Protein AF-A0A3N5URZ8-F1 (afdb_monomer_lite)

Structure (mmCIF, N/CA/C/O backbone):
data_AF-A0A3N5URZ8-F1
#
_entry.id   AF-A0A3N5URZ8-F1
#
loop_
_atom_site.group_PDB
_atom_site.id
_atom_site.type_symbol
_atom_site.label_atom_id
_atom_site.label_alt_id
_atom_site.label_comp_id
_atom_site.label_asym_id
_atom_site.label_entity_id
_atom_site.label_seq_id
_atom_site.pdbx_PDB_ins_code
_atom_site.Cartn_x
_atom_site.Cartn_y
_atom_site.Cartn_z
_atom_site.occupancy
_atom_site.B_iso_or_equiv
_atom_site.auth_seq_id
_atom_site.auth_comp_id
_atom_site.auth_asym_id
_atom_site.auth_atom_id
_atom_site.pdbx_PDB_model_num
ATOM 1 N N . MET A 1 1 ? -34.708 -14.662 31.296 1.00 45.81 1 MET A N 1
ATOM 2 C CA . MET A 1 1 ? -33.760 -15.167 30.276 1.00 45.81 1 MET A CA 1
ATOM 3 C C . MET A 1 1 ? -32.418 -15.369 30.959 1.00 45.81 1 MET A C 1
ATOM 5 O O . MET A 1 1 ? -32.137 -14.609 31.876 1.00 45.81 1 MET A O 1
ATOM 9 N N . LYS A 1 2 ? -31.637 -16.399 30.602 1.00 51.84 2 LYS A N 1
ATOM 10 C CA . LYS A 1 2 ? -30.266 -16.534 31.125 1.00 51.84 2 LYS A CA 1
ATOM 11 C C . LYS A 1 2 ? -29.476 -15.299 30.695 1.00 51.84 2 LYS A C 1
ATOM 13 O O . LYS A 1 2 ? -29.520 -14.951 29.518 1.00 51.84 2 LYS A O 1
ATOM 18 N N . THR A 1 3 ? -28.814 -14.644 31.638 1.00 60.75 3 THR A N 1
ATOM 19 C CA . THR A 1 3 ? -27.911 -13.530 31.360 1.00 60.75 3 THR A CA 1
ATOM 20 C C . THR A 1 3 ? -26.822 -14.040 30.402 1.00 60.75 3 THR A C 1
ATOM 22 O O . THR A 1 3 ? -26.214 -15.073 30.697 1.00 60.75 3 THR A O 1
ATOM 25 N N . PRO A 1 4 ? -26.633 -13.432 29.216 1.00 68.62 4 PRO A N 1
ATOM 26 C CA . PRO A 1 4 ? -25.637 -13.903 28.254 1.00 68.62 4 PRO A CA 1
ATOM 27 C C . PRO A 1 4 ? -24.225 -13.852 28.855 1.00 68.62 4 PRO A C 1
ATOM 29 O O . PRO A 1 4 ? -23.774 -12.798 29.259 1.00 68.62 4 PRO A O 1
ATOM 32 N N . SER A 1 5 ? -23.491 -14.959 28.908 1.00 87.56 5 SER A N 1
ATOM 33 C CA . SER A 1 5 ? -22.083 -14.956 29.342 1.00 87.56 5 SER A CA 1
ATOM 34 C C . SER A 1 5 ? -21.174 -15.011 28.109 1.00 87.56 5 SER A C 1
ATOM 36 O O . SER A 1 5 ? -20.752 -16.106 27.737 1.00 87.56 5 SER A O 1
ATOM 38 N N . PRO A 1 6 ? -20.927 -13.878 27.416 1.00 89.94 6 PRO A N 1
ATOM 39 C CA . PRO A 1 6 ? -20.199 -13.864 26.147 1.00 89.94 6 PRO A CA 1
ATOM 40 C C . PRO A 1 6 ? -18.716 -14.209 26.310 1.00 89.94 6 PRO A C 1
ATOM 42 O O . PRO A 1 6 ? -18.072 -14.592 25.339 1.00 89.94 6 PRO A O 1
ATOM 45 N N . THR A 1 7 ? -18.167 -14.087 27.522 1.00 92.12 7 THR A N 1
ATOM 46 C CA . THR A 1 7 ? -16.760 -14.382 27.809 1.00 92.12 7 THR A CA 1
ATOM 47 C C . THR A 1 7 ? -16.614 -15.437 28.905 1.00 92.12 7 THR A C 1
ATOM 49 O O . THR A 1 7 ? -17.529 -15.674 29.698 1.00 92.12 7 THR A O 1
ATOM 52 N N . SER A 1 8 ? -15.424 -16.029 29.008 1.00 91.00 8 SER A N 1
ATOM 53 C CA . SER A 1 8 ? -15.039 -16.902 30.124 1.00 91.00 8 SER A CA 1
ATOM 54 C C . SER A 1 8 ? -14.687 -16.147 31.413 1.00 91.00 8 SER A C 1
ATOM 56 O O . SER A 1 8 ? -14.316 -16.793 32.390 1.00 91.00 8 SER A O 1
ATOM 58 N N . TYR A 1 9 ? -14.769 -14.810 31.434 1.00 91.94 9 TYR A N 1
ATOM 59 C CA . TYR A 1 9 ? -14.362 -13.958 32.553 1.00 91.94 9 TYR A CA 1
ATOM 60 C C . TYR A 1 9 ? -15.607 -13.414 33.278 1.00 91.94 9 TYR A C 1
ATOM 62 O O . TYR A 1 9 ? -16.240 -12.477 32.788 1.00 91.94 9 TYR A O 1
ATOM 70 N N . PRO A 1 10 ? -15.989 -13.962 34.451 1.00 92.12 10 PRO A N 1
ATOM 71 C CA . PRO A 1 10 ? -17.233 -13.581 35.123 1.00 92.12 10 PRO A CA 1
ATOM 72 C C . PRO A 1 10 ? -17.330 -12.084 35.443 1.00 92.12 10 PRO A C 1
ATOM 74 O O . PRO A 1 10 ? -18.346 -11.470 35.135 1.00 92.12 10 PRO A O 1
ATOM 77 N N . ALA A 1 11 ? -16.253 -11.479 35.955 1.00 91.56 11 ALA A N 1
ATOM 78 C CA . ALA A 1 11 ? -16.222 -10.055 36.300 1.00 91.56 11 ALA A CA 1
ATOM 79 C C . ALA A 1 11 ? -16.361 -9.128 35.074 1.00 91.56 11 ALA A C 1
ATOM 81 O O . ALA A 1 11 ? -16.959 -8.060 35.165 1.00 91.56 11 ALA A O 1
ATOM 82 N N . VAL A 1 12 ? -15.861 -9.551 33.906 1.00 93.81 12 VAL A N 1
ATOM 83 C CA . VAL A 1 12 ? -16.071 -8.828 32.639 1.00 93.81 12 VAL A CA 1
ATOM 84 C C . VAL A 1 12 ? -17.539 -8.928 32.228 1.00 93.81 12 VAL A C 1
ATOM 86 O O . VAL A 1 12 ? -18.153 -7.923 31.877 1.00 93.81 12 VAL A O 1
ATOM 89 N N . ASN A 1 13 ? -18.133 -10.122 32.324 1.00 94.62 13 ASN A N 1
ATOM 90 C CA . ASN A 1 13 ? -19.547 -10.319 32.003 1.00 94.62 13 ASN A CA 1
ATOM 91 C C . ASN A 1 13 ? -20.467 -9.473 32.903 1.00 94.62 13 ASN A C 1
ATOM 93 O O . ASN A 1 13 ? -21.471 -8.968 32.414 1.00 94.62 13 ASN A O 1
ATOM 97 N N . GLU A 1 14 ? -20.129 -9.268 34.180 1.00 93.75 14 GLU A N 1
ATOM 98 C CA . GLU A 1 14 ? -20.882 -8.383 35.085 1.00 93.75 14 GLU A CA 1
ATOM 99 C C . GLU A 1 14 ? -20.924 -6.932 34.583 1.00 93.75 14 GLU A C 1
ATOM 101 O O . GLU A 1 14 ? -22.005 -6.344 34.495 1.00 93.75 14 GLU A O 1
ATOM 106 N N . ILE A 1 15 ? -19.778 -6.375 34.175 1.00 94.94 15 ILE A N 1
ATOM 107 C CA . ILE A 1 15 ? -19.712 -5.023 33.598 1.00 94.94 15 ILE A CA 1
ATOM 108 C C . ILE A 1 15 ? -20.449 -4.953 32.256 1.00 94.94 15 ILE A C 1
ATOM 110 O O . ILE A 1 15 ? -21.213 -4.017 32.023 1.00 94.94 15 ILE A O 1
ATOM 114 N N . LEU A 1 16 ? -20.299 -5.962 31.393 1.00 95.81 16 LEU A N 1
ATOM 115 C CA . LEU A 1 16 ? -21.014 -6.026 30.114 1.00 95.81 16 LEU A CA 1
ATOM 116 C C . LEU A 1 16 ? -22.532 -6.109 30.295 1.00 95.81 16 LEU A C 1
ATOM 118 O O . LEU A 1 16 ? -23.280 -5.528 29.510 1.00 95.81 16 LEU A O 1
ATOM 122 N N . HIS A 1 17 ? -23.003 -6.815 31.322 1.00 95.19 17 HIS A N 1
ATOM 123 C CA . HIS A 1 17 ? -24.421 -6.876 31.659 1.00 95.19 17 HIS A CA 1
ATOM 124 C C . HIS A 1 17 ? -24.973 -5.538 32.104 1.00 95.19 17 HIS A C 1
ATOM 126 O O . HIS A 1 17 ? -26.067 -5.157 31.681 1.00 95.19 17 HIS A O 1
ATOM 132 N N . LEU A 1 18 ? -24.219 -4.834 32.940 1.00 95.38 18 LEU A N 1
ATOM 133 C CA . LEU A 1 18 ? -24.603 -3.511 33.387 1.00 95.38 18 LEU A CA 1
ATOM 134 C C . LEU A 1 18 ? -24.667 -2.530 32.211 1.00 95.38 18 LEU A C 1
ATOM 136 O O . LEU A 1 18 ? -25.687 -1.866 32.026 1.00 95.38 18 LEU A O 1
ATOM 140 N N . LEU A 1 19 ? -23.620 -2.508 31.379 1.00 97.19 19 LEU A N 1
ATOM 141 C CA . LEU A 1 19 ? -23.572 -1.695 30.166 1.00 97.19 19 LEU A CA 1
ATOM 142 C C . LEU A 1 19 ? -24.762 -2.006 29.250 1.00 97.19 19 LEU A C 1
ATOM 144 O O . LEU A 1 19 ? -25.485 -1.095 28.857 1.00 97.19 19 LEU A O 1
ATOM 148 N N . LEU A 1 20 ? -25.012 -3.288 28.959 1.00 97.62 20 LEU A N 1
ATOM 149 C CA . LEU A 1 20 ? -26.124 -3.707 28.104 1.00 97.62 20 LEU A CA 1
ATOM 150 C C . LEU A 1 20 ? -27.474 -3.229 28.640 1.00 97.62 20 LEU A C 1
ATOM 152 O O . LEU A 1 20 ? -28.289 -2.732 27.867 1.00 97.62 20 LEU A O 1
ATOM 156 N N . THR A 1 21 ? -27.704 -3.387 29.945 1.00 97.00 21 THR A N 1
ATOM 157 C CA . THR A 1 21 ? -28.975 -3.025 30.586 1.00 97.00 21 THR A CA 1
ATOM 158 C C . THR A 1 21 ? -29.263 -1.541 30.386 1.00 97.00 21 THR A C 1
ATOM 160 O O . THR A 1 21 ? -30.323 -1.183 29.877 1.00 97.00 21 THR A O 1
ATOM 163 N N . HIS A 1 22 ? -28.293 -0.675 30.678 1.00 97.56 22 HIS A N 1
ATOM 164 C CA . HIS A 1 22 ? -28.486 0.763 30.510 1.00 97.56 22 HIS A CA 1
ATOM 165 C C . HIS A 1 22 ? -28.542 1.197 29.044 1.00 97.56 22 HIS A C 1
ATOM 167 O O . HIS A 1 22 ? -29.340 2.061 28.687 1.00 97.56 22 HIS A O 1
ATOM 173 N N . VAL A 1 23 ? -27.747 0.584 28.163 1.00 98.06 23 VAL A N 1
ATOM 174 C CA . VAL A 1 23 ? -27.822 0.859 26.720 1.00 98.06 23 VAL A CA 1
ATOM 175 C C . VAL A 1 23 ? -29.204 0.489 26.168 1.00 98.06 23 VAL A C 1
ATOM 177 O O . VAL A 1 23 ? -29.760 1.243 25.371 1.00 98.06 23 VAL A O 1
ATOM 180 N N . GLN A 1 24 ? -29.802 -0.617 26.620 1.00 97.88 24 GLN A N 1
ATOM 181 C CA . GLN A 1 24 ? -31.170 -1.001 26.259 1.00 97.88 24 GLN A CA 1
ATOM 182 C C . GLN A 1 24 ? -32.214 -0.007 26.778 1.00 97.88 24 GLN A C 1
ATOM 184 O O . GLN A 1 24 ? -33.136 0.334 26.040 1.00 97.88 24 GLN A O 1
ATOM 189 N N . GLU A 1 25 ? -32.069 0.480 28.011 1.00 97.88 25 GLU A N 1
ATOM 190 C CA . GLU A 1 25 ? -32.956 1.500 28.588 1.00 97.88 25 GLU A CA 1
ATOM 191 C C . GLU A 1 25 ? -32.896 2.826 27.816 1.00 97.88 25 GLU A C 1
ATOM 193 O O . GLU A 1 25 ? -33.929 3.453 27.587 1.00 97.88 25 GLU A O 1
ATOM 198 N N . ILE A 1 26 ? -31.697 3.242 27.396 1.00 98.38 26 ILE A N 1
ATOM 199 C CA . ILE A 1 26 ? -31.470 4.530 26.729 1.00 98.38 26 ILE A CA 1
ATOM 200 C C . ILE A 1 26 ? -31.864 4.480 25.248 1.00 98.38 26 ILE A C 1
ATOM 202 O O . ILE A 1 26 ? -32.480 5.420 24.748 1.00 98.38 26 ILE A O 1
ATOM 206 N N . LEU A 1 27 ? -31.498 3.410 24.535 1.00 97.94 27 LEU A N 1
ATOM 207 C CA . LEU A 1 27 ? -31.675 3.320 23.081 1.00 97.94 27 LEU A CA 1
ATOM 208 C C . LEU A 1 27 ? -32.966 2.603 22.671 1.00 97.94 27 LEU A C 1
ATOM 210 O O . LEU A 1 27 ? -33.471 2.834 21.572 1.00 97.94 27 LEU A O 1
ATOM 214 N N . GLY A 1 28 ? -33.520 1.736 23.521 1.00 96.75 28 GLY A N 1
ATOM 215 C CA . GLY A 1 28 ? -34.730 0.974 23.219 1.00 96.75 28 GLY A CA 1
ATOM 216 C C . GLY A 1 28 ? -34.654 0.280 21.855 1.00 96.75 28 GLY A C 1
ATOM 217 O O . GLY A 1 28 ? -33.737 -0.491 21.580 1.00 96.75 28 GLY A O 1
ATOM 218 N N . ASN A 1 29 ? -35.607 0.596 20.973 1.00 95.38 29 ASN A N 1
ATOM 219 C CA . ASN A 1 29 ? -35.700 0.010 19.631 1.00 95.38 29 ASN A CA 1
ATOM 220 C C . ASN A 1 29 ? -34.605 0.484 18.656 1.00 95.38 29 ASN A C 1
ATOM 222 O O . ASN A 1 29 ? -34.482 -0.094 17.579 1.00 95.38 29 ASN A O 1
ATOM 226 N N . GLN A 1 30 ? -33.830 1.520 19.000 1.00 97.44 30 GLN A N 1
ATOM 227 C CA . GLN A 1 30 ? -32.698 1.972 18.187 1.00 97.44 30 GLN A CA 1
ATOM 228 C C . GLN A 1 30 ? -31.513 0.994 18.272 1.00 97.44 30 GLN A C 1
ATOM 230 O O . GLN A 1 30 ? -30.675 0.971 17.371 1.00 97.44 30 GLN A O 1
ATOM 235 N N . LEU A 1 31 ? -31.424 0.178 19.329 1.00 98.44 31 LEU A N 1
ATOM 236 C CA . LEU A 1 31 ? -30.348 -0.794 19.514 1.00 98.44 31 LEU A CA 1
ATOM 237 C C . LEU A 1 31 ? -30.526 -2.004 18.587 1.00 98.44 31 LEU A C 1
ATOM 239 O O . LEU A 1 31 ? -31.455 -2.793 18.745 1.00 98.44 31 LEU A O 1
ATOM 243 N N . ILE A 1 32 ? -29.589 -2.190 17.658 1.00 98.31 32 ILE A N 1
ATOM 244 C CA . ILE A 1 32 ? -29.539 -3.356 16.764 1.00 98.31 32 ILE A CA 1
ATOM 245 C C . ILE A 1 32 ? -28.720 -4.489 17.380 1.00 98.31 32 ILE A C 1
ATOM 247 O O . ILE A 1 32 ? -29.083 -5.660 17.262 1.00 98.31 32 ILE A O 1
ATOM 251 N N . GLY A 1 33 ? -27.600 -4.161 18.021 1.00 97.88 33 GLY A N 1
ATOM 252 C CA . GLY A 1 33 ? -26.739 -5.159 18.642 1.00 97.88 33 GLY A CA 1
ATOM 253 C C . GLY A 1 33 ? -25.605 -4.552 19.450 1.00 97.88 33 GLY A C 1
ATOM 254 O O . GLY A 1 33 ? -25.301 -3.368 19.328 1.00 97.88 33 GLY A O 1
ATOM 255 N N . MET A 1 34 ? -24.984 -5.387 20.274 1.00 98.38 34 MET A N 1
ATOM 256 C CA . MET A 1 34 ? -23.810 -5.051 21.071 1.00 98.38 34 MET A CA 1
ATOM 257 C C . MET A 1 34 ? -22.819 -6.201 20.952 1.00 98.38 34 MET A C 1
ATOM 259 O O . MET A 1 34 ? -23.173 -7.357 21.204 1.00 98.38 34 MET A O 1
ATOM 263 N N . TYR A 1 35 ? -21.593 -5.884 20.558 1.00 98.12 35 TYR A N 1
ATOM 264 C CA . TYR A 1 35 ? -20.590 -6.864 20.164 1.00 98.12 35 TYR A CA 1
ATOM 265 C C . TYR A 1 35 ? -19.260 -6.568 20.836 1.00 98.12 35 TYR A C 1
ATOM 267 O O . TYR A 1 35 ? -18.883 -5.405 20.965 1.00 98.12 35 TYR A O 1
ATOM 275 N N . LEU A 1 36 ? -18.539 -7.623 21.202 1.00 96.94 36 LEU A N 1
ATOM 276 C CA . LEU A 1 36 ? -17.158 -7.526 21.664 1.00 96.94 36 LEU A CA 1
ATOM 277 C C . LEU A 1 36 ? -16.209 -7.752 20.490 1.00 96.94 36 LEU A C 1
ATOM 279 O O . LEU A 1 36 ? -16.465 -8.621 19.649 1.00 96.94 36 LEU A O 1
ATOM 283 N N . HIS A 1 37 ? -15.102 -7.017 20.453 1.00 93.44 37 HIS A N 1
ATOM 284 C CA . HIS A 1 37 ? -14.005 -7.272 19.519 1.00 93.44 37 HIS A CA 1
ATOM 285 C C . HIS A 1 37 ? -12.646 -7.247 20.233 1.00 93.44 37 HIS A C 1
ATOM 287 O O . HIS A 1 37 ? -12.530 -7.715 21.366 1.00 93.44 37 HIS A O 1
ATOM 293 N N . GLY A 1 38 ? -11.596 -6.846 19.514 1.00 89.62 38 GLY A N 1
ATOM 294 C CA . GLY A 1 38 ? -10.246 -6.711 20.047 1.00 89.62 38 GLY A CA 1
ATOM 295 C C . GLY A 1 38 ? -9.711 -7.993 20.676 1.00 89.62 38 GLY A C 1
ATOM 296 O O . GLY A 1 38 ? -9.794 -9.068 20.075 1.00 89.62 38 GLY A O 1
ATOM 297 N N . SER A 1 39 ? -9.091 -7.889 21.847 1.00 89.25 39 SER A N 1
ATOM 298 C CA . SER A 1 39 ? -8.357 -9.008 22.462 1.00 89.25 39 SER A CA 1
ATOM 299 C C . SER A 1 39 ? -9.262 -10.158 22.942 1.00 89.25 39 SER A C 1
ATOM 301 O O . SER A 1 39 ? -8.841 -11.318 22.892 1.00 89.25 39 SER A O 1
ATOM 303 N N . LEU A 1 40 ? -10.521 -9.874 23.304 1.00 91.25 40 LEU A N 1
ATOM 304 C CA . LEU A 1 40 ? -11.529 -10.890 23.648 1.00 91.25 40 LEU A CA 1
ATOM 305 C C . LEU A 1 40 ? -11.919 -11.748 22.438 1.00 91.25 40 LEU A C 1
ATOM 307 O O . LEU A 1 40 ? -12.043 -12.965 22.558 1.00 91.25 40 LEU A O 1
ATOM 311 N N . ALA A 1 41 ? -12.069 -11.126 21.268 1.00 87.62 41 ALA A N 1
ATOM 312 C CA . ALA A 1 41 ? -12.421 -11.803 20.018 1.00 87.62 41 ALA A CA 1
ATOM 313 C C . ALA A 1 41 ? -11.220 -12.462 19.321 1.00 87.62 41 ALA A C 1
ATOM 315 O O . ALA A 1 41 ? -11.328 -13.525 18.713 1.00 87.62 41 ALA A O 1
ATOM 316 N N . ASN A 1 42 ? -10.057 -11.812 19.373 1.00 81.81 42 ASN A N 1
ATOM 317 C CA . ASN A 1 42 ? -8.875 -12.195 18.603 1.00 81.81 42 ASN A CA 1
ATOM 318 C C . ASN A 1 42 ? -7.923 -13.136 19.366 1.00 81.81 42 ASN A C 1
ATOM 320 O O . ASN A 1 42 ? -6.918 -13.588 18.811 1.00 81.81 42 ASN A O 1
ATOM 324 N N . GLY A 1 43 ? -8.230 -13.409 20.636 1.00 75.81 43 GLY A N 1
ATOM 325 C CA . GLY A 1 43 ? -7.370 -14.129 21.566 1.00 75.81 43 GLY A CA 1
ATOM 326 C C . GLY A 1 43 ? -6.270 -13.243 22.162 1.00 75.81 43 GLY A C 1
ATOM 327 O O . GLY A 1 43 ? -5.777 -12.304 21.532 1.00 75.81 43 GLY A O 1
ATOM 328 N N . GLY A 1 44 ? -5.856 -13.578 23.388 1.00 79.31 44 GLY A N 1
ATOM 329 C CA . GLY A 1 44 ? -4.819 -12.846 24.125 1.00 79.31 44 GLY A CA 1
ATOM 330 C C . GLY A 1 44 ? -5.341 -11.737 25.043 1.00 79.31 44 GLY A C 1
ATOM 331 O O . GLY A 1 44 ? -4.585 -10.814 25.337 1.00 79.31 44 GLY A O 1
ATOM 332 N N . PHE A 1 45 ? -6.606 -11.815 25.468 1.00 87.25 45 PHE A N 1
ATOM 333 C CA . PHE A 1 45 ? -7.129 -11.004 26.568 1.00 87.25 45 PHE A CA 1
ATOM 334 C C . PHE A 1 45 ? -6.438 -11.377 27.888 1.00 87.25 45 PHE A C 1
ATOM 336 O O . PHE A 1 45 ? -6.310 -12.557 28.229 1.00 87.25 45 PHE A O 1
ATOM 343 N N . ASP A 1 46 ? -6.003 -10.361 28.622 1.00 84.75 46 ASP A N 1
ATOM 344 C CA . ASP A 1 46 ? -5.331 -10.452 29.918 1.00 84.75 46 ASP A CA 1
ATOM 345 C C . ASP A 1 46 ? -5.815 -9.328 30.854 1.00 84.75 46 ASP A C 1
ATOM 347 O O . ASP A 1 46 ? -6.641 -8.500 30.478 1.00 84.75 46 ASP A O 1
ATOM 351 N N . GLU A 1 47 ? -5.306 -9.287 32.086 1.00 83.38 47 GLU A N 1
ATOM 352 C CA . GLU A 1 47 ? -5.674 -8.282 33.100 1.00 83.38 47 GLU A CA 1
ATOM 353 C C . GLU A 1 47 ? -5.280 -6.832 32.754 1.00 83.38 47 GLU A C 1
ATOM 355 O O . GLU A 1 47 ? -5.651 -5.901 33.465 1.00 83.38 47 GLU A O 1
ATOM 360 N N . HIS A 1 48 ? -4.535 -6.628 31.666 1.00 82.94 48 HIS A N 1
ATOM 361 C CA . HIS A 1 48 ? -4.119 -5.319 31.160 1.00 82.94 48 HIS A CA 1
ATOM 362 C C . HIS A 1 48 ? -4.747 -4.997 29.802 1.00 82.94 48 HIS A C 1
ATOM 364 O O . HIS A 1 48 ? -4.262 -4.116 29.085 1.00 82.94 48 HIS A O 1
ATOM 370 N N . SER A 1 49 ? -5.764 -5.759 29.410 1.00 87.75 49 SER A N 1
ATOM 371 C CA . SER A 1 49 ? -6.487 -5.569 28.164 1.00 87.75 49 SER A CA 1
ATOM 372 C C . SER A 1 49 ? -7.747 -4.737 28.389 1.00 87.75 49 SER A C 1
ATOM 374 O O . SER A 1 49 ? -8.407 -4.829 29.424 1.00 87.75 49 SER A O 1
ATOM 376 N N . ASP A 1 50 ? -8.057 -3.930 27.386 1.00 92.31 50 ASP A N 1
ATOM 377 C CA . ASP A 1 50 ? -9.342 -3.274 27.194 1.00 92.31 50 ASP A CA 1
ATOM 378 C C . ASP A 1 50 ? -10.457 -4.286 26.914 1.00 92.31 50 ASP A C 1
ATOM 380 O O . ASP A 1 50 ? -10.237 -5.425 26.487 1.00 92.31 50 ASP A O 1
ATOM 384 N N . ILE A 1 51 ? -11.683 -3.833 27.154 1.00 95.44 51 ILE A N 1
ATOM 385 C CA . ILE A 1 51 ? -12.920 -4.474 26.738 1.00 95.44 51 ILE A CA 1
ATOM 386 C C . ILE A 1 51 ? -13.475 -3.637 25.584 1.00 95.44 51 ILE A C 1
ATOM 388 O O . ILE A 1 51 ? -14.215 -2.677 25.809 1.00 95.44 51 ILE A O 1
ATOM 392 N N . ASP A 1 52 ? -13.114 -4.005 24.354 1.00 96.62 52 ASP A N 1
ATOM 393 C CA . ASP A 1 52 ? -13.588 -3.319 23.155 1.00 96.62 52 ASP A CA 1
ATOM 394 C C . ASP A 1 52 ? -15.049 -3.683 22.837 1.00 96.62 52 ASP A C 1
ATOM 396 O O . ASP A 1 52 ? -15.374 -4.846 22.556 1.00 96.62 52 ASP A O 1
ATOM 400 N N . VAL A 1 53 ? -15.936 -2.687 22.841 1.00 97.88 53 VAL A N 1
ATOM 401 C CA . VAL A 1 53 ? -17.374 -2.842 22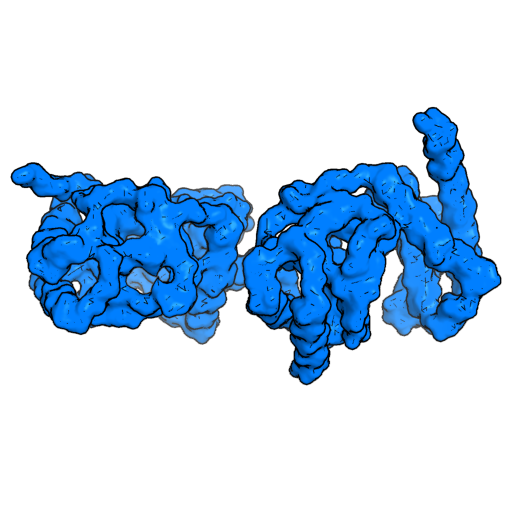.598 1.00 97.88 53 VAL A CA 1
ATOM 402 C C . VAL A 1 53 ? -17.819 -1.974 21.424 1.00 97.88 53 VAL A C 1
ATOM 404 O O . VAL A 1 53 ? -17.698 -0.751 21.432 1.00 97.88 53 VAL A O 1
ATOM 407 N N . THR A 1 54 ? -18.454 -2.598 20.434 1.00 98.31 54 THR A N 1
ATOM 408 C CA . THR A 1 54 ? -19.200 -1.883 19.391 1.00 98.31 54 THR A CA 1
ATOM 409 C C . THR A 1 54 ? -20.700 -2.038 19.630 1.00 98.31 54 THR A C 1
ATOM 411 O O . THR A 1 54 ? -21.238 -3.149 19.609 1.00 98.31 54 THR A O 1
ATOM 414 N N . VAL A 1 55 ? -21.388 -0.915 19.822 1.00 98.56 55 VAL A N 1
ATOM 415 C CA . VAL A 1 55 ? -22.848 -0.816 19.892 1.00 98.56 55 VAL A CA 1
ATOM 416 C C . VAL A 1 55 ? -23.367 -0.362 18.533 1.00 98.56 55 VAL A C 1
ATOM 418 O O . VAL A 1 55 ? -22.971 0.683 18.023 1.00 98.56 55 VAL A O 1
ATOM 421 N N . VAL A 1 56 ? -24.265 -1.143 17.940 1.00 98.50 56 VAL A N 1
ATOM 422 C CA . VAL A 1 56 ? -24.824 -0.867 16.614 1.00 98.50 56 VAL A CA 1
ATOM 423 C C . VAL A 1 56 ? -26.222 -0.303 16.751 1.00 98.50 56 VAL A C 1
ATOM 425 O O . VAL A 1 56 ? -27.074 -0.907 17.407 1.00 98.50 56 VAL A O 1
ATOM 428 N N . THR A 1 57 ? -26.470 0.825 16.094 1.00 98.44 57 THR A N 1
ATOM 429 C CA . THR A 1 57 ? -27.769 1.503 16.111 1.00 98.44 57 THR A CA 1
ATOM 430 C C . THR A 1 57 ? -28.442 1.520 14.747 1.00 98.44 57 THR A C 1
ATOM 432 O O . THR A 1 57 ? -27.783 1.432 13.713 1.00 98.44 57 THR A O 1
ATOM 435 N N . SER A 1 58 ? -29.768 1.641 14.709 1.00 97.44 58 SER A N 1
ATOM 436 C CA . SER A 1 58 ? -30.515 1.778 13.449 1.00 97.44 58 SER A CA 1
ATOM 437 C C . SER A 1 58 ? -30.266 3.109 12.741 1.00 97.44 58 SER A C 1
ATOM 439 O O . SER A 1 58 ? -30.324 3.181 11.516 1.00 97.44 58 SER A O 1
ATOM 441 N N . GLU A 1 59 ? -29.955 4.152 13.504 1.00 95.56 59 GLU A N 1
ATOM 442 C CA . GLU A 1 59 ? -29.740 5.520 13.031 1.00 95.56 59 GLU A CA 1
ATOM 443 C C . GLU A 1 59 ? -28.760 6.276 13.942 1.00 95.56 59 GLU A C 1
ATOM 445 O O . GLU A 1 59 ? -28.288 5.723 14.940 1.00 95.56 59 GLU A O 1
ATOM 450 N N . GLU A 1 60 ? -28.455 7.529 13.597 1.00 95.81 60 GLU A N 1
ATOM 451 C CA . GLU A 1 60 ? -27.571 8.400 14.382 1.00 95.81 60 GLU A CA 1
ATOM 452 C C . GLU A 1 60 ? -28.069 8.601 15.818 1.00 95.81 60 GLU A C 1
ATOM 454 O O . GLU A 1 60 ? -29.268 8.710 16.085 1.00 95.81 60 GLU A O 1
ATOM 459 N N . ILE A 1 61 ? -27.130 8.692 16.758 1.00 96.56 61 ILE A N 1
ATOM 460 C CA . ILE A 1 61 ? -27.441 8.998 18.154 1.00 96.56 61 ILE A CA 1
ATOM 461 C C . ILE A 1 61 ? -27.901 10.459 18.257 1.00 96.56 61 ILE A C 1
ATOM 463 O O . ILE A 1 61 ? -27.183 11.385 17.882 1.00 96.56 61 ILE A O 1
ATOM 467 N N . SER A 1 62 ? -29.102 10.677 18.798 1.00 96.81 62 SER A N 1
ATOM 468 C CA . SER A 1 62 ? -29.604 12.028 19.077 1.00 96.81 62 SER A CA 1
ATOM 469 C C . SER A 1 62 ? -28.805 12.706 20.195 1.00 96.81 62 SER A C 1
ATOM 471 O O . SER A 1 62 ? -28.239 12.036 21.056 1.00 96.81 62 SER A O 1
ATOM 473 N N . THR A 1 63 ? -28.819 14.040 20.265 1.00 97.19 63 THR A N 1
ATOM 474 C CA . THR A 1 63 ? -28.144 14.785 21.346 1.00 97.19 63 THR A CA 1
ATOM 475 C C . THR A 1 63 ? -28.615 14.355 22.741 1.00 97.19 63 THR A C 1
ATOM 477 O O . THR A 1 63 ? -27.801 14.236 23.652 1.00 97.19 63 THR A O 1
ATOM 480 N N . ALA A 1 64 ? -29.911 14.069 22.908 1.00 97.56 64 ALA A N 1
ATOM 481 C CA . ALA A 1 64 ? -30.459 13.604 24.181 1.00 97.56 64 ALA A CA 1
ATOM 482 C C . ALA A 1 64 ? -29.938 12.206 24.555 1.00 97.56 64 ALA A C 1
ATOM 484 O O . ALA A 1 64 ? -29.508 11.994 25.689 1.00 97.56 64 ALA A O 1
ATOM 485 N N . ALA A 1 65 ? -29.920 11.277 23.592 1.00 97.94 65 ALA A N 1
ATOM 486 C CA . ALA A 1 65 ? -29.359 9.944 23.795 1.00 97.94 65 ALA A CA 1
ATOM 487 C C . ALA A 1 65 ? -27.849 10.010 24.070 1.00 97.94 65 ALA A C 1
ATOM 489 O O . ALA A 1 65 ? -27.378 9.354 24.990 1.00 97.94 65 ALA A O 1
ATOM 490 N N . PHE A 1 66 ? -27.102 10.866 23.364 1.00 98.38 66 PHE A N 1
ATOM 491 C CA . PHE A 1 66 ? -25.680 11.098 23.622 1.00 98.38 66 PHE A CA 1
ATOM 492 C C . PHE A 1 66 ? -25.433 11.555 25.065 1.00 98.38 66 PHE A C 1
ATOM 494 O O . PHE A 1 66 ? -24.594 10.984 25.755 1.00 98.38 66 PHE A O 1
ATOM 501 N N . SER A 1 67 ? -26.183 12.550 25.556 1.00 98.25 67 SER A N 1
ATOM 502 C CA . SER A 1 67 ? -26.053 13.018 26.942 1.00 98.25 67 SER A CA 1
ATOM 503 C C . SER A 1 67 ? -26.394 11.931 27.964 1.00 98.25 67 SER A C 1
ATOM 505 O O . SER A 1 67 ? -25.713 11.825 28.983 1.00 98.25 67 SER A O 1
ATOM 507 N N . ALA A 1 68 ? -27.409 11.105 27.693 1.00 98.31 68 ALA A N 1
ATOM 508 C CA . ALA A 1 68 ? -27.773 9.983 28.555 1.00 98.31 68 ALA A CA 1
ATOM 509 C C . ALA A 1 68 ? -26.690 8.890 28.571 1.00 98.31 68 ALA A C 1
ATOM 511 O O . ALA A 1 68 ? -26.301 8.439 29.646 1.00 98.31 68 ALA A O 1
ATOM 512 N N . LEU A 1 69 ? -26.157 8.512 27.403 1.00 98.44 69 LEU A N 1
ATOM 513 C CA . LEU A 1 69 ? -25.053 7.554 27.276 1.00 98.44 69 LEU A CA 1
ATOM 514 C C . LEU A 1 69 ? -23.790 8.066 27.968 1.00 98.44 69 LEU A C 1
ATOM 516 O O . LEU A 1 69 ? -23.141 7.314 28.689 1.00 98.44 69 LEU A O 1
ATOM 520 N N . LYS A 1 70 ? -23.466 9.353 27.804 1.00 97.69 70 LYS A N 1
ATOM 521 C CA . LYS A 1 70 ? -22.343 9.971 28.507 1.00 97.69 70 LYS A CA 1
ATOM 522 C C . LYS A 1 70 ? -22.534 9.876 30.022 1.00 97.69 70 LYS A C 1
ATOM 524 O O . LYS A 1 70 ? -21.629 9.438 30.721 1.00 97.69 70 LYS A O 1
ATOM 529 N N . HIS A 1 71 ? -23.708 10.253 30.529 1.00 97.12 71 HIS A N 1
ATOM 530 C CA . HIS A 1 71 ? -23.990 10.176 31.961 1.00 97.12 71 HIS A CA 1
ATOM 531 C C . HIS A 1 71 ? -23.896 8.742 32.494 1.00 97.12 71 HIS A C 1
ATOM 533 O O . HIS A 1 71 ? -23.357 8.533 33.574 1.00 97.12 71 HIS A O 1
ATOM 539 N N . MET A 1 72 ? -24.403 7.768 31.736 1.00 97.19 72 MET A N 1
ATOM 540 C CA . MET A 1 72 ? -24.322 6.343 32.058 1.00 97.19 72 MET A CA 1
ATOM 541 C C . MET A 1 72 ? -22.868 5.876 32.174 1.00 97.19 72 MET A C 1
ATOM 543 O O . MET A 1 72 ? -22.501 5.296 33.194 1.00 97.19 72 MET A O 1
ATOM 547 N N . HIS A 1 73 ? -22.025 6.208 31.196 1.00 96.38 73 HIS A N 1
ATOM 548 C CA . HIS A 1 73 ? -20.598 5.888 31.238 1.00 96.38 73 HIS A CA 1
ATOM 549 C C . HIS A 1 73 ? -19.889 6.550 32.428 1.00 96.38 73 HIS A C 1
ATOM 551 O O . HIS A 1 73 ? -19.177 5.868 33.161 1.00 96.38 73 HIS A O 1
ATOM 557 N N . ASP A 1 74 ? -20.192 7.823 32.720 1.00 94.38 74 ASP A N 1
ATOM 558 C CA . ASP A 1 74 ? -19.682 8.539 33.903 1.00 94.38 74 ASP A CA 1
ATOM 559 C C . ASP A 1 74 ? -20.117 7.887 35.245 1.00 94.38 74 ASP A C 1
ATOM 561 O O . ASP A 1 74 ? -19.571 8.220 36.303 1.00 94.38 74 ASP A O 1
ATOM 565 N N . GLN A 1 75 ? -21.155 7.037 35.258 1.00 94.00 75 GLN A N 1
ATOM 566 C CA . GLN A 1 75 ? -21.531 6.234 36.431 1.00 94.00 75 GLN A CA 1
ATOM 567 C C . GLN A 1 75 ? -20.814 4.888 36.452 1.00 94.00 75 GLN A C 1
ATOM 569 O O . GLN A 1 75 ? -20.382 4.466 37.524 1.00 94.00 75 GLN A O 1
ATOM 574 N N . ILE A 1 76 ? -20.667 4.227 35.297 1.00 93.50 76 ILE A N 1
ATOM 575 C CA . ILE A 1 76 ? -19.967 2.943 35.214 1.00 93.50 76 ILE A CA 1
ATOM 576 C C . ILE A 1 76 ? -18.525 3.092 35.701 1.00 93.50 76 ILE A C 1
ATOM 578 O O . ILE A 1 76 ? -18.104 2.292 36.530 1.00 93.50 76 ILE A O 1
ATOM 582 N N . THR A 1 77 ? -17.803 4.143 35.303 1.00 91.38 77 THR A N 1
ATOM 583 C CA . THR A 1 77 ? -16.401 4.366 35.716 1.00 91.38 77 THR A CA 1
ATOM 584 C C . THR A 1 77 ? -16.205 4.528 37.229 1.00 91.38 77 THR A C 1
ATOM 586 O O . THR A 1 77 ? -15.093 4.363 37.724 1.00 91.38 77 THR A O 1
ATOM 589 N N . LYS A 1 78 ? -17.274 4.811 37.987 1.00 91.38 78 LYS A N 1
ATOM 590 C CA . LYS A 1 78 ? -17.251 4.950 39.457 1.00 91.38 78 LYS A CA 1
ATOM 591 C C . LYS A 1 78 ? -17.515 3.645 40.203 1.00 91.38 78 LYS A C 1
ATOM 593 O O . LYS A 1 78 ? -17.519 3.638 41.434 1.00 91.38 78 LYS A O 1
ATOM 598 N N . ILE A 1 79 ? -17.794 2.564 39.485 1.00 92.31 79 ILE A N 1
ATOM 599 C CA . ILE A 1 79 ? -18.032 1.254 40.083 1.00 92.31 79 ILE A CA 1
ATOM 600 C C . ILE A 1 79 ? -16.712 0.702 40.598 1.00 92.31 79 ILE A C 1
ATOM 602 O O . ILE A 1 79 ? -15.690 0.778 39.920 1.00 92.31 79 ILE A O 1
ATOM 606 N N . ASP A 1 80 ? -16.756 0.103 41.787 1.00 91.19 80 ASP A N 1
ATOM 607 C CA . ASP A 1 80 ? -15.617 -0.577 42.402 1.00 91.19 80 ASP A CA 1
ATOM 608 C C . ASP A 1 80 ? -15.336 -1.916 41.696 1.00 91.19 80 ASP A C 1
ATOM 610 O O . ASP A 1 80 ? -15.619 -3.004 42.195 1.00 91.19 80 ASP A O 1
ATOM 614 N N . SER A 1 81 ? -14.863 -1.820 40.455 1.00 90.12 81 SER A N 1
ATOM 615 C CA . SER A 1 81 ? -14.429 -2.932 39.621 1.00 90.12 81 SER A CA 1
ATOM 616 C C . SER A 1 81 ? -13.277 -2.467 38.733 1.00 90.12 81 SER A C 1
ATOM 618 O O . SER A 1 81 ? -13.419 -1.465 38.030 1.00 90.12 81 SER A O 1
ATOM 620 N N . PRO A 1 82 ? -12.155 -3.206 38.674 1.00 88.38 82 PRO A N 1
ATOM 621 C CA . PRO A 1 82 ? -11.032 -2.837 37.814 1.00 88.38 82 PRO A CA 1
ATOM 622 C C . PRO A 1 82 ? -11.411 -2.811 36.326 1.00 88.38 82 PRO A C 1
ATOM 624 O O . PRO A 1 82 ? -10.765 -2.117 35.549 1.00 88.38 82 PRO A O 1
ATOM 627 N N . TRP A 1 83 ? -12.468 -3.528 35.933 1.00 92.94 83 TRP A N 1
ATOM 628 C CA . TRP A 1 83 ? -12.949 -3.617 34.553 1.00 92.94 83 TRP A CA 1
ATOM 629 C C . TRP A 1 83 ? -13.827 -2.440 34.128 1.00 92.94 83 TRP A C 1
ATOM 631 O O . TRP A 1 83 ? -13.999 -2.218 32.933 1.00 92.94 83 TRP A O 1
ATOM 641 N N . ALA A 1 84 ? -14.360 -1.668 35.079 1.00 92.12 84 ALA A N 1
ATOM 642 C CA . ALA A 1 84 ? -15.204 -0.515 34.780 1.00 92.12 84 ALA A CA 1
ATOM 643 C C . ALA A 1 84 ? -14.460 0.570 33.984 1.00 92.12 84 ALA A C 1
ATOM 645 O O . ALA A 1 84 ? -15.046 1.212 33.119 1.00 92.12 84 ALA A O 1
ATOM 646 N N . ILE A 1 85 ? -13.158 0.723 34.241 1.00 92.19 85 ILE A N 1
ATOM 647 C CA . ILE A 1 85 ? -12.270 1.674 33.556 1.00 92.19 85 ILE A CA 1
ATOM 648 C C . ILE A 1 85 ? -11.538 1.061 32.351 1.00 92.19 85 ILE A C 1
ATOM 650 O O . ILE A 1 85 ? -10.694 1.721 31.754 1.00 92.19 85 ILE A O 1
ATOM 654 N N . GLN A 1 86 ? -11.811 -0.205 32.010 1.00 94.19 86 GLN A N 1
ATOM 655 C CA . GLN A 1 86 ? -11.224 -0.871 30.837 1.00 94.19 86 GLN A CA 1
ATOM 656 C C . GLN A 1 86 ? -12.173 -0.895 29.635 1.00 94.19 86 GLN A C 1
ATOM 658 O O . GLN A 1 86 ? -11.834 -1.481 28.615 1.00 94.19 86 GLN A O 1
ATOM 663 N N . LEU A 1 87 ? -13.365 -0.303 29.741 1.00 94.94 87 LEU A N 1
ATOM 664 C CA . LEU A 1 87 ? -14.307 -0.227 28.630 1.00 94.94 87 LEU A CA 1
ATOM 665 C C . LEU A 1 87 ? -13.812 0.751 27.563 1.00 94.94 87 LEU A C 1
ATOM 667 O O . LEU A 1 87 ? -13.586 1.917 27.865 1.00 94.94 87 LEU A O 1
ATOM 671 N N . GLU A 1 88 ? -13.750 0.284 26.320 1.00 96.50 88 GLU A N 1
ATOM 672 C CA . GLU A 1 88 ? -13.611 1.120 25.128 1.00 96.50 88 GLU A CA 1
ATOM 673 C C . GLU A 1 88 ? -14.860 0.905 24.268 1.00 96.50 88 GLU A C 1
ATOM 675 O O . GLU A 1 88 ? -15.138 -0.218 23.846 1.00 96.50 88 GLU A O 1
ATOM 680 N N . VAL A 1 89 ? -15.686 1.938 24.074 1.00 97.75 89 VAL A N 1
ATOM 681 C CA . VAL A 1 89 ? -17.049 1.766 23.538 1.00 97.75 89 VAL A CA 1
ATOM 682 C C . VAL A 1 89 ? -17.337 2.724 22.398 1.00 97.75 89 VAL A C 1
ATOM 684 O O . VAL A 1 89 ? -17.279 3.936 22.575 1.00 97.75 89 VAL A O 1
ATOM 687 N N . SER A 1 90 ? -17.760 2.182 21.254 1.00 98.00 90 SER A N 1
ATOM 688 C CA . SER A 1 90 ? -18.196 2.964 20.089 1.00 98.00 90 SER A CA 1
ATOM 689 C C . SER A 1 90 ? -19.652 2.705 19.726 1.00 98.00 90 SER A C 1
ATOM 691 O O . SER A 1 90 ? -20.079 1.553 19.660 1.00 98.00 90 SER A O 1
ATOM 693 N N . TYR A 1 91 ? -20.401 3.766 19.426 1.00 98.31 91 TYR A N 1
ATOM 694 C CA . TYR A 1 91 ? -21.801 3.702 18.999 1.00 98.31 91 TYR A CA 1
ATOM 695 C C . TYR A 1 91 ? -21.905 4.045 17.515 1.00 98.31 91 TYR A C 1
ATOM 697 O O . TYR A 1 91 ? -21.747 5.199 17.127 1.00 98.31 91 TY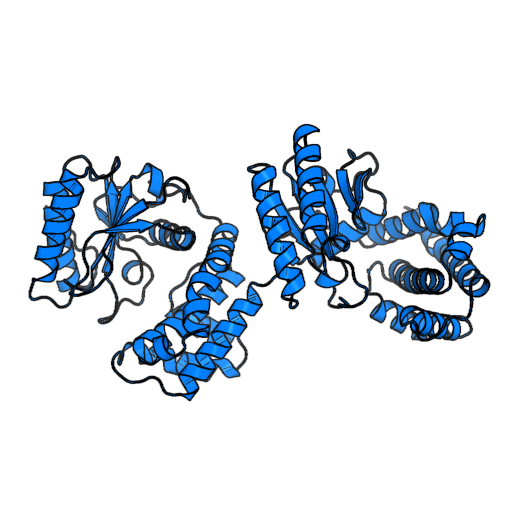R A O 1
ATOM 705 N N . ILE A 1 92 ? -22.164 3.047 16.672 1.00 97.62 92 ILE A N 1
ATOM 706 C CA . ILE A 1 92 ? -22.052 3.183 15.218 1.00 97.62 92 ILE A CA 1
ATOM 707 C C . ILE A 1 92 ? -23.383 2.804 14.556 1.00 97.62 92 ILE A C 1
ATOM 709 O O . ILE A 1 92 ? -23.843 1.667 14.699 1.00 97.62 92 ILE A O 1
ATOM 713 N N . PRO A 1 93 ? -23.998 3.700 13.770 1.00 97.19 93 PRO A N 1
ATOM 714 C CA . PRO A 1 93 ? -25.171 3.360 12.976 1.00 97.19 93 PRO A CA 1
ATOM 715 C C . PRO A 1 93 ? -24.866 2.244 11.979 1.00 97.19 93 PRO A C 1
ATOM 717 O O . PRO A 1 93 ? -23.827 2.261 11.319 1.00 97.19 93 PRO A O 1
ATOM 720 N N . GLN A 1 94 ? -25.796 1.309 11.781 1.00 96.38 94 GLN A N 1
ATOM 721 C CA . GLN A 1 94 ? -25.626 0.159 10.886 1.00 96.38 94 GLN A CA 1
ATOM 722 C C . GLN A 1 94 ? -25.173 0.580 9.481 1.00 96.38 94 GLN A C 1
ATOM 724 O O . GLN A 1 94 ? -24.296 -0.056 8.897 1.00 96.38 94 GLN A O 1
ATOM 729 N N . ARG A 1 95 ? -25.724 1.684 8.954 1.00 94.38 95 ARG A N 1
ATOM 730 C CA . ARG A 1 95 ? -25.327 2.239 7.649 1.00 94.38 95 ARG A CA 1
ATOM 731 C C . ARG A 1 95 ? -23.834 2.592 7.587 1.00 94.38 95 ARG A C 1
ATOM 733 O O . ARG A 1 95 ? -23.205 2.347 6.566 1.00 94.38 95 ARG A O 1
ATOM 740 N N . ALA A 1 96 ? -23.286 3.139 8.673 1.00 94.62 96 ALA A N 1
ATOM 741 C CA . ALA A 1 96 ? -21.893 3.567 8.799 1.00 94.62 96 ALA A CA 1
ATOM 742 C C . ALA A 1 96 ? -20.963 2.396 9.142 1.00 94.62 96 ALA A C 1
ATOM 744 O O . ALA A 1 96 ? -19.779 2.391 8.808 1.00 94.62 96 ALA A O 1
ATOM 745 N N . LEU A 1 97 ? -21.495 1.381 9.824 1.00 96.06 97 LEU A N 1
ATOM 746 C CA . LEU A 1 97 ? -20.745 0.178 10.147 1.00 96.06 97 LEU A CA 1
ATOM 747 C C . LEU A 1 97 ? -20.500 -0.684 8.903 1.00 96.06 97 LEU A C 1
ATOM 749 O O . LEU A 1 97 ? -19.424 -1.264 8.778 1.00 96.06 97 LEU A O 1
ATOM 753 N N . ARG A 1 98 ? -21.465 -0.726 7.972 1.00 95.31 98 ARG A N 1
ATOM 754 C CA . ARG A 1 98 ? -21.450 -1.621 6.807 1.00 95.31 98 ARG A CA 1
ATOM 755 C C . ARG A 1 98 ? -20.186 -1.527 5.956 1.00 95.31 98 ARG A C 1
ATOM 757 O O . ARG A 1 98 ? -19.655 -2.559 5.552 1.00 95.31 98 ARG A O 1
ATOM 764 N N . ARG A 1 99 ? -19.729 -0.305 5.683 1.00 90.69 99 ARG A N 1
ATOM 765 C CA . ARG A 1 99 ? -18.464 0.015 5.009 1.00 90.69 99 ARG A CA 1
ATOM 766 C C . ARG A 1 99 ? -17.891 1.287 5.611 1.00 90.69 99 ARG A C 1
ATOM 768 O O . ARG A 1 99 ? -18.642 2.145 6.062 1.00 90.69 99 ARG A O 1
ATOM 775 N N . PHE A 1 100 ? -16.569 1.403 5.605 1.00 88.25 100 PHE A N 1
ATOM 776 C CA . PHE A 1 100 ? -15.913 2.653 5.961 1.00 88.25 100 PHE A CA 1
ATOM 777 C C . PHE A 1 100 ? -16.265 3.751 4.944 1.00 88.25 100 PHE A C 1
ATOM 779 O O . PHE A 1 100 ? -16.181 3.523 3.739 1.00 88.25 100 PHE A O 1
ATOM 786 N N . ASP A 1 101 ? -16.653 4.925 5.441 1.00 84.75 101 ASP A N 1
ATOM 787 C CA . ASP A 1 101 ? -16.963 6.109 4.642 1.00 84.75 101 ASP A CA 1
ATOM 788 C C . ASP A 1 101 ? -16.401 7.349 5.344 1.00 84.75 101 ASP A C 1
ATOM 790 O O . ASP A 1 101 ? -16.818 7.706 6.448 1.00 84.75 101 ASP A O 1
ATOM 794 N N . ARG A 1 102 ? -15.465 8.033 4.681 1.00 83.06 102 ARG A N 1
ATOM 795 C CA . ARG A 1 102 ? -14.809 9.236 5.206 1.00 83.06 102 ARG A CA 1
ATOM 796 C C . ARG A 1 102 ? -15.788 10.394 5.421 1.00 83.06 102 ARG A C 1
ATOM 798 O O . ARG A 1 102 ? -15.539 11.230 6.290 1.00 83.06 102 ARG A O 1
ATOM 805 N N . ALA A 1 103 ? -16.882 10.458 4.661 1.00 84.81 103 ALA A N 1
ATOM 806 C CA . ALA A 1 103 ? -17.917 11.477 4.835 1.00 84.81 103 ALA A CA 1
ATOM 807 C C . ALA A 1 103 ? -18.785 11.222 6.078 1.00 84.81 103 ALA A C 1
ATOM 809 O O . ALA A 1 103 ? -19.402 12.150 6.601 1.00 84.81 103 ALA A O 1
ATOM 810 N N . ASN A 1 104 ? -18.806 9.985 6.578 1.00 88.12 104 ASN A N 1
ATOM 811 C CA . ASN A 1 104 ? -19.627 9.555 7.701 1.00 88.12 104 ASN A CA 1
ATOM 812 C C . ASN A 1 104 ? -18.774 8.927 8.810 1.00 88.12 104 ASN A C 1
ATOM 814 O O . ASN A 1 104 ? -19.020 7.799 9.227 1.00 88.12 104 ASN A O 1
ATOM 818 N N . LYS A 1 105 ? -17.742 9.659 9.243 1.00 90.75 105 LYS A N 1
ATOM 819 C CA . LYS A 1 105 ? -16.713 9.154 10.160 1.00 90.75 105 LYS A CA 1
ATOM 820 C C . LYS A 1 105 ? -16.868 9.551 11.627 1.00 90.75 105 LYS A C 1
ATOM 822 O O . LYS A 1 105 ? -16.103 9.071 12.451 1.00 90.75 105 LYS A O 1
ATOM 827 N N . LEU A 1 106 ? -17.779 10.465 11.960 1.00 95.62 106 LEU A N 1
ATOM 828 C CA . LEU A 1 106 ? -17.929 10.974 13.326 1.00 95.62 106 LEU A CA 1
ATOM 829 C C . LEU A 1 106 ? -18.949 10.145 14.101 1.00 95.62 106 LEU A C 1
ATOM 831 O O . LEU A 1 106 ? -20.138 10.194 13.786 1.00 95.62 106 LEU A O 1
ATOM 835 N N . HIS A 1 107 ? -18.502 9.449 15.144 1.00 96.44 107 HIS A N 1
ATOM 836 C CA . HIS A 1 107 ? -19.363 8.605 15.972 1.00 96.44 107 HIS A CA 1
ATOM 837 C C . HIS A 1 107 ? -19.069 8.782 17.469 1.00 96.44 107 HIS A C 1
ATOM 839 O O . HIS A 1 107 ? -17.938 9.118 17.829 1.00 96.44 107 HIS A O 1
ATOM 845 N N . PRO A 1 108 ? -20.063 8.581 18.358 1.00 98.00 108 PRO A N 1
ATOM 846 C CA . PRO A 1 108 ? -19.819 8.568 19.792 1.00 98.00 108 PRO A CA 1
ATOM 847 C C . PRO A 1 108 ? -18.850 7.447 20.176 1.00 98.00 108 PRO A C 1
ATOM 849 O O . PRO A 1 108 ? -19.096 6.279 19.867 1.00 98.00 108 PRO A O 1
ATOM 852 N N . HIS A 1 109 ? -17.788 7.813 20.880 1.00 97.62 109 HIS A N 1
ATOM 853 C CA . HIS A 1 109 ? -16.710 6.936 21.309 1.00 97.62 109 HIS A CA 1
ATOM 854 C C . HIS A 1 109 ? -16.282 7.285 22.736 1.00 97.62 109 HIS A C 1
ATOM 856 O O . HIS A 1 109 ? -16.384 8.438 23.159 1.00 97.62 109 HIS A O 1
ATOM 862 N N . MET A 1 110 ? -15.827 6.286 23.477 1.00 96.06 110 MET A N 1
ATOM 863 C CA . MET A 1 110 ? -15.184 6.443 24.773 1.00 96.06 110 MET A CA 1
ATOM 864 C C . MET A 1 110 ? -13.980 5.510 24.816 1.00 96.06 110 MET A C 1
ATOM 866 O O . MET A 1 110 ? -14.162 4.303 24.657 1.00 96.06 110 MET A O 1
ATOM 870 N N . ASP A 1 111 ? -12.802 6.075 25.052 1.00 93.81 111 ASP A N 1
ATOM 871 C CA . ASP A 1 111 ? -11.568 5.332 25.287 1.00 93.81 111 ASP A CA 1
ATOM 872 C C . ASP A 1 111 ? -11.553 4.722 26.699 1.00 93.81 111 ASP A C 1
ATOM 874 O O . ASP A 1 111 ? -12.294 5.137 27.596 1.00 93.81 111 ASP A O 1
ATOM 878 N N . ARG A 1 112 ? -10.674 3.743 26.927 1.00 91.44 112 ARG A N 1
ATOM 879 C CA . ARG A 1 112 ? -10.457 3.179 28.267 1.00 91.44 112 ARG A CA 1
ATOM 880 C C . ARG A 1 112 ? -9.774 4.194 29.200 1.00 91.44 112 ARG A C 1
ATOM 882 O O . ARG A 1 112 ? -8.743 4.770 28.857 1.00 91.44 112 ARG A O 1
ATOM 889 N N . GLY A 1 113 ? -10.253 4.326 30.436 1.00 88.81 113 GLY A N 1
ATOM 890 C CA . GLY A 1 113 ? -9.581 5.113 31.475 1.00 88.81 113 GLY A CA 1
ATOM 891 C C . GLY A 1 113 ? -10.505 5.589 32.594 1.00 88.81 113 GLY A C 1
ATOM 892 O O . GLY A 1 113 ? -11.724 5.481 32.509 1.00 88.81 113 GLY A O 1
ATOM 893 N N . SER A 1 114 ? -9.914 6.104 33.678 1.00 83.50 114 SER A N 1
ATOM 894 C CA . SER A 1 114 ? -10.657 6.649 34.828 1.00 83.50 114 SER A CA 1
ATOM 895 C C . SER A 1 114 ? -11.286 8.013 34.557 1.00 83.50 114 SER A C 1
ATOM 897 O O . SER A 1 114 ? -12.319 8.334 35.139 1.00 83.50 114 SER A O 1
ATOM 899 N N . ASP A 1 115 ? -10.652 8.804 33.692 1.00 85.19 115 ASP A N 1
ATOM 900 C CA . ASP A 1 115 ? -11.021 10.193 33.400 1.00 85.19 115 ASP A CA 1
ATOM 901 C C . ASP A 1 115 ? -11.580 10.363 31.978 1.00 85.19 115 ASP A C 1
ATOM 903 O O . ASP A 1 115 ? -11.828 11.485 31.534 1.00 85.19 115 ASP A O 1
ATOM 907 N N . GLU A 1 116 ? -11.793 9.247 31.275 1.00 89.56 116 GLU A N 1
ATOM 908 C CA . GLU A 1 116 ? -12.354 9.236 29.929 1.00 89.56 116 GLU A CA 1
ATOM 909 C C . GLU A 1 116 ? -13.869 9.440 29.959 1.00 89.56 116 GLU A C 1
ATOM 911 O O . GLU A 1 116 ? -14.580 9.029 30.880 1.00 89.56 116 GLU A O 1
ATOM 916 N N . ALA A 1 117 ? -14.374 10.104 28.927 1.00 92.31 117 ALA A N 1
ATOM 917 C CA . ALA A 1 117 ? -15.785 10.416 28.778 1.00 92.31 117 ALA A CA 1
ATOM 918 C C . ALA A 1 117 ? -16.222 10.186 27.337 1.00 92.31 117 ALA A C 1
ATOM 920 O O . ALA A 1 117 ? -15.422 10.299 26.420 1.00 92.31 117 ALA A O 1
ATOM 921 N N . LEU A 1 118 ? -17.515 9.945 27.118 1.00 97.19 118 LEU A N 1
ATOM 922 C CA . LEU A 1 118 ? -18.049 9.834 25.762 1.00 97.19 118 LEU A CA 1
ATOM 923 C C . LEU A 1 118 ? -17.868 11.156 24.989 1.00 97.19 118 LEU A C 1
ATOM 925 O O . LEU A 1 118 ? -18.353 12.207 25.425 1.00 97.19 118 LEU A O 1
ATOM 929 N N . TYR A 1 119 ? -17.225 11.091 23.826 1.00 96.94 119 TYR A N 1
ATOM 930 C CA . TYR A 1 119 ? -17.012 12.203 22.89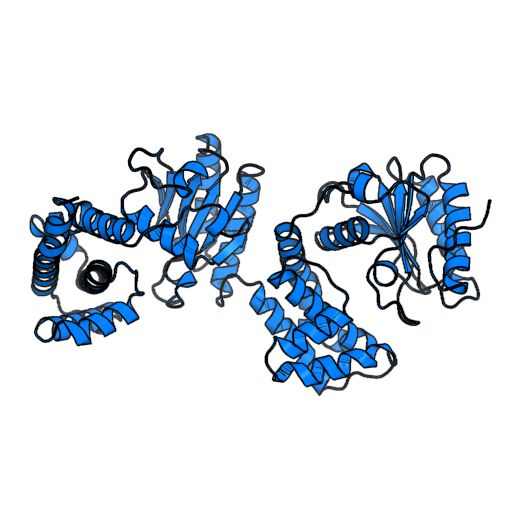5 1.00 96.94 119 TYR A CA 1
ATOM 931 C C . TYR A 1 119 ? -17.300 11.769 21.449 1.00 96.94 119 TYR A C 1
ATOM 933 O O . TYR A 1 119 ? -17.608 10.612 21.186 1.00 96.94 119 TYR A O 1
ATOM 941 N N . MET A 1 120 ? -17.264 12.707 20.499 1.00 96.69 120 MET A N 1
ATOM 942 C CA . MET A 1 120 ? -17.378 12.386 19.071 1.00 96.69 120 MET A CA 1
ATOM 943 C C . MET A 1 120 ? -15.983 12.143 18.493 1.00 96.69 120 MET A C 1
ATOM 945 O O . MET A 1 120 ? -15.209 13.093 18.364 1.00 96.69 120 MET A O 1
ATOM 949 N N . MET A 1 121 ? -15.674 10.902 18.123 1.00 94.75 121 MET A N 1
ATOM 950 C CA . MET A 1 121 ? -14.399 10.531 17.509 1.00 94.75 121 MET A CA 1
ATOM 951 C C . MET A 1 121 ? -14.542 10.445 15.992 1.00 94.75 121 MET A C 1
ATOM 953 O O . MET A 1 121 ? -15.533 9.926 15.475 1.00 94.75 121 MET A O 1
ATOM 957 N N . ALA A 1 122 ? -13.538 10.944 15.271 1.00 92.94 122 ALA A N 1
ATOM 958 C CA . ALA A 1 122 ? -13.387 10.663 13.851 1.00 92.94 122 ALA A CA 1
ATOM 959 C C . ALA A 1 122 ? -12.741 9.284 13.683 1.00 92.94 122 ALA A C 1
ATOM 961 O O . ALA A 1 122 ? -11.575 9.094 14.008 1.00 92.94 122 ALA A O 1
ATOM 962 N N . HIS A 1 123 ? -13.507 8.327 13.177 1.00 91.12 123 HIS A N 1
ATOM 963 C CA . HIS A 1 123 ? -13.012 7.011 12.809 1.00 91.12 123 HIS A CA 1
ATOM 964 C C . HIS A 1 123 ? -12.225 7.154 11.501 1.00 91.12 123 HIS A C 1
ATOM 966 O O . HIS A 1 123 ? -12.820 7.439 10.463 1.00 91.12 123 HIS A O 1
ATOM 972 N N . GLU A 1 124 ? -10.902 7.011 11.535 1.00 87.56 124 GLU A N 1
ATOM 973 C CA . GLU A 1 124 ? -10.056 7.092 10.337 1.00 87.56 124 GLU A CA 1
ATOM 974 C C . GLU A 1 124 ? -9.885 5.699 9.691 1.00 87.56 124 GLU A C 1
ATOM 976 O O . GLU A 1 124 ? -10.610 4.751 10.001 1.00 87.56 124 GLU A O 1
ATOM 981 N N . ASN A 1 125 ? -8.966 5.563 8.730 1.00 83.75 125 ASN A N 1
ATOM 982 C CA . ASN A 1 125 ? -8.812 4.342 7.925 1.00 83.75 125 ASN A CA 1
ATOM 983 C C . ASN A 1 125 ? -8.447 3.096 8.758 1.00 83.75 125 ASN A C 1
ATOM 985 O O . ASN A 1 125 ? -8.706 1.970 8.331 1.00 83.75 125 ASN A O 1
ATOM 989 N N . ASP A 1 126 ? -7.916 3.265 9.970 1.00 83.88 126 ASP A N 1
ATOM 990 C CA . ASP A 1 126 ? -7.672 2.182 10.927 1.00 83.88 126 ASP A CA 1
ATOM 991 C C . ASP A 1 126 ? -8.964 1.445 11.323 1.00 83.88 126 ASP A C 1
ATOM 993 O O . ASP A 1 126 ? -8.954 0.244 11.601 1.00 83.88 126 ASP A O 1
ATOM 997 N N . TRP A 1 127 ? -10.118 2.100 11.219 1.00 91.50 127 TRP A N 1
ATOM 998 C CA . TRP A 1 127 ? -11.409 1.470 11.459 1.00 91.50 127 TRP A CA 1
ATOM 999 C C . TRP A 1 127 ? -11.847 0.472 10.377 1.00 91.50 127 TRP A C 1
ATOM 1001 O O . TRP A 1 127 ? -12.845 -0.237 10.563 1.00 91.50 127 TRP A O 1
ATOM 1011 N N . ILE A 1 128 ? -11.122 0.364 9.259 1.00 92.38 128 ILE A N 1
ATOM 1012 C CA . ILE A 1 128 ? -11.251 -0.763 8.319 1.00 92.38 128 ILE A CA 1
ATOM 1013 C C . ILE A 1 128 ? -10.798 -2.062 9.008 1.00 92.38 128 ILE A C 1
ATOM 1015 O O . ILE A 1 128 ? -11.473 -3.089 8.910 1.00 92.38 128 ILE A O 1
ATOM 1019 N N . ILE A 1 129 ? -9.706 -2.000 9.780 1.00 91.62 129 ILE A N 1
ATOM 1020 C CA . ILE A 1 129 ? -9.149 -3.125 10.549 1.00 91.62 129 ILE A CA 1
ATOM 1021 C C . ILE A 1 129 ? -10.144 -3.545 11.635 1.00 91.62 129 ILE A C 1
ATOM 1023 O O . ILE A 1 129 ? -10.454 -4.731 11.756 1.00 91.62 129 ILE A O 1
ATOM 1027 N N . GLN A 1 130 ? -10.695 -2.584 12.386 1.00 92.38 130 GLN A N 1
ATOM 1028 C CA . GLN A 1 130 ? -11.672 -2.870 13.445 1.00 92.38 130 GLN A CA 1
ATOM 1029 C C . GLN A 1 130 ? -12.948 -3.518 12.890 1.00 92.38 130 GLN A C 1
ATOM 1031 O O . GLN A 1 130 ? -13.408 -4.528 13.424 1.00 92.38 130 GLN A O 1
ATOM 1036 N N . ARG A 1 131 ? -13.477 -3.020 11.760 1.00 95.00 131 ARG A N 1
ATOM 1037 C CA . ARG A 1 131 ? -14.624 -3.637 11.067 1.00 95.00 131 ARG A CA 1
ATOM 1038 C C . ARG A 1 131 ? -14.328 -5.063 10.615 1.00 95.00 131 ARG A C 1
ATOM 1040 O O . ARG A 1 131 ? -15.172 -5.936 10.802 1.00 95.00 131 ARG A O 1
ATOM 1047 N N . HIS A 1 132 ? -13.144 -5.318 10.058 1.00 95.31 132 HIS A N 1
ATOM 1048 C CA . HIS A 1 132 ? -12.748 -6.671 9.668 1.00 95.31 132 HIS A CA 1
ATOM 1049 C C . HIS A 1 132 ? -12.685 -7.618 10.877 1.00 95.31 132 HIS A C 1
ATOM 1051 O O . HIS A 1 132 ? -13.248 -8.710 10.826 1.00 95.31 132 HIS A O 1
ATOM 1057 N N . ILE A 1 133 ? -12.062 -7.200 11.986 1.00 93.81 133 ILE A N 1
ATOM 1058 C CA . ILE A 1 133 ? -11.994 -8.015 13.212 1.00 93.81 133 ILE A CA 1
ATOM 1059 C C . ILE A 1 133 ? -13.400 -8.300 13.744 1.00 93.81 133 ILE A C 1
ATOM 1061 O O . ILE A 1 133 ? -13.722 -9.454 14.028 1.00 93.81 133 ILE A O 1
ATOM 1065 N N . LEU A 1 134 ? -14.245 -7.272 13.844 1.00 95.69 134 LEU A N 1
ATOM 1066 C CA . LEU A 1 134 ? -15.624 -7.407 14.305 1.00 95.69 134 LEU A CA 1
ATOM 1067 C C . LEU A 1 134 ? -16.432 -8.352 13.402 1.00 95.69 134 LEU A C 1
ATOM 1069 O O . LEU A 1 134 ? -17.168 -9.196 13.905 1.00 95.69 134 LEU A O 1
ATOM 1073 N N . ARG A 1 135 ? -16.254 -8.269 12.080 1.00 96.56 135 ARG A N 1
ATOM 1074 C CA . ARG A 1 135 ? -16.910 -9.153 11.109 1.00 96.56 135 ARG A CA 1
ATOM 1075 C C . ARG A 1 135 ? -16.485 -10.612 11.264 1.00 96.56 135 ARG A C 1
ATOM 1077 O O . ARG A 1 135 ? -17.329 -11.504 11.230 1.00 96.56 135 ARG A O 1
ATOM 1084 N N . GLU A 1 136 ? -15.182 -10.868 11.350 1.00 95.19 136 GLU A N 1
ATOM 1085 C CA . GLU A 1 136 ? -14.664 -12.238 11.302 1.00 95.19 136 GLU A CA 1
ATOM 1086 C C . GLU A 1 136 ? -14.669 -12.940 12.655 1.00 95.19 136 GLU A C 1
ATOM 1088 O O . GLU A 1 136 ? -14.781 -14.166 12.701 1.00 95.19 136 GLU A O 1
ATOM 1093 N N . ARG A 1 137 ? -14.504 -12.183 13.743 1.00 94.06 137 ARG A N 1
ATOM 1094 C CA . ARG A 1 137 ? -14.239 -12.726 15.084 1.00 94.06 137 ARG A CA 1
ATOM 1095 C C . ARG A 1 137 ? -15.096 -12.096 16.180 1.00 94.06 137 ARG A C 1
ATOM 1097 O O . ARG A 1 137 ? -14.991 -12.527 17.323 1.00 94.06 137 ARG A O 1
ATOM 1104 N N . GLY A 1 138 ? -15.918 -11.095 15.861 1.00 95.19 138 GLY A N 1
ATOM 1105 C CA . GLY A 1 138 ? -16.751 -10.404 16.841 1.00 95.19 138 GLY A CA 1
ATOM 1106 C C . GLY A 1 138 ? -17.637 -11.359 17.635 1.00 95.19 138 GLY A C 1
ATOM 1107 O O . GLY A 1 138 ? -18.242 -12.269 17.069 1.00 95.19 138 GLY A O 1
ATOM 1108 N N . ILE A 1 139 ? -17.726 -11.139 18.946 1.00 95.81 139 ILE A N 1
ATOM 1109 C CA . ILE A 1 139 ? -18.544 -11.950 19.852 1.00 95.81 139 ILE A CA 1
ATOM 1110 C C . ILE A 1 139 ? -19.862 -11.207 20.089 1.00 95.81 139 ILE A C 1
ATOM 1112 O O . ILE A 1 139 ? -19.849 -10.148 20.724 1.00 95.81 139 ILE A O 1
ATOM 1116 N N . PRO A 1 140 ? -21.011 -11.721 19.613 1.00 95.88 140 PRO A N 1
ATOM 1117 C CA . PRO A 1 140 ? -22.297 -11.096 19.884 1.00 95.88 140 PRO A CA 1
ATOM 1118 C C . PRO A 1 140 ? -22.637 -11.209 21.369 1.00 95.88 140 PRO A C 1
ATOM 1120 O O . PRO A 1 140 ? -22.759 -12.313 21.902 1.00 95.88 140 PRO A O 1
ATOM 1123 N N . VAL A 1 141 ? -22.839 -10.070 22.033 1.00 96.50 141 VAL A N 1
ATOM 1124 C CA . VAL A 1 141 ? -23.536 -10.047 23.325 1.00 96.50 141 VAL A CA 1
ATOM 1125 C C . VAL A 1 141 ? -25.038 -10.137 23.066 1.00 96.50 141 VAL A C 1
ATOM 1127 O O . VAL A 1 141 ? -25.721 -10.972 23.657 1.00 96.50 141 VAL A O 1
ATOM 1130 N N . ILE A 1 142 ? -25.528 -9.319 22.126 1.00 96.88 142 ILE A N 1
ATOM 1131 C CA . ILE A 1 142 ? -26.857 -9.403 21.507 1.00 96.88 142 ILE A CA 1
ATOM 1132 C C . ILE A 1 142 ? -26.796 -8.916 20.048 1.00 96.88 142 ILE A C 1
ATOM 1134 O O . ILE A 1 142 ? -25.893 -8.163 19.685 1.00 96.88 142 ILE A O 1
ATOM 1138 N N . GLY A 1 143 ? -27.805 -9.263 19.246 1.00 96.00 143 GLY A N 1
ATOM 1139 C CA . GLY A 1 143 ? -27.950 -8.805 17.859 1.00 96.00 143 GLY A CA 1
ATOM 1140 C C . GLY A 1 143 ? -27.683 -9.901 16.819 1.00 96.00 143 GLY A C 1
ATOM 1141 O O . GLY A 1 143 ? -27.427 -11.051 17.189 1.00 96.00 143 GLY A O 1
ATOM 1142 N N . PRO A 1 144 ? -27.820 -9.584 15.518 1.00 96.56 144 PRO A N 1
ATOM 1143 C CA . PRO A 1 144 ? -27.533 -10.516 14.428 1.00 96.56 144 PRO A CA 1
ATOM 1144 C C . PRO A 1 144 ? -26.034 -10.839 14.303 1.00 96.56 144 PRO A C 1
ATOM 1146 O O . PRO A 1 144 ? -25.186 -10.193 14.901 1.00 96.56 144 PRO A O 1
ATOM 1149 N N . ASP A 1 145 ? -25.688 -11.834 13.485 1.00 96.38 145 ASP A N 1
ATOM 1150 C CA . ASP A 1 145 ? -24.287 -12.134 13.155 1.00 96.38 145 ASP A CA 1
ATOM 1151 C C . ASP A 1 145 ? -23.609 -10.896 12.509 1.00 96.38 145 ASP A C 1
ATOM 1153 O O . ASP A 1 145 ? -24.150 -10.378 11.520 1.00 96.38 145 ASP A O 1
ATOM 1157 N N . PRO A 1 146 ? -22.438 -10.425 12.999 1.00 96.69 146 PRO A N 1
ATOM 1158 C CA . PRO A 1 146 ? -21.683 -9.314 12.410 1.00 96.69 146 PRO A CA 1
ATOM 1159 C C . PRO A 1 146 ? -21.452 -9.427 10.897 1.00 96.69 146 PRO A C 1
ATOM 1161 O O . PRO A 1 146 ? -21.426 -8.410 10.201 1.00 96.69 146 PRO A O 1
ATOM 1164 N N . LYS A 1 147 ? -21.365 -10.646 10.348 1.00 97.38 147 LYS A N 1
ATOM 1165 C CA . LYS A 1 147 ? -21.220 -10.892 8.900 1.00 97.38 147 LYS A CA 1
ATOM 1166 C C . LYS A 1 147 ? -22.417 -10.436 8.072 1.00 97.38 147 LYS A C 1
ATOM 1168 O O . LYS A 1 147 ? -22.281 -10.263 6.863 1.00 97.38 147 LYS A O 1
ATOM 1173 N N . THR A 1 148 ? -23.572 -10.245 8.706 1.00 97.12 148 THR A N 1
ATOM 1174 C CA . THR A 1 148 ? -24.779 -9.681 8.080 1.00 97.12 148 THR A CA 1
ATOM 1175 C C . THR A 1 148 ? -24.821 -8.154 8.141 1.00 97.12 148 THR A C 1
ATOM 1177 O O . THR A 1 148 ? -25.601 -7.535 7.419 1.00 97.12 148 THR A O 1
ATOM 1180 N N . LEU A 1 149 ? -23.988 -7.544 8.989 1.00 97.44 149 LEU A N 1
ATOM 1181 C CA . LEU A 1 149 ? -23.930 -6.098 9.199 1.00 97.44 149 LEU A CA 1
ATOM 1182 C C . LEU A 1 149 ? -22.769 -5.438 8.453 1.00 97.44 149 LEU A C 1
ATOM 1184 O O . LEU A 1 149 ? -22.886 -4.271 8.092 1.00 97.44 149 LEU A O 1
ATOM 1188 N N . ILE A 1 150 ? -21.672 -6.169 8.238 1.00 97.81 150 ILE A N 1
ATOM 1189 C CA . ILE A 1 150 ? -20.415 -5.657 7.683 1.00 97.81 150 ILE A CA 1
ATOM 1190 C C . ILE A 1 150 ? -20.103 -6.376 6.370 1.00 97.81 150 ILE A C 1
ATOM 1192 O O . ILE A 1 150 ? -19.996 -7.609 6.321 1.00 97.81 150 ILE A O 1
ATOM 1196 N N . ASP A 1 151 ? -19.928 -5.599 5.302 1.00 94.88 151 ASP A N 1
ATOM 1197 C CA . ASP A 1 151 ? -19.516 -6.142 4.010 1.00 94.88 151 ASP A CA 1
ATOM 1198 C C . ASP A 1 151 ? -18.082 -6.722 4.109 1.00 94.88 151 ASP A C 1
ATOM 1200 O O . ASP A 1 151 ? -17.283 -6.265 4.929 1.00 94.88 151 ASP A O 1
ATOM 1204 N N . PRO A 1 152 ? -17.724 -7.747 3.311 1.00 92.12 152 PRO A N 1
ATOM 1205 C CA . PRO A 1 152 ? -16.364 -8.286 3.305 1.00 92.12 152 PRO A CA 1
ATOM 1206 C C . PRO A 1 152 ? -15.311 -7.202 3.036 1.00 92.12 152 PRO A C 1
ATOM 1208 O O . PRO A 1 152 ? -15.485 -6.381 2.138 1.00 92.12 152 PRO A O 1
ATOM 1211 N N . VAL A 1 153 ? -14.207 -7.245 3.784 1.00 90.38 153 VAL A N 1
ATOM 1212 C CA . VAL A 1 153 ? -13.035 -6.375 3.594 1.00 90.38 153 VAL A CA 1
ATOM 1213 C C . VAL A 1 153 ? -11.969 -7.170 2.852 1.00 90.38 153 VAL A C 1
ATOM 1215 O O . VAL A 1 153 ? -11.664 -8.296 3.258 1.00 90.38 153 VAL A O 1
ATOM 1218 N N . SER A 1 154 ? -11.426 -6.624 1.763 1.00 83.75 154 SER A N 1
ATOM 1219 C CA . SER A 1 154 ? -10.427 -7.340 0.969 1.00 83.75 154 SER A CA 1
ATOM 1220 C C . SER A 1 154 ? -9.045 -7.333 1.645 1.00 83.75 154 SER A C 1
ATOM 1222 O O . SER A 1 154 ? -8.740 -6.425 2.423 1.00 83.75 154 SER A O 1
ATOM 1224 N N . PRO A 1 155 ? -8.167 -8.307 1.334 1.00 81.44 155 PRO A N 1
ATOM 1225 C CA . PRO A 1 155 ? -6.773 -8.278 1.779 1.00 81.44 155 PRO A CA 1
ATOM 1226 C C . PRO A 1 155 ? -6.038 -6.980 1.406 1.00 81.44 155 PRO A C 1
ATOM 1228 O O . PRO A 1 155 ? -5.203 -6.508 2.173 1.00 81.44 155 PRO A O 1
ATOM 1231 N N . ASP A 1 156 ? -6.363 -6.381 0.257 1.00 76.25 156 ASP A N 1
ATOM 1232 C CA . ASP A 1 156 ? -5.746 -5.132 -0.200 1.00 76.25 156 ASP A CA 1
ATOM 1233 C C . ASP A 1 156 ? -6.241 -3.921 0.595 1.00 76.25 156 ASP A C 1
ATOM 1235 O O . ASP A 1 156 ? -5.430 -3.075 0.966 1.00 76.25 156 ASP A O 1
ATOM 1239 N N . ASP A 1 157 ? -7.528 -3.879 0.957 1.00 79.62 157 ASP A N 1
ATOM 1240 C CA . ASP A 1 157 ? -8.057 -2.845 1.858 1.00 79.62 157 ASP A CA 1
ATOM 1241 C C . ASP A 1 157 ? -7.376 -2.910 3.232 1.00 79.62 157 ASP A C 1
ATOM 1243 O O . ASP A 1 157 ? -7.067 -1.876 3.823 1.00 79.62 157 ASP A O 1
ATOM 1247 N N . LEU A 1 158 ? -7.092 -4.120 3.735 1.00 86.81 158 LEU A N 1
ATOM 1248 C CA . LEU A 1 158 ? -6.354 -4.298 4.988 1.00 86.81 158 LEU A CA 1
ATOM 1249 C C . LEU A 1 158 ? -4.918 -3.787 4.886 1.00 86.81 158 LEU A C 1
ATOM 1251 O O . LEU A 1 158 ? -4.457 -3.092 5.790 1.00 86.81 158 LEU A O 1
ATOM 1255 N N . ARG A 1 159 ? -4.208 -4.101 3.797 1.00 82.88 159 ARG A N 1
ATOM 1256 C CA . ARG A 1 159 ? -2.856 -3.569 3.568 1.00 82.88 159 ARG A CA 1
ATOM 1257 C C . ARG A 1 159 ? -2.879 -2.048 3.490 1.00 82.88 159 ARG A C 1
ATOM 1259 O O . ARG A 1 159 ? -2.086 -1.405 4.172 1.00 82.88 159 ARG A O 1
ATOM 1266 N N . GLN A 1 160 ? -3.802 -1.485 2.714 1.00 79.94 160 GLN A N 1
ATOM 1267 C CA . GLN A 1 160 ? -3.928 -0.041 2.545 1.00 79.94 160 GLN A CA 1
ATOM 1268 C C . GLN A 1 160 ? -4.243 0.655 3.873 1.00 79.94 160 GLN A C 1
ATOM 1270 O O . GLN A 1 160 ? -3.599 1.646 4.200 1.00 79.94 160 GLN A O 1
ATOM 1275 N N . ALA A 1 161 ? -5.142 0.100 4.690 1.00 86.75 161 ALA A N 1
ATOM 1276 C CA . ALA A 1 161 ? -5.437 0.643 6.014 1.00 86.75 161 ALA A CA 1
ATOM 1277 C C . ALA A 1 161 ? -4.188 0.713 6.914 1.00 86.75 161 ALA A C 1
ATOM 1279 O O . ALA A 1 161 ? -4.011 1.682 7.652 1.00 86.75 161 ALA A O 1
ATOM 1280 N N . ILE A 1 162 ? -3.291 -0.281 6.831 1.00 89.81 162 ILE A N 1
ATOM 1281 C CA . ILE A 1 162 ? -2.012 -0.264 7.558 1.00 89.81 162 ILE A CA 1
ATOM 1282 C C . ILE A 1 162 ? -1.076 0.817 7.006 1.00 89.81 162 ILE A C 1
ATOM 1284 O O . ILE A 1 162 ? -0.463 1.543 7.786 1.00 89.81 162 ILE A O 1
ATOM 1288 N N . VAL A 1 163 ? -0.971 0.945 5.679 1.00 84.50 163 VAL A N 1
ATOM 1289 C CA . VAL A 1 163 ? -0.178 2.006 5.032 1.00 84.50 163 VAL A CA 1
ATOM 1290 C C . VAL A 1 163 ? -0.640 3.387 5.501 1.00 84.50 163 VAL A C 1
ATOM 1292 O O . VAL A 1 163 ? 0.195 4.221 5.841 1.00 84.50 163 VAL A O 1
ATOM 1295 N N . ASP A 1 164 ? -1.952 3.601 5.583 1.00 81.94 164 ASP A N 1
ATOM 1296 C CA . ASP A 1 164 ? -2.536 4.895 5.931 1.00 81.94 164 ASP A CA 1
ATOM 1297 C C . ASP A 1 164 ? -2.366 5.243 7.421 1.00 81.94 164 ASP A C 1
ATOM 1299 O O . ASP A 1 164 ? -2.100 6.398 7.757 1.00 81.94 164 ASP A O 1
ATOM 1303 N N . VAL A 1 165 ? -2.492 4.263 8.328 1.00 86.81 165 VAL A N 1
ATOM 1304 C CA . VAL A 1 165 ? -2.385 4.502 9.782 1.00 86.81 165 VAL A CA 1
ATOM 1305 C C . VAL A 1 165 ? -0.939 4.635 10.263 1.00 86.81 165 VAL A C 1
ATOM 1307 O O . VAL A 1 165 ? -0.680 5.310 11.259 1.00 86.81 165 VAL A O 1
ATOM 1310 N N . LEU A 1 166 ? 0.019 4.000 9.581 1.00 89.56 166 LEU A N 1
ATOM 1311 C CA . LEU A 1 166 ? 1.407 3.935 10.042 1.00 89.56 166 LEU A CA 1
ATOM 1312 C C . LEU A 1 166 ? 2.033 5.321 10.283 1.00 89.56 166 LEU A C 1
ATOM 1314 O O . LEU A 1 166 ? 2.539 5.526 11.385 1.00 89.56 166 LEU A O 1
ATOM 1318 N N . PRO A 1 167 ? 1.993 6.291 9.347 1.00 85.00 167 PRO A N 1
ATOM 1319 C CA . PRO A 1 167 ? 2.549 7.623 9.593 1.00 85.00 167 PRO A CA 1
ATOM 1320 C C . PRO A 1 167 ? 1.854 8.340 10.754 1.00 85.00 167 PRO A C 1
ATOM 1322 O O . PRO A 1 167 ? 2.519 8.869 11.640 1.00 85.00 167 PRO A O 1
ATOM 1325 N N . LEU A 1 168 ? 0.517 8.270 10.808 1.00 84.56 168 LEU A N 1
ATOM 1326 C CA . LEU A 1 168 ? -0.289 8.910 11.854 1.00 84.56 168 LEU A CA 1
ATOM 1327 C C . LEU A 1 168 ? 0.093 8.421 13.254 1.00 84.56 168 LEU A C 1
ATOM 1329 O O . LEU A 1 168 ? 0.090 9.198 14.206 1.00 84.56 168 LEU A O 1
ATOM 1333 N N . TRP A 1 169 ? 0.426 7.137 13.372 1.00 88.62 169 TRP A N 1
ATOM 1334 C CA . TRP A 1 169 ? 0.731 6.513 14.652 1.00 88.62 169 TRP A CA 1
ATOM 1335 C C . TRP A 1 169 ? 2.219 6.565 15.021 1.00 88.62 169 TRP A C 1
ATOM 1337 O O . TRP A 1 169 ? 2.559 6.682 16.198 1.00 88.62 169 TRP A O 1
ATOM 1347 N N . LEU A 1 170 ? 3.118 6.486 14.036 1.00 92.38 170 LEU A N 1
ATOM 1348 C CA . LEU A 1 170 ? 4.559 6.398 14.281 1.00 92.38 170 LEU A CA 1
ATOM 1349 C C . LEU A 1 170 ? 5.256 7.757 14.315 1.00 92.38 170 LEU A C 1
ATOM 1351 O O . LEU A 1 170 ? 6.167 7.931 15.125 1.00 92.38 170 LEU A O 1
ATOM 1355 N N . ASP A 1 171 ? 4.840 8.728 13.500 1.00 88.62 171 ASP A N 1
ATOM 1356 C CA . ASP A 1 171 ? 5.503 10.036 13.440 1.00 88.62 171 ASP A CA 1
ATOM 1357 C C . ASP A 1 171 ? 5.478 10.790 14.783 1.00 88.62 171 ASP A C 1
ATOM 1359 O O . ASP A 1 171 ? 6.523 11.326 15.169 1.00 88.62 171 ASP A O 1
ATOM 1363 N N . PRO A 1 172 ? 4.374 10.803 15.564 1.00 92.12 172 PRO A N 1
ATOM 1364 C CA . PRO A 1 172 ? 4.373 11.434 16.885 1.00 92.12 172 PRO A CA 1
ATOM 1365 C C . PRO A 1 172 ? 5.430 10.845 17.828 1.00 92.12 172 PRO A C 1
ATOM 1367 O O . PRO A 1 172 ? 6.120 11.585 18.527 1.00 92.12 172 PRO A O 1
ATOM 1370 N N . ILE A 1 173 ? 5.615 9.522 17.798 1.00 94.38 173 ILE A N 1
ATOM 1371 C CA . ILE A 1 173 ? 6.575 8.817 18.659 1.00 94.38 173 ILE A CA 1
ATOM 1372 C C . ILE A 1 173 ? 8.008 8.999 18.166 1.00 94.38 173 ILE A C 1
ATOM 1374 O O . ILE A 1 173 ? 8.921 9.183 18.966 1.00 94.38 173 ILE A O 1
ATOM 1378 N N . LEU A 1 174 ? 8.227 8.979 16.850 1.00 90.38 174 LEU A N 1
ATOM 1379 C CA . LEU A 1 174 ? 9.544 9.237 16.268 1.00 90.38 174 LEU A CA 1
ATOM 1380 C C . LEU A 1 174 ? 10.025 10.661 16.575 1.00 90.38 174 LEU A C 1
ATOM 1382 O O . LEU A 1 174 ? 11.221 10.858 16.795 1.00 90.38 174 LEU A O 1
ATOM 1386 N N . ASN A 1 175 ? 9.103 11.627 16.627 1.00 88.56 175 ASN A N 1
ATOM 1387 C CA . ASN A 1 175 ? 9.390 13.017 16.980 1.00 88.56 175 ASN A CA 1
ATOM 1388 C C . ASN A 1 175 ? 9.512 13.240 18.495 1.00 88.56 175 ASN A C 1
ATOM 1390 O O . ASN A 1 175 ? 10.276 14.107 18.920 1.00 88.56 175 ASN A O 1
ATOM 1394 N N . ASN A 1 176 ? 8.804 12.456 19.313 1.00 93.25 176 ASN A N 1
ATOM 1395 C CA . ASN A 1 176 ? 8.917 12.481 20.768 1.00 93.25 176 ASN A CA 1
ATOM 1396 C C . ASN A 1 176 ? 9.043 11.062 21.364 1.00 93.25 176 ASN A C 1
ATOM 1398 O O . ASN A 1 176 ? 8.068 10.517 21.886 1.00 93.25 176 ASN A O 1
ATOM 1402 N N . PRO A 1 177 ? 10.251 10.464 21.377 1.00 92.94 177 PRO A N 1
ATOM 1403 C CA . PRO A 1 177 ? 10.438 9.104 21.890 1.00 92.94 177 PRO A CA 1
ATOM 1404 C C . PRO A 1 177 ? 10.088 8.905 23.368 1.00 92.94 177 PRO A C 1
ATOM 1406 O O . PRO A 1 177 ? 9.943 7.768 23.812 1.00 92.94 177 PRO A O 1
ATOM 1409 N N . SER A 1 178 ? 9.950 9.990 24.140 1.00 93.75 178 SER A N 1
ATOM 1410 C CA . SER A 1 178 ? 9.609 9.908 25.563 1.00 93.75 178 SER A CA 1
ATOM 1411 C C . SER A 1 178 ? 8.216 9.321 25.826 1.00 93.75 178 SER A C 1
ATOM 1413 O O . SER A 1 178 ? 7.986 8.770 26.904 1.00 93.75 178 SER A O 1
ATOM 1415 N N . GLU A 1 179 ? 7.325 9.343 24.829 1.00 91.69 179 GLU A N 1
ATOM 1416 C CA . GLU A 1 179 ? 5.987 8.741 24.903 1.00 91.69 179 GLU A CA 1
ATOM 1417 C C . GLU A 1 179 ? 6.039 7.232 25.188 1.00 91.69 179 GLU A C 1
ATOM 1419 O O . GLU A 1 179 ? 5.176 6.693 25.875 1.00 91.69 179 GLU A O 1
ATOM 1424 N N . ILE A 1 180 ? 7.086 6.534 24.733 1.00 94.31 180 ILE A N 1
ATOM 1425 C CA . ILE A 1 180 ? 7.264 5.089 24.948 1.00 94.31 180 ILE A CA 1
ATOM 1426 C C . ILE A 1 180 ? 8.225 4.765 26.102 1.00 94.31 180 ILE A C 1
ATOM 1428 O O . ILE A 1 180 ? 8.779 3.671 26.165 1.00 94.31 180 ILE A O 1
ATOM 1432 N N . ASN A 1 181 ? 8.415 5.678 27.058 1.00 94.81 181 ASN A N 1
ATOM 1433 C CA . ASN A 1 181 ? 9.261 5.411 28.229 1.00 94.81 181 ASN A CA 1
ATOM 1434 C C . ASN A 1 181 ? 8.682 4.339 29.164 1.00 94.81 181 ASN A C 1
ATOM 1436 O O . ASN A 1 181 ? 9.423 3.728 29.932 1.00 94.81 181 ASN A O 1
ATOM 1440 N N . ARG A 1 182 ? 7.367 4.093 29.122 1.00 94.31 182 ARG A N 1
ATOM 1441 C CA . ARG A 1 182 ? 6.726 3.047 29.929 1.00 94.31 182 ARG A CA 1
ATOM 1442 C C . ARG A 1 182 ? 6.776 1.705 29.219 1.00 94.31 182 ARG A C 1
ATOM 1444 O O . ARG A 1 182 ? 6.392 1.586 28.053 1.00 94.31 182 ARG A O 1
ATOM 1451 N N . ARG A 1 183 ? 7.181 0.671 29.956 1.00 93.75 183 ARG A N 1
ATOM 1452 C CA . ARG A 1 183 ? 7.386 -0.684 29.443 1.00 93.75 183 ARG A CA 1
ATOM 1453 C C . ARG A 1 183 ? 6.141 -1.252 28.775 1.00 93.75 183 ARG A C 1
ATOM 1455 O O . ARG A 1 183 ? 6.259 -1.872 27.718 1.00 93.75 183 ARG A O 1
ATOM 1462 N N . GLY A 1 184 ? 4.964 -1.014 29.354 1.00 90.69 184 GLY A N 1
ATOM 1463 C CA . GLY A 1 184 ? 3.701 -1.495 28.794 1.00 90.69 184 GLY A CA 1
ATOM 1464 C C . GLY A 1 184 ? 3.433 -0.928 27.402 1.00 90.69 184 GLY A C 1
ATOM 1465 O O . GLY A 1 184 ? 3.161 -1.685 26.471 1.00 90.69 184 GLY A O 1
ATOM 1466 N N . TYR A 1 185 ? 3.577 0.390 27.242 1.00 90.50 185 TYR A N 1
ATOM 1467 C CA . TYR A 1 185 ? 3.286 1.065 25.978 1.00 90.50 185 TYR A CA 1
ATOM 1468 C C . TYR A 1 185 ? 4.358 0.797 24.914 1.00 90.50 185 TYR A C 1
ATOM 1470 O O . TYR A 1 185 ? 4.030 0.493 23.770 1.00 90.50 185 TYR A O 1
ATOM 1478 N N . GLN A 1 186 ? 5.637 0.766 25.299 1.00 95.69 186 GLN A N 1
ATOM 1479 C CA . GLN A 1 186 ? 6.720 0.331 24.412 1.00 95.69 186 GLN A CA 1
ATOM 1480 C C . GLN A 1 186 ? 6.501 -1.100 23.895 1.00 95.69 186 GLN A C 1
ATOM 1482 O O . GLN A 1 186 ? 6.603 -1.352 22.694 1.00 95.69 186 GLN A O 1
ATOM 1487 N N . SER A 1 187 ? 6.141 -2.032 24.783 1.00 95.31 187 SER A N 1
ATOM 1488 C CA . SER A 1 187 ? 5.849 -3.421 24.408 1.00 95.31 187 SER A CA 1
ATOM 1489 C C . SER A 1 187 ? 4.638 -3.510 23.480 1.00 95.31 187 SER A C 1
ATOM 1491 O O . SER A 1 187 ? 4.652 -4.253 22.499 1.00 95.31 187 SER A O 1
ATOM 1493 N N . PHE A 1 188 ? 3.598 -2.716 23.751 1.00 91.62 188 PHE A N 1
ATOM 1494 C CA . PHE A 1 188 ? 2.439 -2.587 22.874 1.00 91.62 188 PHE A CA 1
ATOM 1495 C C . PHE A 1 188 ? 2.834 -2.131 21.464 1.00 91.62 188 PHE A C 1
ATOM 1497 O O . PHE A 1 188 ? 2.367 -2.739 20.500 1.00 91.62 188 PHE A O 1
ATOM 1504 N N . PHE A 1 189 ? 3.735 -1.151 21.325 1.00 94.62 189 PHE A N 1
ATOM 1505 C CA . PHE A 1 189 ? 4.259 -0.737 20.019 1.00 94.62 189 PHE A CA 1
ATOM 1506 C C . PHE A 1 189 ? 4.945 -1.878 19.278 1.00 94.62 189 PHE A C 1
ATOM 1508 O O . PHE A 1 189 ? 4.570 -2.165 18.144 1.00 94.62 189 PHE A O 1
ATOM 1515 N N . VAL A 1 190 ? 5.891 -2.574 19.912 1.00 97.12 190 VAL A N 1
ATOM 1516 C CA . VAL A 1 190 ? 6.612 -3.693 19.276 1.00 97.12 190 VAL A CA 1
ATOM 1517 C C . VAL A 1 190 ? 5.645 -4.768 18.774 1.00 97.12 190 VAL A C 1
ATOM 1519 O O . VAL A 1 190 ? 5.728 -5.203 17.624 1.00 97.12 190 VAL A O 1
ATOM 1522 N N . LEU A 1 191 ? 4.685 -5.174 19.606 1.00 95.44 191 LEU A N 1
ATOM 1523 C CA . LEU A 1 191 ? 3.727 -6.222 19.252 1.00 95.44 191 LEU A CA 1
ATOM 1524 C C . LEU A 1 191 ? 2.739 -5.774 18.162 1.00 95.44 191 LEU A C 1
ATOM 1526 O O . LEU A 1 191 ? 2.377 -6.559 17.283 1.00 95.44 191 LEU A O 1
ATOM 1530 N N . SER A 1 192 ? 2.317 -4.510 18.188 1.00 94.69 192 SER A N 1
ATOM 1531 C CA . SER A 1 192 ? 1.480 -3.927 17.138 1.00 94.69 192 SER A CA 1
ATOM 1532 C C . SER A 1 192 ? 2.239 -3.805 15.814 1.00 94.69 192 SER A C 1
ATOM 1534 O O . SER A 1 192 ? 1.676 -4.163 14.783 1.00 94.69 192 SER A O 1
ATOM 1536 N N . LEU A 1 193 ? 3.521 -3.420 15.828 1.00 97.12 193 LEU A N 1
ATOM 1537 C CA . LEU A 1 193 ? 4.389 -3.394 14.642 1.00 97.12 193 LEU A CA 1
ATOM 1538 C C . LEU A 1 193 ? 4.566 -4.794 14.036 1.00 97.12 193 LEU A C 1
ATOM 1540 O O . LEU A 1 193 ? 4.479 -4.943 12.819 1.00 97.12 193 LEU A O 1
ATOM 1544 N N . CYS A 1 194 ? 4.740 -5.834 14.863 1.00 97.50 194 CYS A N 1
ATOM 1545 C CA . CYS A 1 194 ? 4.764 -7.224 14.389 1.00 97.50 194 CYS A CA 1
ATOM 1546 C C . CYS A 1 194 ? 3.466 -7.583 13.651 1.00 97.50 194 CYS A C 1
ATOM 1548 O O . CYS A 1 194 ? 3.499 -8.165 12.566 1.00 97.50 194 CYS A O 1
ATOM 1550 N N . ARG A 1 195 ? 2.312 -7.206 14.220 1.00 95.19 195 ARG A N 1
ATOM 1551 C CA . ARG A 1 195 ? 0.999 -7.454 13.607 1.00 95.19 195 ARG A CA 1
ATOM 1552 C C . ARG A 1 195 ? 0.819 -6.673 12.308 1.00 95.19 195 ARG A C 1
ATOM 1554 O O . ARG A 1 195 ? 0.347 -7.249 11.337 1.00 95.19 195 ARG A O 1
ATOM 1561 N N . MET A 1 196 ? 1.239 -5.410 12.270 1.00 95.31 196 MET A N 1
ATOM 1562 C CA . MET A 1 196 ? 1.206 -4.581 11.061 1.00 95.31 196 MET A CA 1
ATOM 1563 C C . MET A 1 196 ? 2.061 -5.188 9.943 1.00 95.31 196 MET A C 1
ATOM 1565 O O . MET A 1 196 ? 1.582 -5.307 8.821 1.00 95.31 196 MET A O 1
ATOM 1569 N N . LEU A 1 197 ? 3.277 -5.657 10.244 1.00 95.38 197 LEU A N 1
ATOM 1570 C CA . LEU A 1 197 ? 4.131 -6.359 9.276 1.00 95.38 197 LEU A CA 1
ATOM 1571 C C . LEU A 1 197 ? 3.483 -7.642 8.744 1.00 95.38 197 LEU A C 1
ATOM 1573 O O . LEU A 1 197 ? 3.536 -7.905 7.541 1.00 95.38 197 LEU A O 1
ATOM 1577 N N . TYR A 1 198 ? 2.850 -8.427 9.620 1.00 95.62 198 TYR A N 1
ATOM 1578 C CA . TYR A 1 198 ? 2.109 -9.615 9.202 1.00 95.62 198 TYR A CA 1
ATOM 1579 C C . TYR A 1 198 ? 0.958 -9.245 8.259 1.00 95.62 198 TYR A C 1
ATOM 1581 O O . TYR A 1 198 ? 0.830 -9.840 7.189 1.00 95.62 198 TYR A O 1
ATOM 1589 N N . THR A 1 199 ? 0.155 -8.238 8.619 1.00 93.88 199 THR A N 1
ATOM 1590 C CA . THR A 1 199 ? -0.964 -7.768 7.791 1.00 93.88 199 THR A CA 1
ATOM 1591 C C . THR A 1 199 ? -0.492 -7.235 6.446 1.00 93.88 199 THR A C 1
ATOM 1593 O O . THR A 1 199 ? -1.076 -7.593 5.430 1.00 93.88 199 THR A O 1
ATOM 1596 N N . LEU A 1 200 ? 0.598 -6.468 6.399 1.00 89.44 200 LEU A N 1
ATOM 1597 C CA . LEU A 1 200 ? 1.177 -5.996 5.138 1.00 89.44 200 LEU A CA 1
ATOM 1598 C C . LEU A 1 200 ? 1.566 -7.163 4.221 1.00 89.44 200 LEU A C 1
ATOM 1600 O O . LEU A 1 200 ? 1.258 -7.151 3.029 1.00 89.44 200 LEU A O 1
ATOM 1604 N N . LYS A 1 201 ? 2.195 -8.203 4.779 1.00 87.38 201 LYS A N 1
ATOM 1605 C CA . LYS A 1 201 ? 2.659 -9.357 4.003 1.00 87.38 201 LYS A CA 1
ATOM 1606 C C . LYS A 1 201 ? 1.509 -10.245 3.525 1.00 87.38 201 LYS A C 1
ATOM 1608 O O . LYS A 1 201 ? 1.435 -10.579 2.346 1.00 87.38 201 LYS A O 1
ATOM 1613 N N . HIS A 1 202 ? 0.608 -10.625 4.425 1.00 88.56 202 HIS A N 1
ATOM 1614 C CA . HIS A 1 202 ? -0.386 -11.672 4.161 1.00 88.56 202 HIS A CA 1
ATOM 1615 C C . HIS A 1 202 ? -1.775 -11.131 3.823 1.00 88.56 202 HIS A C 1
ATOM 1617 O O . HIS A 1 202 ? -2.584 -11.859 3.263 1.00 88.56 202 HIS A O 1
ATOM 1623 N N . GLY A 1 203 ? -2.046 -9.852 4.098 1.00 87.75 203 GLY A N 1
ATOM 1624 C CA . GLY A 1 203 ? -3.380 -9.270 3.941 1.00 87.75 203 GLY A CA 1
ATOM 1625 C C . GLY A 1 203 ? -4.400 -9.875 4.910 1.00 87.75 203 GLY A C 1
ATOM 1626 O O . GLY A 1 203 ? -5.578 -9.968 4.590 1.00 87.75 203 GLY A O 1
ATOM 1627 N N . GLU A 1 204 ? -3.937 -10.311 6.084 1.00 92.12 204 GLU A N 1
ATOM 1628 C CA . GLU A 1 204 ? -4.746 -10.925 7.139 1.00 92.12 204 GLU A CA 1
ATOM 1629 C C . GLU A 1 204 ? -4.403 -10.328 8.511 1.00 92.12 204 GLU A C 1
ATOM 1631 O O . GLU A 1 204 ? -3.307 -9.804 8.739 1.00 92.12 204 GLU A O 1
ATOM 1636 N N . ILE A 1 205 ? -5.335 -10.427 9.461 1.00 91.94 205 ILE A N 1
ATOM 1637 C CA . ILE A 1 205 ? -5.130 -9.974 10.840 1.00 91.94 205 ILE A CA 1
ATOM 1638 C C . ILE A 1 205 ? -5.080 -11.180 11.779 1.00 91.94 205 ILE A C 1
ATOM 1640 O O . ILE A 1 205 ? -5.991 -12.008 11.825 1.00 91.94 205 ILE A O 1
ATOM 1644 N N . ILE A 1 206 ? -4.021 -11.251 12.582 1.00 92.25 206 ILE A N 1
ATOM 1645 C CA . ILE A 1 206 ? -3.839 -12.257 13.636 1.00 92.25 206 ILE A CA 1
ATOM 1646 C C . ILE A 1 206 ? -3.642 -11.587 15.002 1.00 92.25 206 ILE A C 1
ATOM 1648 O O . ILE A 1 206 ? -3.642 -10.357 15.118 1.00 92.25 206 ILE A O 1
ATOM 1652 N N . SER A 1 207 ? -3.532 -12.377 16.071 1.00 90.19 207 SER A N 1
ATOM 1653 C CA . SER A 1 207 ? -3.265 -11.837 17.408 1.00 90.19 207 SER A CA 1
ATOM 1654 C C . SER A 1 207 ? -1.855 -11.239 17.490 1.00 90.19 207 SER A C 1
ATOM 1656 O O . SER A 1 207 ? -0.949 -11.631 16.753 1.00 90.19 207 SER A O 1
ATOM 1658 N N . LYS A 1 208 ? -1.651 -10.296 18.418 1.00 91.06 208 LYS A N 1
ATOM 1659 C CA . LYS A 1 208 ? -0.333 -9.693 18.691 1.00 91.06 208 LYS A CA 1
ATOM 1660 C C . LYS A 1 208 ? 0.727 -10.757 19.013 1.00 91.06 208 LYS A C 1
ATOM 1662 O O . LYS A 1 208 ? 1.849 -10.667 18.532 1.00 91.06 208 LYS A O 1
ATOM 1667 N N . HIS A 1 209 ? 0.346 -11.788 19.768 1.00 90.75 209 HIS A N 1
ATOM 1668 C CA . HIS A 1 209 ? 1.230 -12.899 20.115 1.00 90.75 209 HIS A CA 1
ATOM 1669 C C . HIS A 1 209 ? 1.595 -13.753 18.894 1.00 90.75 209 HIS A C 1
ATOM 1671 O O . HIS A 1 209 ? 2.765 -14.041 18.672 1.00 90.75 209 HIS A O 1
ATOM 1677 N N . ALA A 1 210 ? 0.613 -14.141 18.074 1.00 93.06 210 ALA A N 1
ATOM 1678 C CA . ALA A 1 210 ? 0.883 -14.926 16.869 1.00 93.06 210 ALA A CA 1
ATOM 1679 C C . ALA A 1 210 ? 1.761 -14.146 15.874 1.00 93.06 210 ALA A C 1
ATOM 1681 O O . ALA A 1 210 ? 2.665 -14.713 15.267 1.00 93.06 210 ALA A O 1
ATOM 1682 N N . ALA A 1 211 ? 1.544 -12.832 15.756 1.00 95.69 211 ALA A N 1
ATOM 1683 C CA . ALA A 1 211 ? 2.380 -11.970 14.931 1.00 95.69 211 ALA A CA 1
ATOM 1684 C C . ALA A 1 211 ? 3.810 -11.829 15.468 1.00 95.69 211 ALA A C 1
ATOM 1686 O O . ALA A 1 211 ? 4.745 -11.779 14.675 1.00 95.69 211 ALA A O 1
ATOM 1687 N N . ALA A 1 212 ? 3.989 -11.776 16.790 1.00 96.00 212 ALA A N 1
ATOM 1688 C CA . ALA A 1 212 ? 5.305 -11.741 17.420 1.00 96.00 212 ALA A CA 1
ATOM 1689 C C . ALA A 1 212 ? 6.100 -13.033 17.167 1.00 96.00 212 ALA A C 1
ATOM 1691 O O . ALA A 1 212 ? 7.266 -12.961 16.785 1.00 96.00 212 ALA A O 1
ATOM 1692 N N . GLU A 1 213 ? 5.467 -14.203 17.301 1.00 96.19 213 GLU A N 1
ATOM 1693 C CA . GLU A 1 213 ? 6.113 -15.483 16.975 1.00 96.19 213 GLU A CA 1
ATOM 1694 C C . GLU A 1 213 ? 6.459 -15.580 15.485 1.00 96.19 213 GLU A C 1
ATOM 1696 O O . GLU A 1 213 ? 7.602 -15.872 15.138 1.00 96.19 213 GLU A O 1
ATOM 1701 N N . TRP A 1 214 ? 5.533 -15.199 14.598 1.00 97.50 214 TRP A N 1
ATOM 1702 C CA . TRP A 1 214 ? 5.826 -15.107 13.166 1.00 97.50 214 TRP A CA 1
ATOM 1703 C C . TRP A 1 214 ? 7.016 -14.177 12.877 1.00 97.50 214 TRP A C 1
ATOM 1705 O O . TRP A 1 214 ? 7.897 -14.521 12.087 1.00 97.50 214 TRP A O 1
ATOM 1715 N N . ALA A 1 215 ? 7.062 -13.006 13.518 1.00 97.62 215 ALA A N 1
ATOM 1716 C CA . ALA A 1 215 ? 8.119 -12.024 13.317 1.00 97.62 215 ALA A CA 1
ATOM 1717 C C . ALA A 1 215 ? 9.486 -12.543 13.791 1.00 97.62 215 ALA A C 1
ATOM 1719 O O . ALA A 1 215 ? 10.482 -12.324 13.104 1.00 97.62 215 ALA A O 1
ATOM 1720 N N . LYS A 1 216 ? 9.547 -13.286 14.904 1.00 97.12 216 LYS A N 1
ATOM 1721 C CA . LYS A 1 216 ? 10.784 -13.931 15.382 1.00 97.12 216 LYS A CA 1
ATOM 1722 C C . LYS A 1 216 ? 11.340 -14.949 14.384 1.00 97.12 216 LYS A C 1
ATOM 1724 O O . LYS A 1 216 ? 12.557 -15.046 14.236 1.00 97.12 216 LYS A O 1
ATOM 1729 N N . GLU A 1 217 ? 10.461 -15.685 13.707 1.00 96.38 217 GLU A N 1
ATOM 1730 C CA . GLU A 1 217 ? 10.833 -16.706 12.721 1.00 96.38 217 GLU A CA 1
ATOM 1731 C C . GLU A 1 217 ? 11.203 -16.126 11.345 1.00 96.38 217 GLU A C 1
ATOM 1733 O O . GLU A 1 217 ? 11.972 -16.740 10.609 1.00 96.38 217 GLU A O 1
ATOM 1738 N N . ASN A 1 218 ? 10.640 -14.969 10.971 1.00 94.44 218 ASN A N 1
ATOM 1739 C CA . ASN A 1 218 ? 10.687 -14.461 9.592 1.00 94.44 218 ASN A CA 1
ATOM 1740 C C . ASN A 1 218 ? 11.472 -13.156 9.407 1.00 94.44 218 ASN A C 1
ATOM 1742 O O . ASN A 1 218 ? 11.776 -12.806 8.265 1.00 94.44 218 ASN A O 1
ATOM 1746 N N . LEU A 1 219 ? 11.749 -12.405 10.476 1.00 94.12 219 LEU A N 1
ATOM 1747 C CA . LEU A 1 219 ? 12.524 -11.167 10.402 1.00 94.12 219 LEU A CA 1
ATOM 1748 C C . LEU A 1 219 ? 13.995 -11.406 10.765 1.00 94.12 219 LEU A C 1
ATOM 1750 O O . LEU A 1 219 ? 14.365 -12.443 11.310 1.00 94.12 219 LEU A O 1
ATOM 1754 N N . ASP A 1 220 ? 14.836 -10.415 10.463 1.00 93.38 220 ASP A N 1
ATOM 1755 C CA . ASP A 1 220 ? 16.255 -10.426 10.827 1.00 93.38 220 ASP A CA 1
ATOM 1756 C C . ASP A 1 220 ? 16.453 -10.675 12.335 1.00 93.38 220 ASP A C 1
ATOM 1758 O O . ASP A 1 220 ? 15.729 -10.120 13.170 1.00 93.38 220 ASP A O 1
ATOM 1762 N N . ALA A 1 221 ? 17.462 -11.483 12.677 1.00 93.44 221 ALA A N 1
ATOM 1763 C CA . ALA A 1 221 ? 17.756 -11.904 14.046 1.00 93.44 221 ALA A CA 1
ATOM 1764 C C . ALA A 1 221 ? 17.931 -10.728 15.023 1.00 93.44 221 ALA A C 1
ATOM 1766 O O . ALA A 1 221 ? 17.658 -10.881 16.215 1.00 93.44 221 ALA A O 1
ATOM 1767 N N . ARG A 1 222 ? 18.305 -9.533 14.536 1.00 94.69 222 ARG A N 1
ATOM 1768 C CA . ARG A 1 222 ? 18.412 -8.316 15.357 1.00 94.69 222 ARG A CA 1
ATOM 1769 C C . ARG A 1 222 ? 17.123 -7.949 16.100 1.00 94.69 222 ARG A C 1
ATOM 1771 O O . ARG A 1 222 ? 17.189 -7.269 17.120 1.00 94.69 222 ARG A O 1
ATOM 1778 N N . TRP A 1 223 ? 15.958 -8.376 15.606 1.00 97.00 223 TRP A N 1
ATOM 1779 C CA . TRP A 1 223 ? 14.665 -8.065 16.221 1.00 97.00 223 TRP A CA 1
ATOM 1780 C C . TRP A 1 223 ? 14.245 -9.055 17.305 1.00 97.00 223 TRP A C 1
ATOM 1782 O O . TRP A 1 223 ? 13.397 -8.718 18.131 1.00 97.00 223 TRP A O 1
ATOM 1792 N N . GLN A 1 224 ? 14.821 -10.261 17.332 1.00 95.75 224 GLN A N 1
ATOM 1793 C CA . GLN A 1 224 ? 14.336 -11.349 18.187 1.00 95.75 224 GLN A CA 1
ATOM 1794 C C . GLN A 1 224 ? 14.345 -10.962 19.664 1.00 95.75 224 GLN A C 1
ATOM 1796 O O . GLN A 1 224 ? 13.315 -11.063 20.325 1.00 95.75 224 GLN A O 1
ATOM 1801 N N . SER A 1 225 ? 15.455 -10.415 20.163 1.00 95.62 225 SER A N 1
ATOM 1802 C CA . SER A 1 225 ? 15.564 -10.052 21.578 1.00 95.62 225 SER A CA 1
ATOM 1803 C C . SER A 1 225 ? 14.608 -8.930 21.989 1.00 95.62 225 SER A C 1
ATOM 1805 O O . SER A 1 225 ? 14.099 -8.945 23.107 1.00 95.62 225 SER A O 1
ATOM 1807 N N . LEU A 1 226 ? 14.323 -7.975 21.095 1.00 97.31 226 LEU A N 1
ATOM 1808 C CA . LEU A 1 226 ? 13.323 -6.934 21.344 1.00 97.31 226 LEU A CA 1
ATOM 1809 C C . LEU A 1 226 ? 11.919 -7.545 21.474 1.00 97.31 226 LEU A C 1
ATOM 1811 O O . LEU A 1 226 ? 11.190 -7.226 22.413 1.00 97.31 226 LEU A O 1
ATOM 1815 N N . ILE A 1 227 ? 11.549 -8.437 20.551 1.00 97.31 227 ILE A N 1
ATOM 1816 C CA . ILE A 1 227 ? 10.225 -9.072 20.522 1.00 97.31 227 ILE A CA 1
ATOM 1817 C C . ILE A 1 227 ? 10.036 -9.994 21.735 1.00 97.31 227 ILE A C 1
ATOM 1819 O O . ILE A 1 227 ? 9.005 -9.929 22.405 1.00 97.31 227 ILE A O 1
ATOM 1823 N N . GLU A 1 228 ? 11.045 -10.803 22.069 1.00 95.31 228 GLU A N 1
ATOM 1824 C CA . GLU A 1 228 ? 11.035 -11.683 23.245 1.00 95.31 228 GLU A CA 1
ATOM 1825 C C . GLU A 1 228 ? 10.841 -10.907 24.545 1.00 95.31 228 GLU A C 1
ATOM 1827 O O . GLU A 1 228 ? 10.118 -11.353 25.431 1.00 95.31 228 GLU A O 1
ATOM 1832 N N . ARG A 1 229 ? 11.448 -9.721 24.649 1.00 94.50 229 ARG A N 1
ATOM 1833 C CA . ARG A 1 229 ? 11.292 -8.828 25.800 1.00 94.50 229 ARG A CA 1
ATOM 1834 C C . ARG A 1 229 ? 9.943 -8.104 25.815 1.00 94.50 229 ARG A C 1
ATOM 1836 O O . ARG A 1 229 ? 9.418 -7.842 26.902 1.00 94.50 229 ARG A O 1
ATOM 1843 N N . ALA A 1 230 ? 9.366 -7.794 24.656 1.00 94.25 230 ALA A N 1
ATOM 1844 C CA . ALA A 1 230 ? 8.067 -7.129 24.557 1.00 94.25 230 ALA A CA 1
ATOM 1845 C C . ALA A 1 230 ? 6.899 -8.030 25.002 1.00 94.25 230 ALA A C 1
ATOM 1847 O O . ALA A 1 230 ? 5.958 -7.543 25.625 1.00 94.25 230 ALA A O 1
ATOM 1848 N N . LEU A 1 231 ? 6.965 -9.343 24.748 1.00 88.94 231 LEU A N 1
ATOM 1849 C CA . LEU A 1 231 ? 5.917 -10.299 25.138 1.00 88.94 231 LEU A CA 1
ATOM 1850 C C . LEU A 1 231 ? 5.570 -10.260 26.647 1.00 88.94 231 LEU A C 1
ATOM 1852 O O . LEU A 1 231 ? 4.413 -9.981 26.969 1.00 88.94 231 LEU A O 1
ATOM 1856 N N . PRO A 1 232 ? 6.519 -10.459 27.588 1.00 87.69 232 PRO A N 1
ATOM 1857 C CA . PRO A 1 232 ? 6.251 -10.336 29.021 1.00 87.69 232 PRO A CA 1
ATOM 1858 C C . PRO A 1 232 ? 6.169 -8.877 29.487 1.00 87.69 232 PRO A C 1
ATOM 1860 O O . PRO A 1 232 ? 5.623 -8.603 30.550 1.00 87.69 232 PRO A O 1
ATOM 1863 N N . GLY A 1 233 ? 6.678 -7.915 28.708 1.00 84.56 233 GLY A N 1
ATOM 1864 C CA . GLY A 1 233 ? 6.686 -6.499 29.084 1.00 84.56 233 GLY A CA 1
ATOM 1865 C C . GLY A 1 233 ? 5.295 -5.921 29.365 1.00 84.56 233 GLY A C 1
ATOM 1866 O O . GLY A 1 233 ? 5.166 -5.010 30.183 1.00 84.56 233 GLY A O 1
ATOM 1867 N N . ARG A 1 234 ? 4.240 -6.498 28.772 1.00 76.75 234 ARG A N 1
ATOM 1868 C CA . ARG A 1 234 ? 2.847 -6.133 29.075 1.00 76.75 234 ARG A CA 1
ATOM 1869 C C . ARG A 1 234 ? 2.424 -6.442 30.512 1.00 76.75 234 ARG A C 1
ATOM 1871 O O . ARG A 1 234 ? 1.582 -5.718 31.017 1.00 76.75 234 ARG A O 1
ATOM 1878 N N . GLN A 1 235 ? 3.006 -7.454 31.159 1.00 82.12 235 GLN A N 1
ATOM 1879 C CA . GLN A 1 235 ? 2.670 -7.876 32.533 1.00 82.12 235 GLN A CA 1
ATOM 1880 C C . GLN A 1 235 ? 3.250 -6.940 33.602 1.00 82.12 235 GLN A C 1
ATOM 1882 O O . GLN A 1 235 ? 2.917 -7.022 34.783 1.00 82.12 235 GLN A O 1
ATOM 1887 N N . HIS A 1 236 ? 4.142 -6.033 33.199 1.00 83.69 236 HIS A N 1
ATOM 1888 C CA . HIS A 1 236 ? 4.754 -5.048 34.083 1.00 83.69 236 HIS A CA 1
ATOM 1889 C C . HIS A 1 236 ? 4.658 -3.646 33.469 1.00 83.69 236 HIS A C 1
ATOM 1891 O O . HIS A 1 236 ? 5.681 -2.995 33.232 1.00 83.69 236 HIS A O 1
ATOM 1897 N N . PRO A 1 237 ? 3.433 -3.157 33.194 1.00 82.94 237 PRO A N 1
ATOM 1898 C CA . PRO A 1 237 ? 3.227 -2.002 32.326 1.00 82.94 237 PRO A CA 1
ATOM 1899 C C . PRO A 1 237 ? 3.771 -0.695 32.916 1.00 82.94 237 PRO A C 1
ATOM 1901 O O . PRO A 1 237 ? 4.149 0.203 32.164 1.00 82.94 237 PRO A O 1
ATOM 1904 N N . ASN A 1 238 ? 3.854 -0.623 34.248 1.00 86.38 238 ASN A N 1
ATOM 1905 C CA . ASN A 1 238 ? 4.276 0.554 35.008 1.00 86.38 238 ASN A CA 1
ATOM 1906 C C . ASN A 1 238 ? 5.798 0.668 35.193 1.00 86.38 238 ASN A C 1
ATOM 1908 O O . ASN A 1 238 ? 6.260 1.674 35.727 1.00 86.38 238 ASN A O 1
ATOM 1912 N N . LEU A 1 239 ? 6.575 -0.347 34.795 1.00 91.81 239 LEU A N 1
ATOM 1913 C CA . LEU A 1 239 ? 8.035 -0.254 34.807 1.00 91.81 239 LEU A CA 1
ATOM 1914 C C . LEU A 1 239 ? 8.529 0.660 33.685 1.00 91.81 239 LEU A C 1
ATOM 1916 O O . LEU A 1 239 ? 7.848 0.859 32.676 1.00 91.81 239 LEU A O 1
ATOM 1920 N N . ASP A 1 240 ? 9.744 1.171 33.838 1.00 95.12 240 ASP A N 1
ATOM 1921 C CA . ASP A 1 240 ? 10.407 1.912 32.772 1.00 95.12 240 ASP A CA 1
ATOM 1922 C C . ASP A 1 240 ? 10.956 0.948 31.711 1.00 95.12 240 ASP A C 1
ATOM 1924 O O . ASP A 1 240 ? 11.498 -0.123 32.012 1.00 95.12 240 ASP A O 1
ATOM 1928 N N . ALA A 1 241 ? 10.789 1.322 30.445 1.00 94.31 241 ALA A N 1
ATOM 1929 C CA . ALA A 1 241 ? 11.428 0.645 29.333 1.00 94.31 241 ALA A CA 1
ATOM 1930 C C . ALA A 1 241 ? 12.943 0.883 29.396 1.00 94.31 241 ALA A C 1
ATOM 1932 O O . ALA A 1 241 ? 13.406 1.983 29.701 1.00 94.31 241 ALA A O 1
ATOM 1933 N N . GLN A 1 242 ? 13.729 -0.152 29.096 1.00 94.50 242 GLN A N 1
ATOM 1934 C CA . GLN A 1 242 ? 15.179 -0.002 29.035 1.00 94.50 242 GLN A CA 1
ATOM 1935 C C . GLN A 1 242 ? 15.549 0.893 27.841 1.00 94.50 242 GLN A C 1
ATOM 1937 O O . GLN A 1 242 ? 14.925 0.762 26.783 1.00 94.50 242 GLN A O 1
ATOM 1942 N N . PRO A 1 243 ? 16.570 1.764 27.947 1.00 95.00 243 PRO A N 1
ATOM 1943 C CA . PRO A 1 243 ? 16.971 2.634 26.842 1.00 95.00 243 PRO A CA 1
ATOM 1944 C C . PRO A 1 243 ? 17.243 1.870 25.541 1.00 95.00 243 PRO A C 1
ATOM 1946 O O . PRO A 1 243 ? 16.840 2.316 24.472 1.00 95.00 243 PRO A O 1
ATOM 1949 N N . GLU A 1 244 ? 17.871 0.698 25.616 1.00 95.06 244 GLU A N 1
ATOM 1950 C CA . GLU A 1 244 ? 18.100 -0.190 24.467 1.00 95.06 244 GLU A CA 1
ATOM 1951 C C . GLU A 1 244 ? 16.806 -0.668 23.789 1.00 95.06 244 GLU A C 1
ATOM 1953 O O . GLU A 1 244 ? 16.745 -0.720 22.562 1.00 95.06 244 GLU A O 1
ATOM 1958 N N . ASP A 1 245 ? 15.754 -0.949 24.564 1.00 95.69 245 ASP A N 1
ATOM 1959 C CA . ASP A 1 245 ? 14.449 -1.353 24.037 1.00 95.69 245 ASP A CA 1
ATOM 1960 C C . ASP A 1 245 ? 13.748 -0.182 23.352 1.00 95.69 245 ASP A C 1
ATOM 1962 O O . ASP A 1 245 ? 13.134 -0.367 22.303 1.00 95.69 245 ASP A O 1
ATOM 1966 N N . ILE A 1 246 ? 13.881 1.033 23.893 1.00 96.00 246 ILE A N 1
ATOM 1967 C CA . ILE A 1 246 ? 13.367 2.253 23.256 1.00 96.00 246 ILE A CA 1
ATOM 1968 C C . ILE A 1 246 ? 14.052 2.450 21.899 1.00 96.00 246 ILE A C 1
ATOM 1970 O O . ILE A 1 246 ? 13.367 2.548 20.883 1.00 96.00 246 ILE A O 1
ATOM 1974 N N . HIS A 1 247 ? 15.389 2.429 21.850 1.00 94.38 247 HIS A N 1
ATOM 1975 C CA . HIS A 1 247 ? 16.136 2.601 20.597 1.00 94.38 247 HIS A CA 1
ATOM 1976 C C . HIS A 1 247 ? 15.782 1.525 19.564 1.00 94.38 247 HIS A C 1
ATOM 1978 O O . HIS A 1 247 ? 15.472 1.853 18.419 1.00 94.38 247 HIS A O 1
ATOM 1984 N N . ALA A 1 248 ? 15.744 0.256 19.975 1.00 96.44 248 ALA A N 1
ATOM 1985 C CA . ALA A 1 248 ? 15.379 -0.840 19.086 1.00 96.44 248 ALA A CA 1
ATOM 1986 C C . ALA A 1 248 ? 13.915 -0.745 18.612 1.00 96.44 248 ALA A C 1
ATOM 1988 O O . ALA A 1 248 ? 13.617 -1.083 17.468 1.00 96.44 248 ALA A O 1
ATOM 1989 N N . THR A 1 249 ? 13.001 -0.230 19.444 1.00 97.12 249 THR A N 1
ATOM 1990 C CA . THR A 1 249 ? 11.611 0.040 19.038 1.00 97.12 249 THR A CA 1
ATOM 1991 C C . THR A 1 249 ? 11.555 1.120 17.964 1.00 97.12 249 THR A C 1
ATOM 1993 O O . THR A 1 249 ? 10.894 0.920 16.948 1.00 97.12 249 THR A O 1
ATOM 1996 N N . LEU A 1 250 ? 12.287 2.228 18.130 1.00 94.81 250 LEU A N 1
ATOM 1997 C CA . LEU A 1 250 ? 12.366 3.289 17.117 1.00 94.81 250 LEU A CA 1
ATOM 1998 C C . LEU A 1 250 ? 12.966 2.773 15.800 1.00 94.81 250 LEU A C 1
ATOM 2000 O O . LEU A 1 250 ? 12.494 3.126 14.720 1.00 94.81 250 LEU A O 1
ATOM 2004 N N . ASP A 1 251 ? 13.976 1.907 15.867 1.00 92.44 251 ASP A N 1
ATOM 2005 C CA . ASP A 1 251 ? 14.540 1.275 14.673 1.00 92.44 251 ASP A CA 1
ATOM 2006 C C . ASP A 1 251 ? 13.535 0.344 13.993 1.00 92.44 251 ASP A C 1
ATOM 2008 O O . ASP A 1 251 ? 13.440 0.337 12.762 1.00 92.44 251 ASP A O 1
ATOM 2012 N N . MET A 1 252 ? 12.746 -0.403 14.769 1.00 96.25 252 MET A N 1
ATOM 2013 C CA . MET A 1 252 ? 11.672 -1.231 14.228 1.00 96.25 252 MET A CA 1
ATOM 2014 C C . MET A 1 252 ? 10.598 -0.365 13.562 1.00 96.25 252 MET A C 1
ATOM 2016 O O . MET A 1 252 ? 10.186 -0.681 12.451 1.00 96.25 252 MET A O 1
ATOM 2020 N N . MET A 1 253 ? 10.203 0.762 14.167 1.00 94.44 253 MET A N 1
ATOM 2021 C CA . MET A 1 253 ? 9.272 1.727 13.562 1.00 94.44 253 MET A CA 1
ATOM 2022 C C . MET A 1 253 ? 9.780 2.217 12.203 1.00 94.44 253 MET A C 1
ATOM 2024 O O . MET A 1 253 ? 9.054 2.153 11.212 1.00 94.44 253 MET A O 1
ATOM 2028 N N . ARG A 1 254 ? 11.051 2.638 12.122 1.00 88.31 254 ARG A N 1
ATOM 2029 C CA . ARG A 1 254 ? 11.678 3.058 10.856 1.00 88.31 254 ARG A CA 1
ATOM 2030 C C . ARG A 1 254 ? 11.721 1.925 9.833 1.00 88.31 254 ARG A C 1
ATOM 2032 O O . ARG A 1 254 ? 11.493 2.166 8.650 1.00 88.31 254 ARG A O 1
ATOM 2039 N N . TYR A 1 255 ? 11.993 0.700 10.277 1.00 88.88 255 TYR A N 1
ATOM 2040 C CA . TYR A 1 255 ? 11.982 -0.481 9.419 1.00 88.88 255 TYR A CA 1
ATOM 2041 C C . TYR A 1 255 ? 10.590 -0.754 8.836 1.00 88.88 255 TYR A C 1
ATOM 2043 O O . TYR A 1 255 ? 10.490 -0.928 7.622 1.00 88.88 255 TYR A O 1
ATOM 2051 N N . VAL A 1 256 ? 9.532 -0.730 9.660 1.00 90.94 256 VAL A N 1
ATOM 2052 C CA . VAL A 1 256 ? 8.141 -0.918 9.207 1.00 90.94 256 VAL A CA 1
ATOM 2053 C C . VAL A 1 256 ? 7.710 0.206 8.266 1.00 90.94 256 VAL A C 1
ATOM 2055 O O . VAL A 1 256 ? 7.169 -0.082 7.203 1.00 90.94 256 VAL A O 1
ATOM 2058 N N . LEU A 1 257 ? 8.028 1.468 8.579 1.00 86.06 257 LEU A N 1
ATOM 2059 C CA . LEU A 1 257 ? 7.794 2.593 7.662 1.00 86.06 257 LEU A CA 1
ATOM 2060 C C . LEU A 1 257 ? 8.517 2.405 6.324 1.00 86.06 257 LEU A C 1
ATOM 2062 O O . LEU A 1 257 ? 7.993 2.770 5.277 1.00 86.06 257 LEU A O 1
ATOM 2066 N N . GLY A 1 258 ? 9.714 1.819 6.341 1.00 77.88 258 GLY A N 1
ATOM 2067 C CA . GLY A 1 258 ? 10.441 1.456 5.129 1.00 77.88 258 GLY A CA 1
ATOM 2068 C C . GLY A 1 258 ? 9.766 0.355 4.305 1.00 77.88 258 GLY A C 1
ATOM 2069 O O . GLY A 1 258 ? 9.990 0.313 3.102 1.00 77.88 258 GLY A O 1
ATOM 2070 N N . GLN A 1 259 ? 8.936 -0.504 4.911 1.00 80.75 259 GLN A N 1
ATOM 2071 C CA . GLN A 1 259 ? 8.212 -1.563 4.191 1.00 80.75 259 GLN A CA 1
ATOM 2072 C C . GLN A 1 259 ? 6.999 -1.044 3.412 1.00 80.75 259 GLN A C 1
ATOM 2074 O O . GLN A 1 259 ? 6.557 -1.706 2.479 1.00 80.75 259 GLN A O 1
ATOM 2079 N N . VAL A 1 260 ? 6.447 0.111 3.795 1.00 78.06 260 VAL A N 1
ATOM 2080 C CA . VAL A 1 260 ? 5.261 0.700 3.143 1.00 78.06 260 VAL A CA 1
ATOM 2081 C C . VAL A 1 260 ? 5.590 1.811 2.157 1.00 78.06 260 VAL A C 1
ATOM 2083 O O . VAL A 1 260 ? 4.716 2.281 1.436 1.00 78.06 260 VAL A O 1
ATOM 2086 N N . LYS A 1 261 ? 6.851 2.242 2.106 1.00 75.56 261 LYS A N 1
ATOM 2087 C CA . LYS A 1 261 ? 7.306 3.200 1.105 1.00 75.56 261 LYS A CA 1
ATOM 2088 C C . LYS A 1 261 ? 7.522 2.469 -0.223 1.00 75.56 261 LYS A C 1
ATOM 2090 O O . LYS A 1 261 ? 8.317 1.530 -0.245 1.00 75.56 261 LYS A O 1
ATOM 2095 N N . PRO A 1 262 ? 6.896 2.913 -1.330 1.00 76.88 262 PRO A N 1
ATOM 2096 C CA . PRO A 1 262 ? 7.080 2.277 -2.634 1.00 76.88 262 PRO A CA 1
ATOM 2097 C C . PRO A 1 262 ? 8.545 2.242 -3.076 1.00 76.88 262 PRO A C 1
ATOM 2099 O O . PRO A 1 262 ? 8.980 1.340 -3.784 1.00 76.88 262 PRO A O 1
ATOM 2102 N N . THR A 1 263 ? 9.327 3.234 -2.651 1.00 80.94 263 THR A N 1
ATOM 2103 C CA . THR A 1 263 ? 10.745 3.338 -2.981 1.00 80.94 263 THR A CA 1
ATOM 2104 C C . THR A 1 263 ? 11.574 3.717 -1.754 1.00 80.94 263 THR A C 1
ATOM 2106 O O . THR A 1 263 ? 11.074 4.266 -0.769 1.00 80.94 263 THR A O 1
ATOM 2109 N N . ARG A 1 264 ? 12.893 3.509 -1.826 1.00 77.44 264 ARG A N 1
ATOM 2110 C CA . ARG A 1 264 ? 13.839 3.998 -0.806 1.00 77.44 264 ARG A CA 1
ATOM 2111 C C . ARG A 1 264 ? 14.077 5.516 -0.846 1.00 77.44 264 ARG A C 1
ATOM 2113 O O . ARG A 1 264 ? 14.805 6.018 0.006 1.00 77.44 264 ARG A O 1
ATOM 2120 N N . TYR A 1 265 ? 13.513 6.230 -1.821 1.00 82.94 265 TYR A N 1
ATOM 2121 C CA . TYR A 1 265 ? 13.790 7.642 -2.095 1.00 82.94 265 TYR A CA 1
ATOM 2122 C C . TYR A 1 265 ? 12.623 8.516 -1.600 1.00 82.94 265 TYR A C 1
ATOM 2124 O O . TYR A 1 265 ? 11.532 8.456 -2.169 1.00 82.94 265 TYR A O 1
ATOM 2132 N N . PRO A 1 266 ? 12.795 9.298 -0.516 1.00 80.56 266 PRO A N 1
ATOM 2133 C CA . PRO A 1 266 ? 11.696 10.063 0.077 1.00 80.56 266 PRO A CA 1
ATOM 2134 C C . PRO A 1 266 ? 11.053 11.075 -0.878 1.00 80.56 266 PRO A C 1
ATOM 2136 O O . PRO A 1 266 ? 9.832 11.159 -0.926 1.00 80.56 266 PRO A O 1
ATOM 2139 N N . ASP A 1 267 ? 11.868 11.779 -1.659 1.00 85.88 267 ASP A N 1
ATOM 2140 C CA . ASP A 1 267 ? 11.451 12.774 -2.651 1.00 85.88 267 ASP A CA 1
ATOM 2141 C C . ASP A 1 267 ? 10.687 12.147 -3.833 1.00 85.88 267 ASP A C 1
ATOM 2143 O O . ASP A 1 267 ? 9.742 12.742 -4.349 1.00 85.88 267 ASP A O 1
ATOM 2147 N N . VAL A 1 268 ? 11.040 10.920 -4.230 1.00 90.44 268 VAL A N 1
ATOM 2148 C CA . VAL A 1 268 ? 10.262 10.126 -5.200 1.00 90.44 268 VAL A CA 1
ATOM 2149 C C . VAL A 1 268 ? 8.918 9.710 -4.599 1.00 90.44 268 VAL A C 1
ATOM 2151 O O . VAL A 1 268 ? 7.878 9.873 -5.229 1.00 90.44 268 VAL A O 1
ATOM 2154 N N . ASN A 1 269 ? 8.901 9.204 -3.363 1.00 87.62 269 ASN A N 1
ATOM 2155 C CA . ASN A 1 269 ? 7.651 8.796 -2.714 1.00 87.62 269 ASN A CA 1
ATOM 2156 C C . ASN A 1 269 ? 6.680 9.969 -2.525 1.00 87.62 269 ASN A C 1
ATOM 2158 O O . ASN A 1 269 ? 5.473 9.781 -2.642 1.00 87.62 269 ASN A O 1
ATOM 2162 N N . GLU A 1 270 ? 7.190 11.171 -2.252 1.00 85.94 270 GLU A N 1
ATOM 2163 C CA . GLU A 1 270 ? 6.373 12.378 -2.103 1.00 85.94 270 GLU A CA 1
ATOM 2164 C C . GLU A 1 270 ? 5.583 12.679 -3.381 1.00 85.94 270 GLU A C 1
ATOM 2166 O O . GLU A 1 270 ? 4.363 12.853 -3.334 1.00 85.94 270 GLU A O 1
ATOM 2171 N N . ILE A 1 271 ? 6.250 12.659 -4.539 1.00 93.06 271 ILE A N 1
ATOM 2172 C CA . ILE A 1 271 ? 5.574 12.935 -5.805 1.00 93.06 271 ILE A CA 1
ATOM 2173 C C . ILE A 1 271 ? 4.649 11.800 -6.244 1.00 93.06 271 ILE A C 1
ATOM 2175 O O . ILE A 1 271 ? 3.582 12.051 -6.802 1.00 93.06 271 ILE A O 1
ATOM 2179 N N . LEU A 1 272 ? 5.015 10.554 -5.939 1.00 93.19 272 LEU A N 1
ATOM 2180 C CA . LEU A 1 272 ? 4.165 9.396 -6.190 1.00 93.19 272 LEU A CA 1
ATOM 2181 C C . LEU A 1 272 ? 2.884 9.440 -5.359 1.00 93.19 272 LEU A C 1
ATOM 2183 O O . LEU A 1 272 ? 1.819 9.122 -5.879 1.00 93.19 272 LEU A O 1
ATOM 2187 N N . ASN A 1 273 ? 2.963 9.880 -4.102 1.00 87.62 273 ASN A N 1
ATOM 2188 C CA . ASN A 1 273 ? 1.792 10.055 -3.245 1.00 87.62 273 ASN A CA 1
ATOM 2189 C C . ASN A 1 273 ? 0.879 11.176 -3.751 1.00 87.62 273 ASN A C 1
ATOM 2191 O O . ASN A 1 273 ? -0.345 11.012 -3.740 1.00 87.62 273 ASN A O 1
ATOM 2195 N N . LEU A 1 274 ? 1.457 12.287 -4.221 1.00 88.75 274 LEU A N 1
ATOM 2196 C CA . LEU A 1 274 ? 0.701 13.374 -4.845 1.00 88.75 274 LEU A CA 1
ATOM 2197 C C . LEU A 1 274 ? -0.028 12.882 -6.104 1.00 88.75 274 LEU A C 1
ATOM 2199 O O . LEU A 1 274 ? -1.240 13.059 -6.225 1.00 88.75 274 LEU A O 1
ATOM 2203 N N . LEU A 1 275 ? 0.691 12.204 -7.004 1.00 96.00 275 LEU A N 1
ATOM 2204 C CA . LEU A 1 275 ? 0.126 11.626 -8.224 1.00 96.00 275 LEU A CA 1
ATOM 2205 C C . LEU A 1 275 ? -0.975 10.605 -7.909 1.00 96.00 275 LEU A C 1
ATOM 2207 O O . LEU A 1 275 ? -2.057 10.679 -8.486 1.00 96.00 275 LEU A O 1
ATOM 2211 N N . LEU A 1 276 ? -0.726 9.682 -6.977 1.00 93.06 276 LEU A N 1
ATOM 2212 C CA . LEU A 1 276 ? -1.678 8.648 -6.576 1.00 93.06 276 LEU A CA 1
ATOM 2213 C C . LEU A 1 276 ? -2.966 9.246 -6.005 1.00 93.06 276 LEU A C 1
ATOM 2215 O O . LEU A 1 276 ? -4.056 8.817 -6.381 1.00 93.06 276 LEU A O 1
ATOM 2219 N N . SER A 1 277 ? -2.844 10.221 -5.102 1.00 82.62 277 SER A N 1
ATOM 2220 C CA . SER A 1 277 ? -3.995 10.851 -4.446 1.00 82.62 277 SER A CA 1
ATOM 2221 C C . SER A 1 277 ? -4.875 11.569 -5.465 1.00 82.62 277 SER A C 1
ATOM 2223 O O . SER A 1 277 ? -6.074 11.302 -5.534 1.00 82.62 277 SER A O 1
ATOM 2225 N N . ASN A 1 278 ? -4.266 12.388 -6.327 1.00 90.94 278 ASN A N 1
ATOM 2226 C CA . ASN A 1 278 ? -4.999 13.125 -7.352 1.00 90.94 278 ASN A CA 1
ATOM 2227 C C . ASN A 1 278 ? -5.601 12.184 -8.410 1.00 90.94 278 ASN A C 1
ATOM 2229 O O . ASN A 1 278 ? -6.728 12.385 -8.855 1.00 90.94 278 ASN A O 1
ATOM 2233 N N . ALA A 1 279 ? -4.878 11.127 -8.802 1.00 96.19 279 ALA A N 1
ATOM 2234 C CA . ALA A 1 279 ? -5.390 10.134 -9.742 1.00 96.19 279 ALA A CA 1
ATOM 2235 C C . ALA A 1 279 ? -6.600 9.382 -9.169 1.00 96.19 279 ALA A C 1
ATOM 2237 O O . ALA A 1 279 ? -7.582 9.202 -9.885 1.00 96.19 279 ALA A O 1
ATOM 2238 N N . LYS A 1 280 ? -6.566 8.981 -7.890 1.00 88.50 280 LYS A N 1
ATOM 2239 C CA . LYS A 1 280 ? -7.716 8.359 -7.211 1.00 88.50 280 LYS A CA 1
ATOM 2240 C C . LYS A 1 280 ? -8.917 9.303 -7.148 1.00 88.50 280 LYS A C 1
ATOM 2242 O O . LYS A 1 280 ? -10.032 8.857 -7.394 1.00 88.50 280 LYS A O 1
ATOM 2247 N N . GLU A 1 281 ? -8.699 10.583 -6.854 1.00 84.94 281 GLU A N 1
ATOM 2248 C CA . GLU A 1 281 ? -9.770 11.585 -6.803 1.00 84.94 281 GLU A CA 1
ATOM 2249 C C . GLU A 1 281 ? -10.450 11.776 -8.166 1.00 84.94 281 GLU A C 1
ATOM 2251 O O . GLU A 1 281 ? -11.675 11.745 -8.250 1.00 84.94 281 GLU A O 1
ATOM 2256 N N . ILE A 1 282 ? -9.665 11.908 -9.241 1.00 94.25 282 ILE A N 1
ATOM 2257 C CA . ILE A 1 282 ? -10.187 12.121 -10.601 1.00 94.25 282 ILE A CA 1
ATOM 2258 C C . ILE A 1 282 ? -10.870 10.862 -11.147 1.00 94.25 282 ILE A C 1
ATOM 2260 O O . ILE A 1 282 ? -11.908 10.945 -11.801 1.00 94.25 282 ILE A O 1
ATOM 2264 N N . LEU A 1 283 ? -10.280 9.688 -10.913 1.00 95.88 283 LEU A N 1
ATOM 2265 C CA . LEU A 1 283 ? -10.755 8.436 -11.504 1.00 95.88 283 LEU A CA 1
ATOM 2266 C C . LEU A 1 283 ? -11.889 7.788 -10.701 1.00 95.88 283 LEU A C 1
ATOM 2268 O O . LEU A 1 283 ? -12.689 7.060 -11.289 1.00 95.88 283 LEU A O 1
ATOM 2272 N N . GLY A 1 284 ? -11.969 8.022 -9.387 1.00 90.94 284 GLY A N 1
ATOM 2273 C CA . GLY A 1 284 ? -12.976 7.421 -8.509 1.00 90.94 284 GLY A CA 1
ATOM 2274 C C . GLY A 1 284 ? -13.075 5.904 -8.699 1.00 90.94 284 GLY A C 1
ATOM 2275 O O . GLY A 1 284 ? -12.068 5.196 -8.693 1.00 90.94 284 GLY A O 1
ATOM 2276 N N . ASP A 1 285 ? -14.288 5.414 -8.963 1.00 91.31 285 ASP A N 1
ATOM 2277 C CA . ASP A 1 285 ? -14.572 3.989 -9.200 1.00 91.31 285 ASP A CA 1
ATOM 2278 C C . ASP A 1 285 ? -13.904 3.415 -10.468 1.00 91.31 285 ASP A C 1
ATOM 2280 O O . ASP A 1 285 ? -13.901 2.200 -10.678 1.00 91.31 285 ASP A O 1
ATOM 2284 N N . GLN A 1 286 ? -13.344 4.260 -11.344 1.00 96.44 286 GLN A N 1
ATOM 2285 C CA . GLN A 1 286 ? -12.578 3.802 -12.504 1.00 96.44 286 GLN A CA 1
ATOM 2286 C C . GLN A 1 286 ? -11.125 3.450 -12.167 1.00 96.44 286 GLN A C 1
ATOM 2288 O O . GLN A 1 286 ? -10.466 2.834 -13.005 1.00 96.44 286 GLN A O 1
ATOM 2293 N N . PHE A 1 287 ? -10.615 3.808 -10.984 1.00 97.25 287 PHE A N 1
ATOM 2294 C CA . PHE A 1 287 ? -9.261 3.466 -10.547 1.00 97.25 287 PHE A CA 1
ATOM 2295 C C . PHE A 1 287 ? -9.177 1.994 -10.121 1.00 97.25 287 PHE A C 1
ATOM 2297 O O . PHE A 1 287 ? -9.846 1.580 -9.179 1.00 97.25 287 PHE A O 1
ATOM 2304 N N . ILE A 1 288 ? -8.322 1.202 -10.778 1.00 95.31 288 ILE A N 1
ATOM 2305 C CA . ILE A 1 288 ? -8.029 -0.178 -10.350 1.00 95.31 288 ILE A CA 1
ATOM 2306 C C . ILE A 1 288 ? -6.730 -0.242 -9.555 1.00 95.31 288 ILE A C 1
ATOM 2308 O O . ILE A 1 288 ? -6.680 -0.898 -8.516 1.00 95.31 288 ILE A O 1
ATOM 2312 N N . GLY A 1 289 ? -5.673 0.402 -10.045 1.00 93.88 289 GLY A N 1
ATOM 2313 C CA . GLY A 1 289 ? -4.369 0.346 -9.398 1.00 93.88 289 GLY A CA 1
ATOM 2314 C C . GLY A 1 289 ? -3.340 1.272 -10.025 1.00 93.88 289 GLY A C 1
ATOM 2315 O O . GLY A 1 289 ? -3.496 1.712 -11.163 1.00 93.88 289 GLY A O 1
ATOM 2316 N N . MET A 1 290 ? -2.283 1.547 -9.268 1.00 97.12 290 MET A N 1
ATOM 2317 C CA . MET A 1 290 ? -1.110 2.294 -9.702 1.00 97.12 290 MET A CA 1
ATOM 2318 C C . MET A 1 290 ? 0.144 1.500 -9.349 1.00 97.12 290 MET A C 1
ATOM 2320 O O . MET A 1 290 ? 0.267 0.975 -8.239 1.00 97.12 290 MET A O 1
ATOM 2324 N N . TYR A 1 291 ? 1.074 1.427 -10.292 1.00 96.19 291 TYR A N 1
ATOM 2325 C CA . TYR A 1 291 ? 2.258 0.580 -10.215 1.00 96.19 291 TYR A CA 1
ATOM 2326 C C . TYR A 1 291 ? 3.484 1.345 -10.701 1.00 96.19 291 TYR A C 1
ATOM 2328 O O . TYR A 1 291 ? 3.358 2.171 -11.602 1.00 96.19 291 TYR A O 1
ATOM 2336 N N . LEU A 1 292 ? 4.662 1.044 -10.156 1.00 94.94 292 LEU A N 1
ATOM 2337 C CA . LEU A 1 292 ? 5.937 1.460 -10.748 1.00 94.94 292 LEU A CA 1
ATOM 2338 C C . LEU A 1 292 ? 6.552 0.308 -11.513 1.00 94.94 292 LEU A C 1
ATOM 2340 O O . LEU A 1 292 ? 6.444 -0.851 -11.105 1.00 94.94 292 LEU A O 1
ATOM 2344 N N . TYR A 1 293 ? 7.268 0.648 -12.573 1.00 93.00 293 TYR A N 1
ATOM 2345 C CA . TYR A 1 293 ? 8.100 -0.293 -13.305 1.00 93.00 293 TYR A CA 1
ATOM 2346 C C . TYR A 1 293 ? 9.479 0.319 -13.578 1.00 93.00 293 TYR A C 1
ATOM 2348 O O . TYR A 1 293 ? 9.969 1.135 -12.795 1.00 93.00 293 TYR A O 1
ATOM 2356 N N . GLY A 1 294 ? 10.172 -0.187 -14.596 1.00 88.44 294 GLY A N 1
ATOM 2357 C CA . GLY A 1 294 ? 11.466 0.328 -15.026 1.00 88.44 294 GLY A CA 1
ATOM 2358 C C . GLY A 1 294 ? 12.527 0.314 -13.929 1.00 88.44 294 GLY A C 1
ATOM 2359 O O . GLY A 1 294 ? 12.665 -0.667 -13.189 1.00 88.44 294 GLY A O 1
ATOM 2360 N N . SER A 1 295 ? 13.322 1.377 -13.841 1.00 86.56 295 SER A N 1
ATOM 2361 C CA . SER A 1 295 ? 14.529 1.403 -13.000 1.00 86.56 295 SER A CA 1
ATOM 2362 C C . SER A 1 295 ? 14.237 1.284 -11.493 1.00 86.56 295 SER A C 1
ATOM 2364 O O . SER A 1 295 ? 15.014 0.651 -10.769 1.00 86.56 295 SER A O 1
ATOM 2366 N N . LEU A 1 296 ? 13.085 1.791 -11.031 1.00 85.19 296 LEU A N 1
ATOM 2367 C CA . LEU A 1 296 ? 12.619 1.662 -9.643 1.00 85.19 296 LEU A CA 1
ATOM 2368 C C . LEU A 1 296 ? 12.242 0.220 -9.287 1.00 85.19 296 LEU A C 1
ATOM 2370 O O . LEU A 1 296 ? 12.551 -0.233 -8.187 1.00 85.19 296 LEU A O 1
ATOM 2374 N N . SER A 1 297 ? 11.647 -0.518 -10.228 1.00 80.31 297 SER A N 1
ATOM 2375 C CA . SER A 1 297 ? 11.320 -1.941 -10.047 1.00 80.31 297 SER A CA 1
ATOM 2376 C C . SER A 1 297 ? 12.535 -2.870 -10.161 1.00 80.31 297 SER A C 1
ATOM 2378 O O . SER A 1 297 ? 12.629 -3.881 -9.470 1.00 80.31 297 SER A O 1
ATOM 2380 N N . GLY A 1 298 ? 13.494 -2.516 -11.023 1.00 68.31 298 GLY A N 1
ATOM 2381 C CA . GLY A 1 298 ? 14.677 -3.330 -11.311 1.00 68.31 298 GLY A CA 1
ATOM 2382 C C . GLY A 1 298 ? 15.839 -3.157 -10.329 1.00 68.31 298 GLY A C 1
ATOM 2383 O O . GLY A 1 298 ? 16.808 -3.909 -10.416 1.00 68.31 298 GLY A O 1
ATOM 2384 N N . GLY A 1 299 ? 15.761 -2.182 -9.415 1.00 70.75 299 GLY A N 1
ATOM 2385 C CA . GLY A 1 299 ? 16.803 -1.884 -8.422 1.00 70.75 299 GLY A CA 1
ATOM 2386 C C . GLY A 1 299 ? 17.960 -1.007 -8.922 1.00 70.75 299 GLY A C 1
ATOM 2387 O O . GLY A 1 299 ? 18.894 -0.758 -8.161 1.00 70.75 299 GLY A O 1
ATOM 2388 N N . ASP A 1 300 ? 17.875 -0.497 -10.153 1.00 77.62 300 ASP A N 1
ATOM 2389 C CA . ASP A 1 300 ? 18.942 0.247 -10.842 1.00 77.62 300 ASP A CA 1
ATOM 2390 C C . ASP A 1 300 ? 18.609 1.743 -11.030 1.00 77.62 300 ASP A C 1
ATOM 2392 O O . ASP A 1 300 ? 19.149 2.403 -11.917 1.00 77.62 300 ASP A O 1
ATOM 2396 N N . PHE A 1 301 ? 17.704 2.292 -10.211 1.00 82.38 301 PHE A N 1
ATOM 2397 C CA . PHE A 1 301 ? 17.358 3.718 -10.231 1.00 82.38 301 PHE A CA 1
ATOM 2398 C C . PHE A 1 301 ? 18.550 4.602 -9.839 1.00 82.38 301 PHE A C 1
ATOM 2400 O O . PHE A 1 301 ? 19.135 4.452 -8.758 1.00 82.38 301 PHE A O 1
ATOM 2407 N N . SER A 1 302 ? 18.857 5.572 -10.701 1.00 80.75 302 SER A N 1
ATOM 2408 C CA . SER A 1 302 ? 19.861 6.613 -10.490 1.00 80.75 302 SER A CA 1
ATOM 2409 C C . SER A 1 302 ? 19.188 7.957 -10.187 1.00 80.75 302 SER A C 1
ATOM 2411 O O . SER A 1 302 ? 18.517 8.502 -11.066 1.00 80.75 302 SER A O 1
ATOM 2413 N N . PRO A 1 303 ? 19.419 8.555 -9.001 1.00 81.38 303 PRO A N 1
ATOM 2414 C CA . PRO A 1 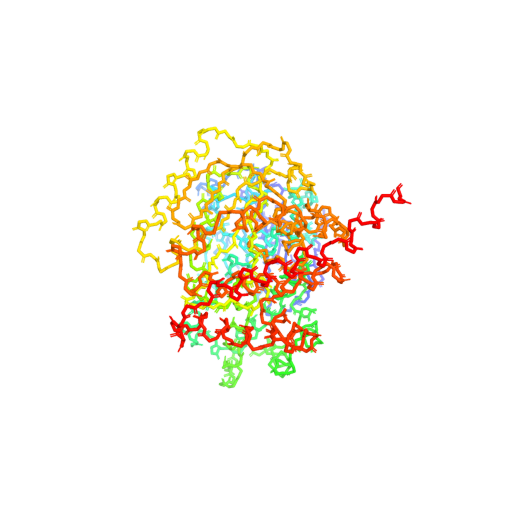303 ? 18.877 9.868 -8.645 1.00 81.38 303 PRO A CA 1
ATOM 2415 C C . PRO A 1 303 ? 19.304 11.039 -9.546 1.00 81.38 303 PRO A C 1
ATOM 2417 O O . PRO A 1 303 ? 18.769 12.138 -9.388 1.00 81.38 303 PRO A O 1
ATOM 2420 N N . GLU A 1 304 ? 20.296 10.831 -10.413 1.00 76.81 304 GLU A N 1
ATOM 2421 C CA . GLU A 1 304 ? 20.852 11.853 -11.305 1.00 76.81 304 GLU A CA 1
ATOM 2422 C C . GLU A 1 304 ? 20.227 11.814 -12.703 1.00 76.81 304 GLU A C 1
ATOM 2424 O O . GLU A 1 304 ? 20.096 12.855 -13.340 1.00 76.81 304 GLU A O 1
ATOM 2429 N N . SER A 1 305 ? 19.824 10.632 -13.178 1.00 77.62 305 SER A N 1
ATOM 2430 C CA . SER A 1 305 ? 19.472 10.433 -14.590 1.00 77.62 305 SER A CA 1
ATOM 2431 C C . SER A 1 305 ? 18.198 9.637 -14.842 1.00 77.62 305 SER A C 1
ATOM 2433 O O . SER A 1 305 ? 17.703 9.666 -15.965 1.00 77.62 305 SER A O 1
ATOM 2435 N N . SER A 1 306 ? 17.659 8.926 -13.847 1.00 85.25 306 SER A N 1
ATOM 2436 C CA . SER A 1 306 ? 16.462 8.102 -14.042 1.00 85.25 306 SER A CA 1
ATOM 2437 C C . SER A 1 306 ? 15.171 8.921 -14.043 1.00 85.25 306 SER A C 1
ATOM 2439 O O . SER A 1 306 ? 15.029 9.924 -13.344 1.00 85.25 306 SER A O 1
ATOM 2441 N N . ASP A 1 307 ? 14.242 8.446 -14.853 1.00 91.69 307 ASP A N 1
ATOM 2442 C CA . ASP A 1 307 ? 12.813 8.727 -14.875 1.00 91.69 307 ASP A CA 1
ATOM 2443 C C . ASP A 1 307 ? 12.076 7.953 -13.766 1.00 91.69 307 ASP A C 1
ATOM 2445 O O . ASP A 1 307 ? 12.621 7.064 -13.101 1.00 91.69 307 ASP A O 1
ATOM 2449 N N . ILE A 1 308 ? 10.819 8.328 -13.536 1.00 94.31 308 ILE A N 1
ATOM 2450 C CA . ILE A 1 308 ? 9.879 7.626 -12.663 1.00 94.31 308 ILE A CA 1
ATOM 2451 C C . ILE A 1 308 ? 8.791 7.025 -13.548 1.00 94.31 308 ILE A C 1
ATOM 2453 O O . ILE A 1 308 ? 7.793 7.677 -13.860 1.00 94.31 308 ILE A O 1
ATOM 2457 N N . ASP A 1 309 ? 9.001 5.763 -13.903 1.00 95.69 309 ASP A N 1
ATOM 2458 C CA . ASP A 1 309 ? 8.059 4.937 -14.646 1.00 95.69 309 ASP A CA 1
ATOM 2459 C C . ASP A 1 309 ? 6.835 4.561 -13.795 1.00 95.69 309 ASP A C 1
ATOM 2461 O O . ASP A 1 309 ? 6.966 3.860 -12.782 1.00 95.69 309 ASP A O 1
ATOM 2465 N N . PHE A 1 310 ? 5.635 4.956 -14.224 1.00 96.81 310 PHE A N 1
ATOM 2466 C CA . PHE A 1 310 ? 4.379 4.592 -13.570 1.00 96.81 310 PHE A CA 1
ATOM 2467 C C . PHE A 1 310 ? 3.311 4.082 -14.547 1.00 96.81 310 PHE A C 1
ATOM 2469 O O . PHE A 1 310 ? 3.207 4.489 -15.700 1.00 96.81 310 PHE A O 1
ATOM 2476 N N . LEU A 1 311 ? 2.445 3.198 -14.061 1.00 97.88 311 LEU A N 1
ATOM 2477 C CA . LEU A 1 311 ? 1.275 2.704 -14.778 1.00 97.88 311 LEU A CA 1
ATOM 2478 C C . LEU A 1 311 ? 0.042 2.882 -13.901 1.00 97.88 311 LEU A C 1
ATOM 2480 O O . LEU A 1 311 ? 0.029 2.402 -12.769 1.00 97.88 311 LEU A O 1
ATOM 2484 N N . VAL A 1 312 ? -1.010 3.495 -14.439 1.00 98.44 312 VAL A N 1
ATOM 2485 C CA . VAL A 1 312 ? -2.342 3.496 -13.826 1.00 98.44 312 VAL A CA 1
ATOM 2486 C C . VAL A 1 312 ? -3.254 2.587 -14.637 1.00 98.44 312 VAL A C 1
ATOM 2488 O O . VAL A 1 312 ? -3.417 2.781 -15.839 1.00 98.44 312 VAL A O 1
ATOM 2491 N N . ILE A 1 313 ? -3.859 1.597 -13.982 1.00 98.25 313 ILE A N 1
ATOM 2492 C CA . ILE A 1 313 ? -4.841 0.709 -14.604 1.00 98.25 313 ILE A CA 1
ATOM 2493 C C . ILE A 1 313 ? -6.241 1.230 -14.293 1.00 98.25 313 ILE A C 1
ATOM 2495 O O . ILE A 1 313 ? -6.580 1.474 -13.132 1.00 98.25 313 ILE A O 1
ATOM 2499 N N . THR A 1 314 ? -7.057 1.376 -15.334 1.00 98.25 314 THR A N 1
ATOM 2500 C CA . THR A 1 314 ? -8.445 1.836 -15.226 1.00 98.25 314 THR A CA 1
ATOM 2501 C C . THR A 1 314 ? -9.422 0.715 -15.548 1.00 98.25 314 THR A C 1
ATOM 2503 O O . THR A 1 314 ? -9.074 -0.253 -16.225 1.00 98.25 314 THR A O 1
ATOM 2506 N N . THR A 1 315 ? -10.666 0.820 -15.081 1.00 96.50 315 THR A N 1
ATOM 2507 C CA . THR A 1 315 ? -11.716 -0.150 -15.431 1.00 96.50 315 THR A CA 1
ATOM 2508 C C . THR A 1 315 ? -11.911 -0.236 -16.941 1.00 96.50 315 THR A C 1
ATOM 2510 O O . THR A 1 315 ? -11.778 -1.316 -17.515 1.00 96.50 315 THR A O 1
ATOM 2513 N N . ASN A 1 316 ? -12.132 0.914 -17.579 1.00 94.50 316 ASN A N 1
ATOM 2514 C CA . ASN A 1 316 ? -12.439 1.051 -19.000 1.00 94.50 316 ASN A CA 1
ATOM 2515 C C . ASN A 1 316 ? -11.630 2.208 -19.618 1.00 94.50 316 ASN A C 1
ATOM 2517 O O . ASN A 1 316 ? -10.944 2.952 -18.910 1.00 94.50 316 ASN A O 1
ATOM 2521 N N . THR A 1 317 ? -11.757 2.394 -20.935 1.00 94.94 317 THR A N 1
ATOM 2522 C CA . THR A 1 317 ? -11.289 3.600 -21.637 1.00 94.94 317 THR A CA 1
ATOM 2523 C C . THR A 1 317 ? -11.871 4.863 -21.003 1.00 94.94 317 THR A C 1
ATOM 2525 O O . THR A 1 317 ? -13.048 4.902 -20.634 1.00 94.94 317 THR A O 1
ATOM 2528 N N . LEU A 1 318 ? -11.032 5.888 -20.860 1.00 96.75 318 LEU A N 1
ATOM 2529 C CA . LEU A 1 318 ? -11.398 7.154 -20.233 1.00 96.75 318 LEU A CA 1
ATOM 2530 C C . LEU A 1 318 ? -12.143 8.071 -21.205 1.00 96.75 318 LEU A C 1
ATOM 2532 O O . LEU A 1 318 ? -11.906 8.043 -22.410 1.00 96.75 318 LEU A O 1
ATOM 2536 N N . SER A 1 319 ? -13.041 8.894 -20.663 1.00 96.94 319 SER A N 1
ATOM 2537 C CA . SER A 1 319 ? -13.733 9.931 -21.434 1.00 96.94 319 SER A CA 1
ATOM 2538 C C . SER A 1 319 ? -12.816 11.128 -21.694 1.00 96.94 319 SER A C 1
ATOM 2540 O O . SER A 1 319 ? -11.949 11.414 -20.869 1.00 96.94 319 SER A O 1
ATOM 2542 N N . ASP A 1 320 ? -13.064 11.896 -22.758 1.00 97.44 320 ASP A N 1
ATOM 2543 C CA . ASP A 1 320 ? -12.300 13.123 -23.054 1.00 97.44 320 ASP A CA 1
ATOM 2544 C C . ASP A 1 320 ? -12.287 14.111 -21.877 1.00 97.44 320 ASP A C 1
ATOM 2546 O O . ASP A 1 320 ? -11.282 14.776 -21.616 1.00 97.44 320 ASP A O 1
ATOM 2550 N N . LYS A 1 321 ? -13.391 14.176 -21.120 1.00 97.81 321 LYS A N 1
ATOM 2551 C CA . LYS A 1 321 ? -13.483 14.994 -19.906 1.00 97.81 321 LYS A CA 1
ATOM 2552 C C . LYS A 1 321 ? -12.469 14.533 -18.855 1.00 97.81 321 LYS A C 1
ATOM 2554 O O . LYS A 1 321 ? -11.688 15.347 -18.375 1.00 97.81 321 LYS A O 1
ATOM 2559 N N . THR A 1 322 ? -12.456 13.240 -18.539 1.00 98.06 322 THR A N 1
ATOM 2560 C CA . THR A 1 322 ? -11.524 12.652 -17.563 1.00 98.06 322 THR A CA 1
ATOM 2561 C C . THR A 1 322 ? -10.074 12.801 -18.025 1.00 98.06 322 THR A C 1
ATOM 2563 O O . THR A 1 322 ? -9.200 13.121 -17.227 1.00 98.06 322 THR A O 1
ATOM 2566 N N . ILE A 1 323 ? -9.808 12.622 -19.323 1.00 98.38 323 ILE A N 1
ATOM 2567 C CA . ILE A 1 323 ? -8.479 12.844 -19.911 1.00 98.38 323 ILE A CA 1
ATOM 2568 C C . ILE A 1 323 ? -8.040 14.303 -19.713 1.00 98.38 323 ILE A C 1
ATOM 2570 O O . ILE A 1 323 ? -6.909 14.540 -19.297 1.00 98.38 323 ILE A O 1
ATOM 2574 N N . SER A 1 324 ? -8.938 15.270 -19.930 1.00 98.25 324 SER A N 1
ATOM 2575 C CA . SER A 1 324 ? -8.652 16.697 -19.711 1.00 98.25 324 SER A CA 1
ATOM 2576 C C . SER A 1 324 ? -8.369 17.018 -18.238 1.00 98.25 324 SER A C 1
ATOM 2578 O O . SER A 1 324 ? -7.498 17.832 -17.933 1.00 98.25 324 SER A O 1
ATOM 2580 N N . GLU A 1 325 ? -9.086 16.380 -17.309 1.00 98.38 325 GLU A N 1
ATOM 2581 C CA . GLU A 1 325 ? -8.857 16.522 -15.863 1.00 98.38 325 GLU A CA 1
ATOM 2582 C C . GLU A 1 325 ? -7.487 15.953 -15.455 1.00 98.38 325 GLU A C 1
ATOM 2584 O O . GLU A 1 325 ? -6.747 16.602 -14.713 1.00 98.38 325 GLU A O 1
ATOM 2589 N N . LEU A 1 326 ? -7.101 14.791 -15.996 1.00 98.44 326 LEU A N 1
ATOM 2590 C CA . LEU A 1 326 ? -5.769 14.214 -15.789 1.00 98.44 326 LEU A CA 1
ATOM 2591 C C . LEU A 1 326 ? -4.660 15.099 -16.370 1.00 98.44 326 LEU A C 1
ATOM 2593 O O . LEU A 1 326 ? -3.638 15.301 -15.718 1.00 98.44 326 LEU A O 1
ATOM 2597 N N . GLU A 1 327 ? -4.858 15.658 -17.565 1.00 98.38 327 GLU A N 1
ATOM 2598 C CA . GLU A 1 327 ? -3.905 16.591 -18.170 1.00 98.38 327 GLU A CA 1
ATOM 2599 C C . GLU A 1 327 ? -3.712 17.836 -17.291 1.00 98.38 327 GLU A C 1
ATOM 2601 O O . GLU A 1 327 ? -2.582 18.262 -17.039 1.00 98.38 327 GLU A O 1
ATOM 2606 N N . ALA A 1 328 ? -4.808 18.419 -16.794 1.00 98.12 328 ALA A N 1
ATOM 2607 C CA . ALA A 1 328 ? -4.758 19.571 -15.898 1.00 98.12 328 ALA A CA 1
ATOM 2608 C C . ALA A 1 328 ? -4.013 19.250 -14.592 1.00 98.12 328 ALA A C 1
ATOM 2610 O O . ALA A 1 328 ? -3.203 20.055 -14.131 1.00 98.12 328 ALA A O 1
ATOM 2611 N N . MET A 1 329 ? -4.240 18.062 -14.033 1.00 98.00 329 MET A N 1
ATOM 2612 C CA . MET A 1 329 ? -3.547 17.572 -12.843 1.00 98.00 329 MET A CA 1
ATOM 2613 C C . MET A 1 329 ? -2.037 17.418 -13.075 1.00 98.00 329 MET A C 1
ATOM 2615 O O . MET A 1 329 ? -1.246 17.918 -12.275 1.00 98.00 329 MET A O 1
ATOM 2619 N N . HIS A 1 330 ? -1.610 16.824 -14.196 1.00 97.75 330 HIS A N 1
ATOM 2620 C CA . HIS A 1 330 ? -0.180 16.714 -14.528 1.00 97.75 330 HIS A CA 1
ATOM 2621 C C . HIS A 1 330 ? 0.478 18.084 -14.708 1.00 97.75 330 HIS A C 1
ATOM 2623 O O . HIS A 1 330 ? 1.561 18.319 -14.174 1.00 97.75 330 HIS A O 1
ATOM 2629 N N . LYS A 1 331 ? -0.212 19.041 -15.345 1.00 96.62 331 LYS A N 1
ATOM 2630 C CA . LYS A 1 331 ? 0.261 20.435 -15.439 1.00 96.62 331 LYS A CA 1
ATOM 2631 C C . LYS A 1 331 ? 0.469 21.080 -14.066 1.00 96.62 331 LYS A C 1
ATOM 2633 O O . LYS A 1 331 ? 1.433 21.821 -13.884 1.00 96.62 331 LYS A O 1
ATOM 2638 N N . GLN A 1 332 ? -0.398 20.791 -13.094 1.00 95.69 332 GLN A N 1
ATOM 2639 C CA . GLN A 1 332 ? -0.229 21.260 -11.715 1.00 95.69 332 GLN A CA 1
ATOM 2640 C C . GLN A 1 332 ? 0.961 20.590 -11.020 1.00 95.69 332 GLN A C 1
ATOM 2642 O O . GLN A 1 332 ? 1.726 21.278 -10.345 1.00 95.69 332 GLN A O 1
ATOM 2647 N N . ILE A 1 333 ? 1.161 19.282 -11.220 1.00 94.31 333 ILE A N 1
ATOM 2648 C CA . ILE A 1 333 ? 2.336 18.574 -10.697 1.00 94.31 333 ILE A CA 1
ATOM 2649 C C . ILE A 1 333 ? 3.620 19.198 -11.252 1.00 94.31 333 ILE A C 1
ATOM 2651 O O . ILE A 1 333 ? 4.521 19.502 -10.474 1.00 94.31 333 ILE A O 1
ATOM 2655 N N . TRP A 1 334 ? 3.707 19.483 -12.552 1.00 95.19 334 TRP A N 1
ATOM 2656 C CA . TRP A 1 334 ? 4.884 20.145 -13.135 1.00 95.19 334 TRP A CA 1
ATOM 2657 C C . TRP A 1 334 ? 5.121 21.553 -12.589 1.00 95.19 334 TRP A C 1
ATOM 2659 O O . TRP A 1 334 ? 6.267 21.949 -12.385 1.00 95.19 334 TRP A O 1
ATOM 2669 N N . ALA A 1 335 ? 4.052 22.290 -12.287 1.00 93.56 335 ALA A N 1
ATOM 2670 C CA . ALA A 1 335 ? 4.133 23.621 -11.693 1.00 93.56 335 ALA A CA 1
ATOM 2671 C C . ALA A 1 335 ? 4.493 23.625 -10.191 1.00 93.56 335 ALA A C 1
ATOM 2673 O O . ALA A 1 335 ? 4.767 24.691 -9.643 1.00 93.56 335 ALA A O 1
ATOM 2674 N N . SER A 1 336 ? 4.517 22.467 -9.520 1.00 91.62 336 SER A N 1
ATOM 2675 C CA . SER A 1 336 ? 4.769 22.363 -8.071 1.00 91.62 336 SER A CA 1
ATOM 2676 C C . SER A 1 336 ? 6.194 22.737 -7.642 1.00 91.62 336 SER A C 1
ATOM 2678 O O . SER A 1 336 ? 6.432 23.010 -6.468 1.00 91.62 336 SER A O 1
ATOM 2680 N N . GLY A 1 337 ? 7.156 22.718 -8.571 1.00 88.31 337 GLY A N 1
ATOM 2681 C CA . GLY A 1 337 ? 8.577 22.893 -8.262 1.00 88.31 337 GLY A CA 1
ATOM 2682 C C . GLY A 1 337 ? 9.240 21.665 -7.624 1.00 88.31 337 GLY A C 1
ATOM 2683 O O . GLY A 1 337 ? 10.412 21.734 -7.255 1.00 88.31 337 GLY A O 1
ATOM 2684 N N . MET A 1 338 ? 8.533 20.535 -7.505 1.00 88.94 338 MET A N 1
ATOM 2685 C CA . MET A 1 338 ? 9.120 19.284 -7.022 1.00 88.94 338 MET A CA 1
ATOM 2686 C C . MET A 1 338 ? 10.180 18.772 -8.001 1.00 88.94 338 MET A C 1
ATOM 2688 O O . MET A 1 338 ? 9.947 18.710 -9.209 1.00 88.94 338 MET A O 1
ATOM 2692 N N . LYS A 1 339 ? 11.325 18.328 -7.463 1.00 89.88 339 LYS A N 1
ATOM 2693 C CA . LYS A 1 339 ? 12.487 17.831 -8.228 1.00 89.88 339 LYS A CA 1
ATOM 2694 C C . LYS A 1 339 ? 12.108 16.842 -9.337 1.00 89.88 339 LYS A C 1
ATOM 2696 O O . LYS A 1 339 ? 12.684 16.872 -10.418 1.00 89.88 339 LYS A O 1
ATOM 2701 N N . TRP A 1 340 ? 11.165 15.955 -9.042 1.00 92.44 340 TRP A N 1
ATOM 2702 C CA . TRP A 1 340 ? 10.823 14.812 -9.881 1.00 92.44 340 TRP A CA 1
ATOM 2703 C C . TRP A 1 340 ? 9.629 15.038 -10.812 1.00 92.44 340 TRP A C 1
ATOM 2705 O O . TRP A 1 340 ? 9.264 14.135 -11.558 1.00 92.44 340 TRP A O 1
ATOM 2715 N N . ALA A 1 341 ? 9.011 16.221 -10.794 1.00 91.94 341 ALA A N 1
ATOM 2716 C CA . ALA A 1 341 ? 7.746 16.455 -11.489 1.00 91.94 341 ALA A CA 1
ATOM 2717 C C . ALA A 1 341 ? 7.818 16.221 -12.995 1.00 91.94 341 ALA A C 1
ATOM 2719 O O . ALA A 1 341 ? 6.978 15.517 -13.552 1.00 91.94 341 ALA A O 1
ATOM 2720 N N . SER A 1 342 ? 8.844 16.751 -13.651 1.00 90.19 342 SER A N 1
ATOM 2721 C CA . SER A 1 342 ? 9.061 16.565 -15.088 1.00 90.19 342 SER A CA 1
ATOM 2722 C C . SER A 1 342 ? 9.660 15.203 -15.453 1.00 90.19 342 SER A C 1
ATOM 2724 O O . SER A 1 342 ? 9.841 14.925 -16.633 1.00 90.19 342 SER A O 1
ATOM 2726 N N . LYS A 1 343 ? 9.981 14.362 -14.461 1.00 93.44 343 LYS A N 1
ATOM 2727 C CA . LYS A 1 343 ? 10.583 13.033 -14.643 1.00 93.44 343 LYS A CA 1
ATOM 2728 C C . LYS A 1 343 ? 9.567 11.895 -14.564 1.00 93.44 343 LYS A C 1
ATOM 2730 O O . LYS A 1 343 ? 9.962 10.741 -14.657 1.00 93.44 343 LYS A O 1
ATOM 2735 N N . LEU A 1 344 ? 8.286 12.204 -14.374 1.00 94.81 344 LEU A N 1
ATOM 2736 C CA . LEU A 1 344 ? 7.216 11.217 -14.466 1.00 94.81 344 LEU A CA 1
ATOM 2737 C C . LEU A 1 344 ? 7.063 10.756 -15.919 1.00 94.81 344 LEU A C 1
ATOM 2739 O O . LEU A 1 344 ? 6.873 11.584 -16.810 1.00 94.81 344 LEU A O 1
ATOM 2743 N N . GLU A 1 345 ? 7.086 9.445 -16.129 1.00 95.75 345 GLU A N 1
ATOM 2744 C CA . GLU A 1 345 ? 6.815 8.812 -17.418 1.00 95.75 345 GLU A CA 1
ATOM 2745 C C . GLU A 1 345 ? 5.840 7.655 -17.196 1.00 95.75 345 GLU A C 1
ATOM 2747 O O . GLU A 1 345 ? 6.016 6.840 -16.294 1.00 95.75 345 GLU A O 1
ATOM 2752 N N . GLY A 1 346 ? 4.744 7.603 -17.947 1.00 95.44 346 GLY A N 1
ATOM 2753 C CA . GLY A 1 346 ? 3.714 6.615 -17.653 1.00 95.44 346 GLY A CA 1
ATOM 2754 C C . GLY A 1 346 ? 2.453 6.713 -18.484 1.00 95.44 346 GLY A C 1
ATOM 2755 O O . GLY A 1 346 ? 2.333 7.538 -19.388 1.00 95.44 346 GLY A O 1
ATOM 2756 N N . SER A 1 347 ? 1.484 5.847 -18.193 1.00 96.44 347 SER A N 1
ATOM 2757 C CA . SER A 1 347 ? 0.233 5.790 -18.956 1.00 96.44 347 SER A CA 1
ATOM 2758 C C . SER A 1 347 ? -0.966 5.336 -18.124 1.00 96.44 347 SER A C 1
ATOM 2760 O O . SER A 1 347 ? -0.820 4.646 -17.113 1.00 96.44 347 SER A O 1
ATOM 2762 N N . TYR A 1 348 ? -2.159 5.726 -18.577 1.00 98.06 348 TYR A N 1
ATOM 2763 C CA . TYR A 1 348 ? -3.455 5.334 -18.026 1.00 98.06 348 TYR A CA 1
ATOM 2764 C C . TYR A 1 348 ? -4.102 4.306 -18.957 1.00 98.06 348 TYR A C 1
ATOM 2766 O O . TYR A 1 348 ? -4.632 4.663 -20.011 1.00 98.06 348 TYR A O 1
ATOM 2774 N N . VAL A 1 349 ? -4.031 3.026 -18.589 1.00 96.81 349 VAL A N 1
ATOM 2775 C CA . VAL A 1 349 ? -4.348 1.904 -19.482 1.00 96.81 349 VAL A CA 1
ATOM 2776 C C . VAL A 1 349 ? -5.579 1.134 -18.984 1.00 96.81 349 VAL A C 1
ATOM 2778 O O . VAL A 1 349 ? -5.600 0.694 -17.832 1.00 96.81 349 VAL A O 1
ATOM 2781 N N . PRO A 1 350 ? -6.594 0.898 -19.834 1.00 96.31 350 PRO A N 1
ATOM 2782 C CA . PRO A 1 350 ? -7.746 0.076 -19.475 1.00 96.31 350 PRO A CA 1
ATOM 2783 C C . PRO A 1 350 ? -7.366 -1.366 -19.137 1.00 96.31 350 PRO A C 1
ATOM 2785 O O . PRO A 1 350 ? -6.484 -1.955 -19.768 1.00 96.31 350 PRO A O 1
ATOM 2788 N N . LYS A 1 351 ? -8.100 -1.973 -18.199 1.00 95.06 351 LYS A N 1
ATOM 2789 C CA . LYS A 1 351 ? -7.892 -3.350 -17.727 1.00 95.06 351 LYS A CA 1
ATOM 2790 C C . LYS A 1 351 ? -7.806 -4.372 -18.862 1.00 95.06 351 LYS A C 1
ATOM 2792 O O . LYS A 1 351 ? -6.979 -5.277 -18.806 1.00 95.06 351 LYS A O 1
ATOM 2797 N N . GLU A 1 352 ? -8.647 -4.236 -19.882 1.00 91.88 352 GLU A N 1
ATOM 2798 C CA . GLU A 1 352 ? -8.655 -5.162 -21.019 1.00 91.88 352 GLU A CA 1
ATOM 2799 C C . GLU A 1 352 ? -7.385 -5.037 -21.873 1.00 91.88 352 GLU A C 1
ATOM 2801 O O . GLU A 1 352 ? -6.807 -6.051 -22.262 1.00 91.88 352 GLU A O 1
ATOM 2806 N N . LEU A 1 353 ? -6.888 -3.812 -22.079 1.00 92.62 353 LEU A N 1
ATOM 2807 C CA . LEU A 1 353 ? -5.701 -3.550 -22.899 1.00 92.62 353 LEU A CA 1
ATOM 2808 C C . LEU A 1 353 ? -4.392 -3.893 -22.173 1.00 92.62 353 LEU A C 1
ATOM 2810 O O . LEU A 1 353 ? -3.417 -4.309 -22.793 1.00 92.62 353 LEU A O 1
ATOM 2814 N N . ILE A 1 354 ? -4.346 -3.752 -20.845 1.00 94.44 354 ILE A N 1
ATOM 2815 C CA . ILE A 1 354 ? -3.173 -4.188 -20.075 1.00 94.44 354 ILE A CA 1
ATOM 2816 C C . ILE A 1 354 ? -3.144 -5.714 -19.892 1.00 94.44 354 ILE A C 1
ATOM 2818 O O . ILE A 1 354 ? -2.063 -6.305 -19.810 1.00 94.44 354 ILE A O 1
ATOM 2822 N N . ARG A 1 355 ? -4.310 -6.382 -19.887 1.00 94.81 355 ARG A N 1
ATOM 2823 C CA . ARG A 1 355 ? -4.408 -7.844 -19.761 1.00 94.81 355 ARG A CA 1
ATOM 2824 C C . ARG A 1 355 ? -3.684 -8.551 -20.895 1.00 94.81 355 ARG A C 1
ATOM 2826 O O . ARG A 1 355 ? -2.861 -9.426 -20.620 1.00 94.81 355 ARG A O 1
ATOM 2833 N N . ARG A 1 356 ? -3.933 -8.141 -22.142 1.00 91.69 356 ARG A N 1
ATOM 2834 C CA . ARG A 1 356 ? -3.251 -8.619 -23.356 1.00 91.69 356 ARG A CA 1
ATOM 2835 C C . ARG A 1 356 ? -2.919 -7.442 -24.253 1.00 91.69 356 ARG A C 1
ATOM 2837 O O . ARG A 1 356 ? -3.766 -6.586 -24.463 1.00 91.69 356 ARG A O 1
ATOM 2844 N N . HIS A 1 357 ? -1.700 -7.434 -24.788 1.00 87.38 357 HIS A N 1
ATOM 2845 C CA . HIS A 1 357 ? -1.315 -6.424 -25.766 1.00 87.38 357 HIS A CA 1
ATOM 2846 C C . HIS A 1 357 ? -2.174 -6.568 -27.025 1.00 87.38 357 HIS A C 1
ATOM 2848 O O . HIS A 1 357 ? -2.345 -7.676 -27.534 1.00 87.38 357 HIS A O 1
ATOM 2854 N N . ASP A 1 358 ? -2.708 -5.441 -27.481 1.00 87.00 358 ASP A N 1
ATOM 2855 C CA . ASP A 1 358 ? -3.449 -5.310 -28.727 1.00 87.00 358 ASP A CA 1
ATOM 2856 C C . ASP A 1 358 ? -2.852 -4.123 -29.505 1.00 87.00 358 ASP A C 1
ATOM 2858 O O . ASP A 1 358 ? -2.986 -2.980 -29.051 1.00 87.00 358 ASP A O 1
ATOM 2862 N N . PRO A 1 359 ? -2.169 -4.359 -30.642 1.00 80.69 359 PRO A N 1
ATOM 2863 C CA . PRO A 1 359 ? -1.586 -3.288 -31.451 1.00 80.69 359 PRO A CA 1
ATOM 2864 C C . PRO A 1 359 ? -2.645 -2.354 -32.060 1.00 80.69 359 PRO A C 1
ATOM 2866 O O . PRO A 1 359 ? -2.341 -1.198 -32.366 1.00 80.69 359 PRO A O 1
ATOM 2869 N N . ASP A 1 360 ? -3.890 -2.820 -32.189 1.00 85.50 360 ASP A N 1
ATOM 2870 C CA . ASP A 1 360 ? -5.034 -2.030 -32.650 1.00 85.50 360 ASP A CA 1
ATOM 2871 C C . ASP A 1 360 ? -5.845 -1.437 -31.484 1.00 85.50 360 ASP A C 1
ATOM 2873 O O . ASP A 1 360 ? -6.902 -0.830 -31.687 1.00 85.50 360 ASP A O 1
ATOM 2877 N N . GLY A 1 361 ? -5.314 -1.553 -30.263 1.00 85.75 361 GLY A N 1
ATOM 2878 C CA . GLY A 1 361 ? -5.904 -1.029 -29.043 1.00 85.75 361 GLY A CA 1
ATOM 2879 C C . GLY A 1 361 ? -6.174 0.476 -29.094 1.00 85.75 361 GLY A C 1
ATOM 2880 O O . GLY A 1 361 ? -5.530 1.254 -29.809 1.00 85.75 361 GLY A O 1
ATOM 2881 N N . THR A 1 362 ? -7.152 0.906 -28.293 1.00 89.25 362 THR A N 1
ATOM 2882 C CA . THR A 1 362 ? -7.504 2.329 -28.189 1.00 89.25 362 THR A CA 1
ATOM 2883 C C . THR A 1 362 ? -6.319 3.125 -27.628 1.00 89.25 362 THR A C 1
ATOM 2885 O O . THR A 1 362 ? -5.713 2.674 -26.655 1.00 89.25 362 THR A O 1
ATOM 2888 N N . PRO A 1 363 ? -5.995 4.304 -28.194 1.00 93.88 363 PRO A N 1
ATOM 2889 C CA . PRO A 1 363 ? -4.975 5.185 -27.642 1.00 93.88 363 PRO A CA 1
ATOM 2890 C C . PRO A 1 363 ? -5.199 5.503 -26.159 1.00 93.88 363 PRO A C 1
ATOM 2892 O O . PRO A 1 363 ? -6.331 5.713 -25.719 1.00 93.88 363 PRO A O 1
ATOM 2895 N N . CYS A 1 364 ? -4.111 5.569 -25.398 1.00 95.56 364 CYS A N 1
ATOM 2896 C CA . CYS A 1 364 ? -4.131 5.802 -23.960 1.00 95.56 364 CYS A CA 1
ATOM 2897 C C . CYS A 1 364 ? -3.472 7.140 -23.608 1.00 95.56 364 CYS A C 1
ATOM 2899 O O . CYS A 1 364 ? -2.457 7.503 -24.216 1.00 95.56 364 CYS A O 1
ATOM 2901 N N . PRO A 1 365 ? -3.984 7.851 -22.587 1.00 97.75 365 PRO A N 1
ATOM 2902 C CA . PRO A 1 365 ? -3.276 8.979 -22.003 1.00 97.75 365 PRO A CA 1
ATOM 2903 C C . PRO A 1 365 ? -1.884 8.558 -21.543 1.00 97.75 365 PRO A C 1
ATOM 2905 O O . PRO A 1 365 ? -1.713 7.535 -20.873 1.00 97.75 365 PRO A O 1
ATOM 2908 N N . THR A 1 366 ? -0.895 9.338 -21.940 1.00 96.62 366 THR A N 1
ATOM 2909 C CA . THR A 1 366 ? 0.527 9.073 -21.771 1.00 96.62 366 THR A CA 1
ATOM 2910 C C . THR A 1 366 ? 1.204 10.338 -21.286 1.00 96.62 366 THR A C 1
ATOM 2912 O O . THR A 1 366 ? 0.877 11.443 -21.721 1.00 96.62 366 THR A O 1
ATOM 2915 N N . VAL A 1 367 ? 2.143 10.150 -20.374 1.00 96.19 367 VAL A N 1
ATOM 2916 C CA . VAL A 1 367 ? 2.990 11.191 -19.822 1.00 96.19 367 VAL A CA 1
ATOM 2917 C C . VAL A 1 367 ? 4.421 10.843 -20.162 1.00 96.19 367 VAL A C 1
ATOM 2919 O O . VAL A 1 367 ? 4.834 9.711 -19.924 1.00 96.19 367 VAL A O 1
ATOM 2922 N N . ASN A 1 368 ? 5.155 11.795 -20.721 1.00 91.56 368 ASN A N 1
ATOM 2923 C CA . ASN A 1 368 ? 6.580 11.644 -20.967 1.00 91.56 368 ASN A CA 1
ATOM 2924 C C . ASN A 1 368 ? 7.274 13.007 -20.897 1.00 91.56 368 ASN A C 1
ATOM 2926 O O . ASN A 1 368 ? 6.799 13.952 -21.520 1.00 91.56 368 ASN A O 1
ATOM 2930 N N . GLU A 1 369 ? 8.354 13.110 -20.120 1.00 81.75 369 GLU A N 1
ATOM 2931 C CA . GLU A 1 369 ? 9.219 14.297 -20.007 1.00 81.75 369 GLU A CA 1
ATOM 2932 C C . GLU A 1 369 ? 8.475 15.645 -19.880 1.00 81.75 369 GLU A C 1
ATOM 2934 O O . GLU A 1 369 ? 8.804 16.642 -20.523 1.00 81.75 369 GLU A O 1
ATOM 2939 N N . GLY A 1 370 ? 7.443 15.707 -19.034 1.00 87.38 370 GLY A N 1
ATOM 2940 C CA . GLY A 1 370 ? 6.668 16.939 -18.838 1.00 87.38 370 GLY A CA 1
ATOM 2941 C C . GLY A 1 370 ? 5.654 17.248 -19.948 1.00 87.38 370 GLY A C 1
ATOM 2942 O O . GLY A 1 370 ? 5.122 18.357 -20.003 1.00 87.38 370 GLY A O 1
ATOM 2943 N N . ALA A 1 371 ? 5.372 16.284 -20.824 1.00 93.75 371 ALA A N 1
ATOM 2944 C CA . ALA A 1 371 ? 4.303 16.334 -21.810 1.00 93.75 371 ALA A CA 1
ATOM 2945 C C . ALA A 1 371 ? 3.201 15.321 -21.477 1.00 93.75 371 ALA A C 1
ATOM 2947 O O . ALA A 1 371 ? 3.462 14.237 -20.959 1.00 93.75 371 ALA A O 1
ATOM 2948 N N . PHE A 1 372 ? 1.959 15.681 -21.805 1.00 97.38 372 PHE A N 1
ATOM 2949 C CA . PHE A 1 372 ? 0.786 14.817 -21.700 1.00 97.38 372 PHE A CA 1
ATOM 2950 C C . PHE A 1 372 ? 0.141 14.736 -23.078 1.00 97.38 372 PHE A C 1
ATOM 2952 O O . PHE A 1 372 ? -0.138 15.760 -23.701 1.00 97.38 372 PHE A O 1
ATOM 2959 N N . PHE A 1 373 ? -0.080 13.524 -23.564 1.00 96.69 373 PHE A N 1
ATOM 2960 C CA . PHE A 1 373 ? -0.652 13.272 -24.881 1.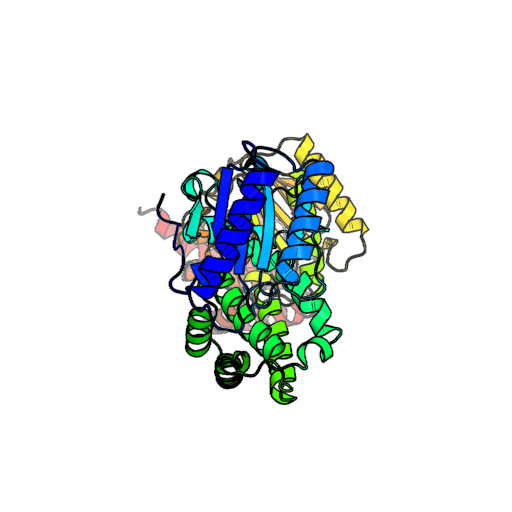00 96.69 373 PHE A CA 1
ATOM 2961 C C . PHE A 1 373 ? -1.386 11.931 -24.891 1.00 96.69 373 PHE A C 1
ATOM 2963 O O . PHE A 1 373 ? -1.345 11.173 -23.927 1.00 96.69 373 PHE A O 1
ATOM 2970 N N . VAL A 1 374 ? -2.097 11.636 -25.974 1.00 96.06 374 VAL A N 1
ATOM 2971 C CA . VAL A 1 374 ? -2.830 10.378 -26.143 1.00 96.06 374 VAL A CA 1
ATOM 2972 C C . VAL A 1 374 ? -2.196 9.612 -27.294 1.00 96.06 374 VAL A C 1
ATOM 2974 O O . VAL A 1 374 ? -2.075 10.154 -28.390 1.00 96.06 374 VAL A O 1
ATOM 2977 N N . ASP A 1 375 ? -1.783 8.370 -27.047 1.00 92.12 375 ASP A N 1
ATOM 2978 C CA . ASP A 1 375 ? -1.003 7.600 -28.018 1.00 92.12 375 ASP A CA 1
ATOM 2979 C C . ASP A 1 375 ? -1.295 6.092 -27.965 1.00 92.12 375 ASP A C 1
ATOM 2981 O O . ASP A 1 375 ? -1.746 5.552 -26.951 1.00 92.12 375 ASP A O 1
ATOM 2985 N N . LYS A 1 376 ? -1.073 5.404 -29.090 1.00 89.94 376 LYS A N 1
ATOM 2986 C CA . LYS A 1 376 ? -1.233 3.950 -29.218 1.00 89.94 376 LYS A CA 1
ATOM 2987 C C . LYS A 1 376 ? -0.117 3.213 -28.487 1.00 89.94 376 LYS A C 1
ATOM 2989 O O . LYS A 1 376 ? 0.920 3.780 -28.158 1.00 89.94 376 LYS A O 1
ATOM 2994 N N . ARG A 1 377 ? -0.350 1.945 -28.150 1.00 87.12 377 ARG A N 1
ATOM 2995 C CA . ARG A 1 377 ? 0.590 1.126 -27.371 1.00 87.12 377 ARG A CA 1
ATOM 2996 C C . ARG A 1 377 ? 1.337 0.182 -28.309 1.00 87.12 377 ARG A C 1
ATOM 2998 O O . ARG A 1 377 ? 0.788 -0.823 -28.755 1.00 87.12 377 ARG A O 1
ATOM 3005 N N . GLY A 1 378 ? 2.570 0.559 -28.640 1.00 82.56 378 GLY A N 1
ATOM 3006 C CA . GLY A 1 378 ? 3.435 -0.176 -29.557 1.00 82.56 378 GLY A CA 1
ATOM 3007 C C . GLY A 1 378 ? 3.973 -1.483 -28.977 1.00 82.56 378 GLY A C 1
ATOM 3008 O O . GLY A 1 378 ? 3.562 -1.945 -27.908 1.00 82.56 378 GLY A O 1
ATOM 3009 N N . SER A 1 379 ? 4.909 -2.091 -29.704 1.00 84.50 379 SER A N 1
ATOM 3010 C CA . SER A 1 379 ? 5.551 -3.358 -29.329 1.00 84.50 379 SER A CA 1
ATOM 3011 C C . SER A 1 379 ? 6.288 -3.283 -27.978 1.00 84.50 379 SER A C 1
ATOM 3013 O O . SER A 1 379 ? 6.419 -4.287 -27.277 1.00 84.50 379 SER A O 1
ATOM 3015 N N . ASP A 1 380 ? 6.724 -2.091 -27.565 1.00 84.50 380 ASP A N 1
ATOM 3016 C CA . ASP A 1 380 ? 7.360 -1.815 -26.272 1.00 84.50 380 ASP A CA 1
ATOM 3017 C C . ASP A 1 380 ? 6.469 -2.171 -25.073 1.00 84.50 380 ASP A C 1
ATOM 3019 O O . ASP A 1 380 ? 6.959 -2.673 -24.057 1.00 84.50 380 ASP A O 1
ATOM 3023 N N . TRP A 1 381 ? 5.150 -2.032 -25.209 1.00 88.75 381 TRP A N 1
ATOM 3024 C CA . TRP A 1 381 ? 4.215 -2.335 -24.129 1.00 88.75 381 TRP A CA 1
ATOM 3025 C C . TRP A 1 381 ? 4.136 -3.819 -23.779 1.00 88.75 381 TRP A C 1
ATOM 3027 O O . TRP A 1 381 ? 3.756 -4.158 -22.660 1.00 88.75 381 TRP A O 1
ATOM 3037 N N . ILE A 1 382 ? 4.552 -4.724 -24.669 1.00 91.38 382 ILE A N 1
ATOM 3038 C CA . ILE A 1 382 ? 4.698 -6.149 -24.337 1.00 91.38 382 ILE A CA 1
ATOM 3039 C C . ILE A 1 382 ? 5.785 -6.330 -23.265 1.00 91.38 382 ILE A C 1
ATOM 3041 O O . ILE A 1 382 ? 5.588 -7.064 -22.293 1.00 91.38 382 ILE A O 1
ATOM 3045 N N . ILE A 1 383 ? 6.906 -5.616 -23.410 1.00 91.19 383 ILE A N 1
ATOM 3046 C CA . ILE A 1 383 ? 8.031 -5.622 -22.466 1.00 91.19 383 ILE A CA 1
ATOM 3047 C C . ILE A 1 383 ? 7.607 -4.955 -21.157 1.00 91.19 383 ILE A C 1
ATOM 3049 O O . ILE A 1 383 ? 7.804 -5.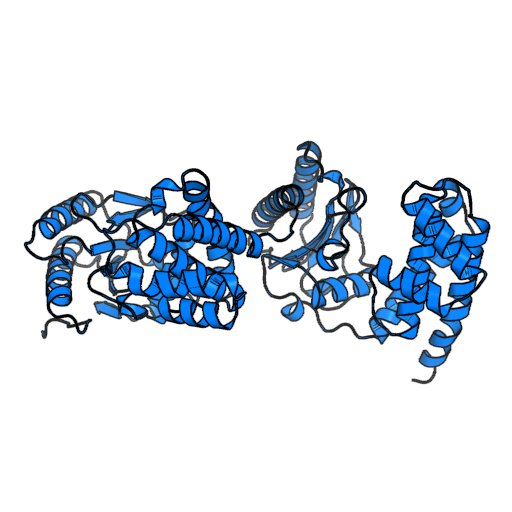538 -20.091 1.00 91.19 383 ILE A O 1
ATOM 3053 N N . GLN A 1 384 ? 6.977 -3.777 -21.225 1.00 92.12 384 GLN A N 1
ATOM 3054 C CA . GLN A 1 384 ? 6.529 -3.067 -20.022 1.00 92.12 384 GLN A CA 1
ATOM 3055 C C . GLN A 1 384 ? 5.501 -3.887 -19.231 1.00 92.12 384 GLN A C 1
ATOM 3057 O O . GLN A 1 384 ? 5.627 -4.014 -18.014 1.00 92.12 384 GLN A O 1
ATOM 3062 N N . ARG A 1 385 ? 4.551 -4.553 -19.908 1.00 94.50 385 ARG A N 1
ATOM 3063 C CA . ARG A 1 385 ? 3.604 -5.493 -19.279 1.00 94.50 385 ARG A CA 1
ATOM 3064 C C . ARG A 1 385 ? 4.314 -6.615 -18.531 1.00 94.50 385 ARG A C 1
ATOM 3066 O O . ARG A 1 385 ? 3.930 -6.924 -17.406 1.00 94.50 385 ARG A O 1
ATOM 3073 N N . HIS A 1 386 ? 5.343 -7.216 -19.129 1.00 94.25 386 HIS A N 1
ATOM 3074 C CA . HIS A 1 386 ? 6.125 -8.254 -18.460 1.00 94.25 386 HIS A CA 1
ATOM 3075 C C . HIS A 1 386 ? 6.832 -7.714 -17.208 1.00 94.25 386 HIS A C 1
ATOM 3077 O O . HIS A 1 386 ? 6.756 -8.337 -16.151 1.00 94.25 386 HIS A O 1
ATOM 3083 N N . ILE A 1 387 ? 7.471 -6.542 -17.299 1.00 92.69 387 ILE A N 1
ATOM 3084 C CA . ILE A 1 387 ? 8.177 -5.927 -16.164 1.00 92.69 387 ILE A CA 1
ATOM 3085 C C . ILE A 1 387 ? 7.200 -5.603 -15.032 1.00 92.69 387 ILE A C 1
ATOM 3087 O O . ILE A 1 387 ? 7.448 -5.999 -13.897 1.00 92.69 387 ILE A O 1
ATOM 3091 N N . VAL A 1 388 ? 6.073 -4.949 -15.328 1.00 95.00 388 VAL A N 1
ATOM 3092 C CA . VAL A 1 388 ? 5.029 -4.658 -14.331 1.00 95.00 388 VAL A CA 1
ATOM 3093 C C . VAL A 1 388 ? 4.537 -5.950 -13.677 1.00 95.00 388 VAL A C 1
ATOM 3095 O O . VAL A 1 388 ? 4.393 -6.009 -12.459 1.00 95.00 388 VAL A O 1
ATOM 3098 N N . ARG A 1 389 ? 4.313 -7.005 -14.467 1.00 94.88 389 ARG A N 1
ATOM 3099 C CA . ARG A 1 389 ? 3.818 -8.291 -13.968 1.00 94.88 389 ARG A CA 1
ATOM 3100 C C . ARG A 1 389 ? 4.796 -8.993 -13.024 1.00 94.88 389 ARG A C 1
ATOM 3102 O O . ARG A 1 389 ? 4.369 -9.549 -12.015 1.00 94.88 389 ARG A O 1
ATOM 3109 N N . GLU A 1 390 ? 6.077 -9.049 -13.380 1.00 91.69 390 GLU A N 1
ATOM 3110 C CA . GLU A 1 390 ? 7.062 -9.843 -12.630 1.00 91.69 390 GLU A CA 1
ATOM 3111 C C . GLU A 1 390 ? 7.791 -9.058 -11.545 1.00 91.69 390 GLU A C 1
ATOM 3113 O O . GLU A 1 390 ? 8.223 -9.643 -10.549 1.00 91.69 390 GLU A O 1
ATOM 3118 N N . HIS A 1 391 ? 7.945 -7.752 -11.742 1.00 89.38 391 HIS A N 1
ATOM 3119 C CA . HIS A 1 391 ? 8.814 -6.906 -10.931 1.00 89.38 391 HIS A CA 1
ATOM 3120 C C . HIS A 1 391 ? 8.142 -5.610 -10.472 1.00 89.38 391 HIS A C 1
ATOM 3122 O O . HIS A 1 391 ? 8.736 -4.889 -9.676 1.00 89.38 391 HIS A O 1
ATOM 3128 N N . GLY A 1 392 ? 6.928 -5.306 -10.942 1.00 90.06 392 GLY A N 1
ATOM 3129 C CA . GLY A 1 392 ? 6.252 -4.049 -10.644 1.00 90.06 392 GLY A CA 1
ATOM 3130 C C . GLY A 1 392 ? 6.082 -3.804 -9.146 1.00 90.06 392 GLY A C 1
ATOM 3131 O O . GLY A 1 392 ? 5.725 -4.704 -8.383 1.00 90.06 392 GLY A O 1
ATOM 3132 N N . VAL A 1 393 ? 6.316 -2.562 -8.728 1.00 89.25 393 VAL A N 1
ATOM 3133 C CA . VAL A 1 393 ? 6.052 -2.125 -7.354 1.00 89.25 393 VAL A CA 1
ATOM 3134 C C . VAL A 1 393 ? 4.606 -1.661 -7.276 1.00 89.25 393 VAL A C 1
ATOM 3136 O O . VAL A 1 393 ? 4.205 -0.755 -8.003 1.00 89.25 393 VAL A O 1
ATOM 3139 N N . VAL A 1 394 ? 3.820 -2.266 -6.391 1.00 88.94 394 VAL A N 1
ATOM 3140 C CA . VAL A 1 394 ? 2.420 -1.884 -6.175 1.00 88.94 394 VAL A CA 1
ATOM 3141 C C . VAL A 1 394 ? 2.360 -0.634 -5.299 1.00 88.94 394 VAL A C 1
ATOM 3143 O O . VAL A 1 394 ? 2.815 -0.664 -4.158 1.00 88.94 394 VAL A O 1
ATOM 3146 N N . LEU A 1 395 ? 1.785 0.456 -5.817 1.00 87.56 395 LEU A N 1
ATOM 3147 C CA . LEU A 1 395 ? 1.446 1.645 -5.016 1.00 87.56 395 LEU A CA 1
ATOM 3148 C C . LEU A 1 395 ? 0.030 1.539 -4.468 1.00 87.56 395 LEU A C 1
ATOM 3150 O O . LEU A 1 395 ? -0.230 1.931 -3.336 1.00 87.56 395 LEU A O 1
ATOM 3154 N N . ALA A 1 396 ? -0.887 1.034 -5.290 1.00 84.81 396 ALA A N 1
ATOM 3155 C CA . ALA A 1 396 ? -2.258 0.726 -4.914 1.00 84.81 396 ALA A CA 1
ATOM 3156 C C . ALA A 1 396 ? -2.865 -0.260 -5.918 1.00 84.81 396 ALA A C 1
ATOM 3158 O O . ALA A 1 396 ? -2.469 -0.280 -7.083 1.00 84.81 396 ALA A O 1
ATOM 3159 N N . GLY A 1 397 ? -3.882 -1.002 -5.487 1.00 86.31 397 GLY A N 1
ATOM 3160 C CA . GLY A 1 397 ? -4.581 -1.982 -6.319 1.00 86.31 397 GLY A CA 1
ATOM 3161 C C . GLY A 1 397 ? -4.059 -3.411 -6.140 1.00 86.31 397 GLY A C 1
ATOM 3162 O O . GLY A 1 397 ? -3.157 -3.644 -5.333 1.00 86.31 397 GLY A O 1
ATOM 3163 N N . PRO A 1 398 ? -4.635 -4.378 -6.873 1.00 84.56 398 PRO A N 1
ATOM 3164 C CA . PRO A 1 398 ? -4.315 -5.791 -6.706 1.00 84.56 398 PRO A CA 1
ATOM 3165 C C . PRO A 1 398 ? -2.944 -6.143 -7.295 1.00 84.56 398 PRO A C 1
ATOM 3167 O O . PRO A 1 398 ? -2.382 -5.389 -8.093 1.00 84.56 398 PRO A O 1
ATOM 3170 N N . ASP A 1 399 ? -2.434 -7.331 -6.956 1.00 85.56 399 ASP A N 1
ATOM 3171 C CA . ASP A 1 399 ? -1.215 -7.900 -7.550 1.00 85.56 399 ASP A CA 1
ATOM 3172 C C . ASP A 1 399 ? -1.293 -7.864 -9.098 1.00 85.56 399 ASP A C 1
ATOM 3174 O O . ASP A 1 399 ? -2.248 -8.417 -9.668 1.00 85.56 399 ASP A O 1
ATOM 3178 N N . PRO A 1 400 ? -0.305 -7.264 -9.802 1.00 93.25 400 PRO A N 1
ATOM 3179 C CA . PRO A 1 400 ? -0.239 -7.216 -11.264 1.00 93.25 400 PRO A CA 1
ATOM 3180 C C . PRO A 1 400 ? -0.456 -8.559 -11.964 1.00 93.25 400 PRO A C 1
ATOM 3182 O O . PRO A 1 400 ? -1.022 -8.603 -13.058 1.00 93.25 400 PRO A O 1
ATOM 3185 N N . LYS A 1 401 ? -0.066 -9.675 -11.338 1.00 94.44 401 LYS A N 1
ATOM 3186 C CA . LYS A 1 401 ? -0.241 -11.032 -11.882 1.00 94.44 401 LYS A CA 1
ATOM 3187 C C . LYS A 1 401 ? -1.703 -11.441 -12.029 1.00 94.44 401 LYS A C 1
ATOM 3189 O O . LYS A 1 401 ? -1.994 -12.352 -12.802 1.00 94.44 401 LYS A O 1
ATOM 3194 N N . THR A 1 402 ? -2.611 -10.775 -11.317 1.00 93.88 402 THR A N 1
ATOM 3195 C CA . THR A 1 402 ? -4.067 -10.960 -11.439 1.00 93.88 402 THR A CA 1
ATOM 3196 C C . THR A 1 402 ? -4.680 -10.136 -12.577 1.00 93.88 402 THR A C 1
ATOM 3198 O O . THR A 1 402 ? -5.801 -10.414 -13.017 1.00 93.88 402 THR A O 1
ATOM 3201 N N . LEU A 1 403 ? -3.953 -9.125 -13.065 1.00 95.56 403 LEU A N 1
ATOM 3202 C CA . LEU A 1 403 ? -4.405 -8.194 -14.099 1.00 95.56 403 LEU A CA 1
ATOM 3203 C C . LEU A 1 403 ? -3.776 -8.476 -15.466 1.00 95.56 403 LEU A C 1
ATOM 3205 O O . LEU A 1 403 ? -4.439 -8.255 -16.476 1.00 95.56 403 LEU A O 1
ATOM 3209 N N . ILE A 1 404 ? -2.535 -8.970 -15.494 1.00 97.00 404 ILE A N 1
ATOM 3210 C CA . ILE A 1 404 ? -1.729 -9.161 -16.704 1.00 97.00 404 ILE A CA 1
ATOM 3211 C C . ILE A 1 404 ? -1.512 -10.657 -16.962 1.00 97.00 404 ILE A C 1
ATOM 3213 O O . ILE A 1 404 ? -0.915 -11.367 -16.141 1.00 97.00 404 ILE A O 1
ATOM 3217 N N . ASP A 1 405 ? -1.956 -11.132 -18.129 1.00 96.12 405 ASP A N 1
ATOM 3218 C CA . ASP A 1 405 ? -1.703 -12.509 -18.563 1.00 96.12 405 ASP A CA 1
ATOM 3219 C C . ASP A 1 405 ? -0.184 -12.745 -18.726 1.00 96.12 405 ASP A C 1
ATOM 3221 O O . ASP A 1 405 ? 0.541 -11.817 -19.103 1.00 96.12 405 ASP A O 1
ATOM 3225 N N . PRO A 1 406 ? 0.327 -13.963 -18.452 1.00 95.50 406 PRO A N 1
ATOM 3226 C CA . PRO A 1 406 ? 1.743 -14.279 -18.630 1.00 95.50 406 PRO A CA 1
ATOM 3227 C C . PRO A 1 406 ? 2.261 -13.882 -20.017 1.00 95.50 406 PRO A C 1
ATOM 3229 O O . PRO A 1 406 ? 1.632 -14.187 -21.028 1.00 95.50 406 PRO A O 1
ATOM 3232 N N . VAL A 1 407 ? 3.423 -13.228 -20.051 1.00 93.81 407 VAL A N 1
ATOM 3233 C CA . VAL A 1 407 ? 4.124 -12.855 -21.287 1.00 93.81 407 VAL A CA 1
ATOM 3234 C C . VAL A 1 407 ? 5.237 -13.868 -21.520 1.00 93.81 407 VAL A C 1
ATOM 3236 O O . VAL A 1 407 ? 6.090 -14.058 -20.649 1.00 93.81 407 VAL A O 1
ATOM 3239 N N . THR A 1 408 ? 5.206 -14.553 -22.659 1.00 93.31 408 THR A N 1
ATOM 3240 C CA . THR A 1 408 ? 6.149 -15.631 -22.967 1.00 93.31 408 THR A CA 1
ATOM 3241 C C . THR A 1 408 ? 7.494 -15.090 -23.449 1.00 93.31 408 THR A C 1
ATOM 3243 O O . THR A 1 408 ? 7.616 -13.948 -23.888 1.00 93.31 408 THR A O 1
ATOM 3246 N N . ALA A 1 409 ? 8.525 -15.937 -23.413 1.00 92.50 409 ALA A N 1
ATOM 3247 C CA . ALA A 1 409 ? 9.831 -15.610 -23.983 1.00 92.50 409 ALA A CA 1
ATOM 3248 C C . ALA A 1 409 ? 9.746 -15.248 -25.479 1.00 92.50 409 ALA A C 1
ATOM 3250 O O . ALA A 1 409 ? 10.487 -14.383 -25.943 1.00 92.50 409 ALA A O 1
ATOM 3251 N N . ASP A 1 410 ? 8.840 -15.883 -26.228 1.00 91.94 410 ASP A N 1
ATOM 3252 C CA . ASP A 1 410 ? 8.647 -15.602 -27.652 1.00 91.94 410 ASP A CA 1
ATOM 3253 C C . ASP A 1 410 ? 7.923 -14.269 -27.872 1.00 91.94 410 ASP A C 1
ATOM 3255 O O . ASP A 1 410 ? 8.319 -13.524 -28.767 1.00 91.94 410 ASP A O 1
ATOM 3259 N N . ASP A 1 411 ? 6.974 -13.901 -27.002 1.00 91.81 411 ASP A N 1
ATOM 3260 C CA . ASP A 1 411 ? 6.361 -12.564 -27.016 1.00 91.81 411 ASP A CA 1
ATOM 3261 C C . ASP A 1 411 ? 7.415 -11.475 -26.773 1.00 91.81 411 ASP A C 1
ATOM 3263 O O . ASP A 1 411 ? 7.455 -10.473 -27.483 1.00 91.81 411 ASP A O 1
ATOM 3267 N N . ILE A 1 412 ? 8.315 -11.685 -25.804 1.00 93.31 412 ILE A N 1
ATOM 3268 C CA . ILE A 1 412 ? 9.405 -10.746 -25.494 1.00 93.31 412 ILE A CA 1
ATOM 3269 C C . ILE A 1 412 ? 10.373 -10.621 -26.681 1.00 93.31 412 ILE A C 1
ATOM 3271 O O . ILE A 1 412 ? 10.768 -9.508 -27.040 1.00 93.31 412 ILE A O 1
ATOM 3275 N N . ARG A 1 413 ? 10.754 -11.737 -27.320 1.00 93.50 413 ARG A N 1
ATOM 3276 C CA . ARG A 1 413 ? 11.591 -11.704 -28.534 1.00 93.50 413 ARG A CA 1
ATOM 3277 C C . ARG A 1 413 ? 10.888 -10.971 -29.672 1.00 93.50 413 ARG A C 1
ATOM 3279 O O . ARG A 1 413 ? 11.506 -10.124 -30.312 1.00 93.50 413 ARG A O 1
ATOM 3286 N N . GLY A 1 414 ? 9.611 -11.276 -29.903 1.00 92.00 414 GLY A N 1
ATOM 3287 C CA . GLY A 1 414 ? 8.784 -10.628 -30.917 1.00 92.00 414 GLY A CA 1
ATOM 3288 C C . GLY A 1 414 ? 8.693 -9.120 -30.699 1.00 92.00 414 GLY A C 1
ATOM 3289 O O . GLY A 1 414 ? 8.927 -8.356 -31.632 1.00 92.00 414 GLY A O 1
ATOM 3290 N N . ALA A 1 415 ? 8.470 -8.693 -29.456 1.00 92.19 415 ALA A N 1
ATOM 3291 C CA . ALA A 1 415 ? 8.438 -7.288 -29.065 1.00 92.19 415 ALA A CA 1
ATOM 3292 C C . ALA A 1 415 ? 9.753 -6.564 -29.375 1.00 92.19 415 ALA A C 1
ATOM 3294 O O . ALA A 1 415 ? 9.754 -5.507 -30.001 1.00 92.19 415 ALA A O 1
ATOM 3295 N N . VAL A 1 416 ? 10.890 -7.158 -28.997 1.00 93.31 416 VAL A N 1
ATOM 3296 C CA . VAL A 1 416 ? 12.218 -6.603 -29.295 1.00 93.31 416 VAL A CA 1
ATOM 3297 C C . VAL A 1 416 ? 12.463 -6.495 -30.802 1.00 93.31 416 VAL A C 1
ATOM 3299 O O . VAL A 1 416 ? 12.978 -5.476 -31.262 1.00 93.31 416 VAL A O 1
ATOM 3302 N N . LEU A 1 417 ? 12.075 -7.507 -31.583 1.00 92.69 417 LEU A N 1
ATOM 3303 C CA . LEU A 1 417 ? 12.166 -7.457 -33.046 1.00 92.69 417 LEU A CA 1
ATOM 3304 C C . LEU A 1 417 ? 11.270 -6.360 -33.639 1.00 92.69 417 LEU A C 1
ATOM 3306 O O . LEU A 1 417 ? 11.700 -5.676 -34.568 1.00 92.69 417 LEU A O 1
ATOM 3310 N N . GLY A 1 418 ? 10.066 -6.168 -33.094 1.00 89.94 418 GLY A N 1
ATOM 3311 C CA . GLY A 1 418 ? 9.160 -5.073 -33.450 1.00 89.94 418 GLY A CA 1
ATOM 3312 C C . GLY A 1 418 ? 9.816 -3.710 -33.239 1.00 89.94 418 GLY A C 1
ATOM 3313 O O . GLY A 1 418 ? 10.017 -2.977 -34.202 1.00 89.94 418 GLY A O 1
ATOM 3314 N N . ILE A 1 419 ? 10.292 -3.431 -32.021 1.00 90.62 419 ILE A N 1
ATOM 3315 C CA . ILE A 1 419 ? 10.963 -2.165 -31.664 1.00 90.62 419 ILE A CA 1
ATOM 3316 C C . ILE A 1 419 ? 12.181 -1.900 -32.558 1.00 90.62 419 ILE A C 1
ATOM 3318 O O . ILE A 1 419 ? 12.411 -0.776 -33.008 1.00 90.62 419 ILE A O 1
ATOM 3322 N N . LEU A 1 420 ? 12.982 -2.933 -32.840 1.00 93.12 420 LEU A N 1
ATOM 3323 C CA . LEU A 1 420 ? 14.120 -2.804 -33.745 1.00 93.12 420 LEU A CA 1
ATOM 3324 C C . LEU A 1 420 ? 13.690 -2.379 -35.154 1.00 93.12 420 LEU A C 1
ATOM 3326 O O . LEU A 1 420 ? 14.328 -1.510 -35.741 1.00 93.12 420 LEU A O 1
ATOM 3330 N N . ARG A 1 421 ? 12.621 -2.969 -35.699 1.00 91.19 421 ARG A N 1
ATOM 3331 C CA . ARG A 1 421 ? 12.108 -2.650 -37.041 1.00 91.19 421 ARG A CA 1
ATOM 3332 C C . ARG A 1 421 ? 11.420 -1.289 -37.100 1.00 91.19 421 ARG A C 1
ATOM 3334 O O . ARG A 1 421 ? 11.555 -0.601 -38.106 1.00 91.19 421 ARG A O 1
ATOM 3341 N N . GLU A 1 422 ? 10.698 -0.927 -36.046 1.00 87.69 422 GLU A N 1
ATOM 3342 C CA . GLU A 1 422 ? 9.914 0.306 -35.950 1.00 87.69 422 GLU A CA 1
ATOM 3343 C C . GLU A 1 422 ? 10.803 1.538 -35.733 1.00 87.69 422 GLU A C 1
ATOM 3345 O O . GLU A 1 422 ? 10.540 2.584 -36.321 1.00 87.69 422 GLU A O 1
ATOM 3350 N N . TRP A 1 423 ? 11.867 1.416 -34.930 1.00 89.19 423 TRP A N 1
ATOM 3351 C CA . TRP A 1 423 ? 12.657 2.568 -34.479 1.00 89.19 423 TRP A CA 1
ATOM 3352 C C . TRP A 1 423 ? 14.137 2.500 -34.866 1.00 89.19 423 TRP A C 1
ATOM 3354 O O . TRP A 1 423 ? 14.666 3.414 -35.496 1.00 89.19 423 TRP A O 1
ATOM 3364 N N . TRP A 1 424 ? 14.827 1.405 -34.536 1.00 93.31 424 TRP A N 1
ATOM 3365 C CA . TRP A 1 424 ? 16.294 1.360 -34.628 1.00 93.31 424 TRP A CA 1
ATOM 3366 C C . TRP A 1 424 ? 16.836 1.113 -36.038 1.00 93.31 424 TRP A C 1
ATOM 3368 O O . TRP A 1 424 ? 17.840 1.699 -36.435 1.00 93.31 424 TRP A O 1
ATOM 3378 N N . PHE A 1 425 ? 16.208 0.237 -36.818 1.00 94.38 425 PHE A N 1
ATOM 3379 C CA . PHE A 1 425 ? 16.653 -0.073 -38.177 1.00 94.38 425 PHE A CA 1
ATOM 3380 C C . PHE A 1 425 ? 16.399 1.056 -39.180 1.00 94.38 425 PHE A C 1
ATOM 3382 O O . PHE A 1 425 ? 17.272 1.255 -40.029 1.00 94.38 425 PHE A O 1
ATOM 3389 N N . PRO A 1 426 ? 15.298 1.830 -39.096 1.00 94.69 426 PRO A N 1
ATOM 3390 C CA . PRO A 1 426 ? 15.141 3.050 -39.886 1.00 94.69 426 PRO A CA 1
ATOM 3391 C C . PRO A 1 426 ? 16.311 4.034 -39.722 1.00 94.69 426 PRO A C 1
ATOM 3393 O O . PRO A 1 426 ? 16.762 4.604 -40.715 1.00 94.69 426 PRO A O 1
ATOM 3396 N N . MET A 1 427 ? 16.894 4.142 -38.519 1.00 92.44 427 MET A N 1
ATOM 3397 C CA . MET A 1 427 ? 18.054 5.014 -38.262 1.00 92.44 427 MET A CA 1
ATOM 3398 C C . MET A 1 427 ? 19.333 4.601 -39.009 1.00 92.44 427 MET A C 1
ATOM 3400 O O . MET A 1 427 ? 20.265 5.391 -39.127 1.00 92.44 427 MET A O 1
ATOM 3404 N N . LEU A 1 428 ? 19.409 3.376 -39.543 1.00 93.56 428 LEU A N 1
ATOM 3405 C CA . LEU A 1 428 ? 20.528 2.969 -40.402 1.00 93.56 428 LEU A CA 1
ATOM 3406 C C . LEU A 1 428 ? 20.443 3.578 -41.806 1.00 93.56 428 LEU A C 1
ATOM 3408 O O . LEU A 1 428 ? 21.470 3.689 -42.476 1.00 93.56 428 LEU A O 1
ATOM 3412 N N . ALA A 1 429 ? 19.233 3.905 -42.267 1.00 92.75 429 ALA A N 1
ATOM 3413 C CA . ALA A 1 429 ? 19.006 4.575 -43.543 1.00 92.75 429 ALA A CA 1
ATOM 3414 C C . ALA A 1 429 ? 19.098 6.099 -43.391 1.00 92.75 429 ALA A C 1
ATOM 3416 O O . ALA A 1 429 ? 19.665 6.759 -44.260 1.00 92.75 429 ALA A O 1
ATOM 3417 N N . ASP A 1 430 ? 18.594 6.633 -42.276 1.00 94.12 430 ASP A N 1
ATOM 3418 C CA . ASP A 1 430 ? 18.696 8.047 -41.913 1.00 94.12 430 ASP A CA 1
ATOM 3419 C C . ASP A 1 430 ? 19.219 8.209 -40.470 1.00 94.12 430 ASP A C 1
ATOM 3421 O O . ASP A 1 430 ? 18.443 8.148 -39.515 1.00 94.12 430 ASP A O 1
ATOM 3425 N N . PRO A 1 431 ? 20.538 8.415 -40.284 1.00 92.56 431 PRO A N 1
ATOM 3426 C CA . PRO A 1 431 ? 21.147 8.536 -38.963 1.00 92.56 431 PRO A CA 1
ATOM 3427 C C . PRO A 1 431 ? 21.071 9.958 -38.381 1.00 92.56 431 PRO A C 1
ATOM 3429 O O . PRO A 1 431 ? 21.775 10.237 -37.409 1.00 92.56 431 PRO A O 1
ATOM 3432 N N . SER A 1 432 ? 20.279 10.869 -38.965 1.00 92.44 432 SER A N 1
ATOM 3433 C CA . SER A 1 432 ? 20.149 12.262 -38.500 1.00 92.44 432 SER A CA 1
ATOM 3434 C C . SER A 1 432 ? 19.831 12.346 -37.007 1.00 92.44 432 SER A C 1
ATOM 3436 O O . SER A 1 432 ? 20.540 13.023 -36.271 1.00 92.44 432 SER A O 1
ATOM 3438 N N . TRP A 1 433 ? 18.875 11.547 -36.526 1.00 90.38 433 TRP A N 1
ATOM 3439 C CA . TRP A 1 433 ? 18.518 11.509 -35.107 1.00 90.38 433 TRP A CA 1
ATOM 3440 C C . TRP A 1 433 ? 19.707 11.183 -34.192 1.00 90.38 433 TRP A C 1
ATOM 3442 O O . TRP A 1 433 ? 19.963 11.902 -33.229 1.00 90.38 433 TRP A O 1
ATOM 3452 N N . LEU A 1 434 ? 20.459 10.117 -34.498 1.00 88.81 434 LEU A N 1
ATOM 3453 C CA . LEU A 1 434 ? 21.647 9.737 -33.724 1.00 88.81 434 LEU A CA 1
ATOM 3454 C C . LEU A 1 434 ? 22.705 10.843 -33.774 1.00 88.81 434 LEU A C 1
ATOM 3456 O O . LEU A 1 434 ? 23.316 11.149 -32.755 1.00 88.81 434 LEU A O 1
ATOM 3460 N N . ARG A 1 435 ? 22.912 11.460 -34.939 1.00 89.25 435 ARG A N 1
ATOM 3461 C CA . ARG A 1 435 ? 23.874 12.554 -35.112 1.00 89.25 435 ARG A CA 1
ATOM 3462 C C . ARG A 1 435 ? 23.519 13.772 -34.260 1.00 89.25 435 ARG A C 1
ATOM 3464 O O . ARG A 1 435 ? 24.399 14.329 -33.612 1.00 89.25 435 ARG A O 1
ATOM 3471 N N . ASP A 1 436 ? 22.247 14.145 -34.238 1.00 89.50 436 ASP A N 1
ATOM 3472 C CA . ASP A 1 436 ? 21.785 15.391 -33.626 1.00 89.50 436 ASP A CA 1
ATOM 3473 C C . ASP A 1 436 ? 21.704 15.313 -32.088 1.00 89.50 436 ASP A C 1
ATOM 3475 O O . ASP A 1 436 ? 21.763 16.345 -31.423 1.00 89.50 436 ASP A O 1
ATOM 3479 N N . HIS A 1 437 ? 21.637 14.105 -31.510 1.00 87.06 437 HIS A N 1
ATOM 3480 C CA . HIS A 1 437 ? 21.527 13.884 -30.056 1.00 87.06 437 HIS A CA 1
ATOM 3481 C C . HIS A 1 437 ? 22.855 13.515 -29.358 1.00 87.06 437 HIS A C 1
ATOM 3483 O O . HIS A 1 437 ? 22.883 13.303 -28.145 1.00 87.06 437 HIS A O 1
ATOM 3489 N N . GLY A 1 438 ? 23.968 13.470 -30.100 1.00 87.44 438 GLY A N 1
ATOM 3490 C CA . GLY A 1 438 ? 25.324 13.366 -29.549 1.00 87.44 438 GLY A CA 1
ATOM 3491 C C . GLY A 1 438 ? 25.668 12.058 -28.817 1.00 87.44 438 GLY A C 1
ATOM 3492 O O . GLY A 1 438 ? 24.934 11.067 -28.841 1.00 87.44 438 GLY A O 1
ATOM 3493 N N . SER A 1 439 ? 26.828 12.065 -28.150 1.00 86.38 439 SER A N 1
ATOM 3494 C CA . SER A 1 439 ? 27.466 10.877 -27.558 1.00 86.38 439 SER A CA 1
ATOM 3495 C C . SER A 1 439 ? 26.646 10.204 -26.450 1.00 86.38 439 SER A C 1
ATOM 3497 O O . SER A 1 439 ? 26.761 8.996 -26.244 1.00 86.38 439 SER A O 1
ATOM 3499 N N . GLU A 1 440 ? 25.790 10.951 -25.750 1.00 86.00 440 GLU A N 1
ATOM 3500 C CA . GLU A 1 440 ? 24.890 10.405 -24.725 1.00 86.00 440 GLU A CA 1
ATOM 3501 C C . GLU A 1 440 ? 23.817 9.503 -25.347 1.00 86.00 440 GLU A C 1
ATOM 3503 O O . GLU A 1 440 ? 23.576 8.389 -24.871 1.00 86.00 440 GLU A O 1
ATOM 3508 N N . TYR A 1 441 ? 23.230 9.923 -26.470 1.00 88.75 441 TYR A N 1
ATOM 3509 C CA . TYR A 1 441 ? 22.265 9.097 -27.189 1.00 88.75 441 TYR A CA 1
ATOM 3510 C C . TYR A 1 441 ? 22.949 7.931 -27.922 1.00 88.75 441 TYR A C 1
ATOM 3512 O O . TYR A 1 441 ? 22.388 6.836 -28.005 1.00 88.75 441 TYR A O 1
ATOM 3520 N N . HIS A 1 442 ? 24.198 8.100 -28.380 1.00 92.38 442 HIS A N 1
ATOM 3521 C CA . HIS A 1 442 ? 25.000 6.978 -28.898 1.00 92.38 442 HIS A CA 1
ATOM 3522 C C . HIS A 1 442 ? 25.242 5.922 -27.817 1.00 92.38 442 HIS A C 1
ATOM 3524 O O . HIS A 1 442 ? 25.086 4.726 -28.071 1.00 92.38 442 HIS A O 1
ATOM 3530 N N . ALA A 1 443 ? 25.564 6.347 -26.592 1.00 92.06 443 ALA A N 1
ATOM 3531 C CA . ALA A 1 443 ? 25.715 5.445 -25.457 1.00 92.06 443 ALA A CA 1
ATOM 3532 C C . ALA A 1 443 ? 24.408 4.705 -25.152 1.00 92.06 443 ALA A C 1
ATOM 3534 O O . ALA A 1 443 ? 24.406 3.481 -24.989 1.00 92.06 443 ALA A O 1
ATOM 3535 N N . PHE A 1 444 ? 23.286 5.429 -25.139 1.00 90.88 444 PHE A N 1
ATOM 3536 C CA . PHE A 1 444 ? 21.959 4.844 -24.976 1.00 90.88 444 PHE A CA 1
ATOM 3537 C C . PHE A 1 444 ? 21.655 3.791 -26.053 1.00 90.88 444 PHE A C 1
ATOM 3539 O O . PHE A 1 444 ? 21.183 2.699 -25.720 1.00 90.88 444 PHE A O 1
ATOM 3546 N N . ALA A 1 445 ? 21.985 4.063 -27.318 1.00 94.25 445 ALA A N 1
ATOM 3547 C CA . ALA A 1 445 ? 21.822 3.115 -28.416 1.00 94.25 445 ALA A CA 1
ATOM 3548 C C . ALA A 1 445 ? 22.644 1.837 -28.193 1.00 94.25 445 ALA A C 1
ATOM 3550 O O . ALA A 1 445 ? 22.094 0.735 -28.245 1.00 94.25 445 ALA A O 1
ATOM 3551 N N . VAL A 1 446 ? 23.933 1.964 -27.858 1.00 96.44 446 VAL A N 1
ATOM 3552 C CA . VAL A 1 446 ? 24.820 0.815 -27.603 1.00 96.44 446 VAL A CA 1
ATOM 3553 C C . VAL A 1 446 ? 24.324 -0.026 -26.423 1.00 96.44 446 VAL A C 1
ATOM 3555 O O . VAL A 1 446 ? 24.201 -1.246 -26.538 1.00 96.44 446 VAL A O 1
ATOM 3558 N N . ILE A 1 447 ? 23.972 0.605 -25.300 1.00 94.75 447 ILE A N 1
ATOM 3559 C CA . ILE A 1 447 ? 23.455 -0.094 -24.113 1.00 94.75 447 ILE A CA 1
ATOM 3560 C C . ILE A 1 447 ? 22.124 -0.794 -24.426 1.00 94.75 447 ILE A C 1
ATOM 3562 O O . ILE A 1 447 ? 21.887 -1.918 -23.971 1.00 94.75 447 ILE A O 1
ATOM 3566 N N . THR A 1 448 ? 21.266 -0.166 -25.234 1.00 94.62 448 THR A N 1
ATOM 3567 C CA . THR A 1 448 ? 20.015 -0.774 -25.700 1.00 94.62 448 THR A CA 1
ATOM 3568 C C . THR A 1 448 ? 20.292 -2.009 -26.553 1.00 94.62 448 THR A C 1
ATOM 3570 O O . THR A 1 448 ? 19.707 -3.060 -26.291 1.00 94.62 448 THR A O 1
ATOM 3573 N N . MET A 1 449 ? 21.239 -1.945 -27.494 1.00 97.00 449 MET A N 1
ATOM 3574 C CA . MET A 1 449 ? 21.630 -3.102 -28.309 1.00 97.00 449 MET A CA 1
ATOM 3575 C C . MET A 1 449 ? 22.182 -4.260 -27.458 1.00 97.00 449 MET A C 1
ATOM 3577 O O . MET A 1 449 ? 21.851 -5.417 -27.717 1.00 97.00 449 MET A O 1
ATOM 3581 N N . CYS A 1 450 ? 22.929 -3.989 -26.379 1.00 97.31 450 CYS A N 1
ATOM 3582 C CA . CYS A 1 450 ? 23.354 -5.030 -25.431 1.00 97.31 450 CYS A CA 1
ATOM 3583 C C . CYS A 1 450 ? 22.161 -5.765 -24.795 1.00 97.31 450 CYS A C 1
ATOM 3585 O O . CYS A 1 450 ? 22.154 -6.996 -24.723 1.00 97.31 450 CYS A O 1
ATOM 3587 N N . ARG A 1 451 ? 21.129 -5.025 -24.357 1.00 94.94 451 ARG A N 1
ATOM 3588 C CA . ARG A 1 451 ? 19.897 -5.615 -23.793 1.00 94.94 451 ARG A CA 1
ATOM 3589 C C . ARG A 1 451 ? 19.143 -6.430 -24.839 1.00 94.94 451 ARG A C 1
ATOM 3591 O O . ARG A 1 451 ? 18.667 -7.524 -24.536 1.00 94.94 451 ARG A O 1
ATOM 3598 N N . VAL A 1 452 ? 19.059 -5.911 -26.060 1.00 95.38 452 VAL A N 1
ATOM 3599 C CA . VAL A 1 452 ? 18.405 -6.565 -27.196 1.00 95.38 452 VAL A CA 1
ATOM 3600 C C . VAL A 1 452 ? 19.072 -7.899 -27.521 1.00 95.38 452 VAL A C 1
ATOM 3602 O O . VAL A 1 452 ? 18.387 -8.915 -27.578 1.00 95.38 452 VAL A O 1
ATOM 3605 N N . LEU A 1 453 ? 20.399 -7.927 -27.659 1.00 96.06 453 LEU A N 1
ATOM 3606 C CA . LEU A 1 453 ? 21.149 -9.147 -27.968 1.00 96.06 453 LEU A CA 1
ATOM 3607 C C . LEU A 1 453 ? 20.942 -10.235 -26.907 1.00 96.06 453 LEU A C 1
ATOM 3609 O O . LEU A 1 453 ? 20.666 -11.382 -27.260 1.00 96.06 453 LEU A O 1
ATOM 3613 N N . HIS A 1 454 ? 20.995 -9.871 -25.622 1.00 95.75 454 HIS A N 1
ATOM 3614 C CA . HIS A 1 454 ? 20.684 -10.806 -24.539 1.00 95.75 454 HIS A CA 1
ATOM 3615 C C . HIS A 1 454 ? 19.247 -11.330 -24.642 1.00 95.75 454 HIS A C 1
ATOM 3617 O O . HIS A 1 454 ? 18.998 -12.527 -24.505 1.00 95.75 454 HIS A O 1
ATOM 3623 N N . THR A 1 455 ? 18.295 -10.427 -24.887 1.00 94.50 455 THR A N 1
ATOM 3624 C CA . THR A 1 455 ? 16.871 -10.765 -24.951 1.00 94.50 455 THR A CA 1
ATOM 3625 C C . THR A 1 455 ? 16.570 -11.715 -26.105 1.00 94.50 455 THR A C 1
ATOM 3627 O O . THR A 1 455 ? 15.810 -12.663 -25.930 1.00 94.50 455 THR A O 1
ATOM 3630 N N . LEU A 1 456 ? 17.199 -11.524 -27.265 1.00 93.88 456 LEU A N 1
ATOM 3631 C CA . LEU A 1 456 ? 17.064 -12.443 -28.394 1.00 93.88 456 LEU A CA 1
ATOM 3632 C C . LEU A 1 456 ? 17.570 -13.848 -28.024 1.00 93.88 456 LEU A C 1
ATOM 3634 O O . LEU A 1 456 ? 16.848 -14.827 -28.219 1.00 93.88 456 LEU A O 1
ATOM 3638 N N . GLU A 1 457 ? 18.757 -13.948 -27.415 1.00 93.69 457 GLU A N 1
ATOM 3639 C CA . GLU A 1 457 ? 19.362 -15.232 -27.029 1.00 93.69 457 GLU A CA 1
ATOM 3640 C C . GLU A 1 457 ? 18.550 -15.955 -25.939 1.00 93.69 457 GLU A C 1
ATOM 3642 O O . GLU A 1 457 ? 18.190 -17.124 -26.097 1.00 93.69 457 GLU A O 1
ATOM 3647 N N . HIS A 1 458 ? 18.189 -15.263 -24.859 1.00 92.94 458 HIS A N 1
ATOM 3648 C CA . HIS A 1 458 ? 17.642 -15.895 -23.655 1.00 92.94 458 HIS A CA 1
ATOM 3649 C C . HIS A 1 458 ? 16.125 -15.747 -23.484 1.00 92.94 458 HIS A C 1
ATOM 3651 O O . HIS A 1 458 ? 15.533 -16.475 -22.691 1.00 92.94 458 HIS A O 1
ATOM 3657 N N . GLY A 1 459 ? 15.479 -14.845 -24.227 1.00 91.88 459 GLY A N 1
ATOM 3658 C CA . GLY A 1 459 ? 14.050 -14.556 -24.079 1.00 91.88 459 GLY A CA 1
ATOM 3659 C C . GLY A 1 459 ? 13.697 -13.863 -22.760 1.00 91.88 459 GLY A C 1
ATOM 3660 O O . GLY A 1 459 ? 12.563 -13.966 -22.303 1.00 91.88 459 GLY A O 1
ATOM 3661 N N . THR A 1 460 ? 14.665 -13.197 -22.122 1.00 90.69 460 THR A N 1
ATOM 3662 C CA . THR A 1 460 ? 14.502 -12.507 -20.835 1.00 90.69 460 THR A CA 1
ATOM 3663 C C . THR A 1 460 ? 15.123 -11.114 -20.867 1.00 90.69 460 THR A C 1
ATOM 3665 O O . THR A 1 460 ? 16.112 -10.864 -21.564 1.00 90.69 460 THR A O 1
ATOM 3668 N N . ILE A 1 461 ? 14.540 -10.200 -20.089 1.00 88.62 461 ILE A N 1
ATOM 3669 C CA . ILE A 1 461 ? 14.938 -8.793 -20.041 1.00 88.62 461 ILE A CA 1
ATOM 3670 C C . ILE A 1 461 ? 15.938 -8.590 -18.903 1.00 88.62 461 ILE A C 1
ATOM 3672 O O . ILE A 1 461 ? 15.641 -8.858 -17.741 1.00 88.62 461 ILE A O 1
ATOM 3676 N N . LEU A 1 462 ? 17.119 -8.068 -19.235 1.00 88.31 462 LEU A N 1
ATOM 3677 C CA . LEU A 1 462 ? 18.087 -7.606 -18.244 1.00 88.31 462 LEU A CA 1
ATOM 3678 C C . LEU A 1 462 ? 17.996 -6.099 -18.026 1.00 88.31 462 LEU A C 1
ATOM 3680 O O . LEU A 1 462 ? 17.608 -5.326 -18.913 1.00 88.31 462 LEU A O 1
ATOM 3684 N N . SER A 1 463 ? 18.438 -5.686 -16.842 1.00 84.62 463 SER A N 1
ATOM 3685 C CA . SER A 1 463 ? 18.745 -4.294 -16.564 1.00 84.62 463 SER A CA 1
ATOM 3686 C C . SER A 1 463 ? 19.990 -3.825 -17.327 1.00 84.62 463 SER A C 1
ATOM 3688 O O . SER A 1 463 ? 20.783 -4.643 -17.810 1.00 84.62 463 SER A O 1
ATOM 3690 N N . LYS A 1 464 ? 20.165 -2.501 -17.459 1.00 87.94 464 LYS A N 1
ATOM 3691 C CA . LYS A 1 464 ? 21.273 -1.907 -18.231 1.00 87.94 464 LYS A CA 1
ATOM 3692 C C . LYS A 1 464 ? 22.649 -2.431 -17.754 1.00 87.94 464 LYS A C 1
ATOM 3694 O O . LYS A 1 464 ? 23.375 -2.952 -18.602 1.00 87.94 464 LYS A O 1
ATOM 3699 N N . PRO A 1 465 ? 22.999 -2.421 -16.447 1.00 88.00 465 PRO A N 1
ATOM 3700 C CA . PRO A 1 465 ? 24.304 -2.904 -15.976 1.00 88.00 465 PRO A CA 1
ATOM 3701 C C . PRO A 1 465 ? 24.550 -4.391 -16.256 1.00 88.00 465 PRO A C 1
ATOM 3703 O O . PRO A 1 465 ? 25.629 -4.766 -16.716 1.00 88.00 465 PRO A O 1
ATOM 3706 N N . LYS A 1 466 ? 23.538 -5.244 -16.039 1.00 89.69 466 LYS A N 1
ATOM 3707 C CA . LYS A 1 466 ? 23.651 -6.692 -16.278 1.00 89.69 466 LYS A CA 1
ATOM 3708 C C . LYS A 1 466 ? 23.828 -7.010 -17.762 1.00 89.69 466 LYS A C 1
ATOM 3710 O O . LYS A 1 466 ? 24.639 -7.863 -18.111 1.00 89.69 466 LYS A O 1
ATOM 3715 N N . ALA A 1 467 ? 23.113 -6.304 -18.639 1.00 93.06 467 ALA A N 1
ATOM 3716 C CA . ALA A 1 467 ? 23.252 -6.476 -20.082 1.00 93.06 467 ALA A CA 1
ATOM 3717 C C . ALA A 1 467 ? 24.624 -6.017 -20.595 1.00 93.06 467 ALA A C 1
ATOM 3719 O O . ALA A 1 467 ? 25.216 -6.686 -21.438 1.00 93.06 467 ALA A O 1
ATOM 3720 N N . ILE A 1 468 ? 25.151 -4.909 -20.061 1.00 94.50 468 ILE A N 1
ATOM 3721 C CA . ILE A 1 468 ? 26.508 -4.425 -20.351 1.00 94.50 468 ILE A CA 1
ATOM 3722 C C . ILE A 1 468 ? 27.544 -5.481 -19.958 1.00 94.50 468 ILE A C 1
ATOM 3724 O O . ILE A 1 468 ? 28.410 -5.819 -20.766 1.00 94.50 468 ILE A O 1
ATOM 3728 N N . GLN A 1 469 ? 27.453 -6.020 -18.738 1.00 94.62 469 GLN A N 1
ATOM 3729 C CA . GLN A 1 469 ? 28.377 -7.050 -18.263 1.00 94.62 469 GLN A CA 1
ATOM 3730 C C . GLN A 1 469 ? 28.329 -8.300 -19.148 1.00 94.62 469 GLN A C 1
ATOM 3732 O O . GLN A 1 469 ? 29.365 -8.748 -19.636 1.00 94.62 469 GLN A O 1
ATOM 3737 N N . TRP A 1 470 ? 27.128 -8.813 -19.415 1.00 96.75 470 TRP A N 1
ATOM 3738 C CA . TRP A 1 470 ? 26.939 -9.972 -20.282 1.00 96.75 470 TRP A CA 1
ATOM 3739 C C . TRP A 1 470 ? 27.526 -9.743 -21.685 1.00 96.75 470 TRP A C 1
ATOM 3741 O O . TRP A 1 470 ? 28.269 -10.581 -22.198 1.00 96.75 470 TRP A O 1
ATOM 3751 N N . ALA A 1 471 ? 27.262 -8.583 -22.293 1.00 96.50 471 ALA A N 1
ATOM 3752 C CA . ALA A 1 471 ? 27.739 -8.270 -23.637 1.00 96.50 471 ALA A CA 1
ATOM 3753 C C . ALA A 1 471 ? 29.271 -8.134 -23.695 1.00 96.50 471 ALA A C 1
ATOM 3755 O O . ALA A 1 471 ? 29.887 -8.595 -24.658 1.00 96.50 471 ALA A O 1
ATOM 3756 N N . ARG A 1 472 ? 29.902 -7.569 -22.653 1.00 94.94 472 ARG A N 1
ATOM 3757 C CA . ARG A 1 472 ? 31.372 -7.489 -22.523 1.00 94.94 472 ARG A CA 1
ATOM 3758 C C . ARG A 1 472 ? 32.029 -8.864 -22.511 1.00 94.94 472 ARG A C 1
ATOM 3760 O O . ARG A 1 472 ? 33.074 -9.045 -23.136 1.00 94.94 472 ARG A O 1
ATOM 3767 N N . GLU A 1 473 ? 31.436 -9.808 -21.787 1.00 94.50 473 GLU A N 1
ATOM 3768 C CA . GLU A 1 473 ? 31.938 -11.179 -21.671 1.00 94.50 473 GLU A CA 1
ATOM 3769 C C . GLU A 1 473 ? 31.722 -11.968 -22.973 1.00 94.50 473 GLU A C 1
ATOM 3771 O O . GLU A 1 473 ? 32.586 -12.745 -23.377 1.00 94.50 473 GLU A O 1
ATOM 3776 N N . LYS A 1 474 ? 30.600 -11.729 -23.664 1.00 95.06 474 LYS A N 1
ATOM 3777 C CA . LYS A 1 474 ? 30.181 -12.488 -24.851 1.00 95.06 474 LYS A CA 1
ATOM 3778 C C . LYS A 1 474 ? 30.809 -12.023 -26.168 1.00 95.06 474 LYS A C 1
ATOM 3780 O O . LYS A 1 474 ? 31.177 -12.864 -26.985 1.00 95.06 474 LYS A O 1
ATOM 3785 N N . LEU A 1 475 ? 30.861 -10.712 -26.429 1.00 92.62 475 LEU A N 1
ATOM 3786 C CA . LEU A 1 475 ? 31.038 -10.179 -27.791 1.00 92.62 475 LEU A CA 1
ATOM 3787 C C . LEU A 1 475 ? 32.499 -9.929 -28.205 1.00 92.62 475 LEU A C 1
ATOM 3789 O O . LEU A 1 475 ? 32.761 -9.763 -29.396 1.00 92.62 475 LEU A O 1
ATOM 3793 N N . GLY A 1 476 ? 33.451 -9.934 -27.264 1.00 90.81 476 GLY A N 1
ATOM 3794 C CA . GLY A 1 476 ? 34.875 -9.713 -27.554 1.00 90.81 476 GLY A CA 1
ATOM 3795 C C . GLY A 1 476 ? 35.174 -8.354 -28.214 1.00 90.81 476 GLY A C 1
ATOM 3796 O O . GLY A 1 476 ? 34.347 -7.445 -28.202 1.00 90.81 476 GLY A O 1
ATOM 3797 N N . ASN A 1 477 ? 36.373 -8.187 -28.781 1.00 91.44 477 ASN A N 1
ATOM 3798 C CA . ASN A 1 477 ? 36.719 -6.987 -29.560 1.00 91.44 477 ASN A CA 1
ATOM 3799 C C . ASN A 1 477 ? 36.168 -7.097 -30.999 1.00 91.44 477 ASN A C 1
ATOM 3801 O O . ASN A 1 477 ? 36.205 -8.195 -31.556 1.00 91.44 477 ASN A O 1
ATOM 3805 N N . PRO A 1 478 ? 35.705 -5.993 -31.624 1.00 94.50 478 PRO A N 1
ATOM 3806 C CA . PRO A 1 478 ? 35.801 -4.599 -31.160 1.00 94.50 478 PRO A CA 1
ATOM 3807 C C . PRO A 1 478 ? 34.685 -4.156 -30.193 1.00 94.50 478 PRO A C 1
ATOM 3809 O O . PRO A 1 478 ? 34.804 -3.112 -29.558 1.00 94.50 478 PRO A O 1
ATOM 3812 N N . TRP A 1 479 ? 33.619 -4.943 -30.028 1.00 96.94 479 TRP A N 1
ATOM 3813 C CA . TRP A 1 479 ? 32.410 -4.522 -29.306 1.00 96.94 479 TRP A CA 1
ATOM 3814 C C . TRP A 1 479 ? 32.626 -4.228 -27.827 1.00 96.94 479 TRP A C 1
ATOM 3816 O O . TRP A 1 479 ? 32.049 -3.282 -27.303 1.00 96.94 479 TRP A O 1
ATOM 3826 N N . ARG A 1 480 ? 33.502 -4.976 -27.155 1.00 95.31 480 ARG A N 1
ATOM 3827 C CA . ARG A 1 480 ? 33.867 -4.717 -25.760 1.00 95.31 480 ARG A CA 1
ATOM 3828 C C . ARG A 1 480 ? 34.407 -3.296 -25.567 1.00 95.31 480 ARG A C 1
ATOM 3830 O O . ARG A 1 480 ? 33.993 -2.629 -24.628 1.00 95.31 480 ARG A O 1
ATOM 3837 N N . GLN A 1 481 ? 35.266 -2.823 -26.473 1.00 94.50 481 GLN A N 1
ATOM 3838 C CA . GLN A 1 481 ? 35.823 -1.466 -26.413 1.00 94.50 481 GLN A CA 1
ATOM 3839 C C . GLN A 1 481 ? 34.749 -0.399 -26.648 1.00 94.50 481 GLN A C 1
ATOM 3841 O O . GLN A 1 481 ? 34.722 0.604 -25.939 1.00 94.50 481 GLN A O 1
ATOM 3846 N N . LEU A 1 482 ? 33.833 -0.632 -27.594 1.00 96.12 482 LEU A N 1
ATOM 3847 C CA . LEU A 1 482 ? 32.699 0.265 -27.827 1.00 96.12 482 LEU A CA 1
ATOM 3848 C C . LEU A 1 482 ? 31.772 0.340 -26.608 1.00 96.12 482 LEU A C 1
ATOM 3850 O O . LEU A 1 482 ? 31.339 1.423 -26.233 1.00 96.12 482 LEU A O 1
ATOM 3854 N N . ILE A 1 483 ? 31.490 -0.795 -25.966 1.00 96.44 483 ILE A N 1
ATOM 3855 C CA . ILE A 1 483 ? 30.673 -0.840 -24.749 1.00 96.44 483 ILE A CA 1
ATOM 3856 C C . ILE A 1 483 ? 31.355 -0.058 -23.620 1.00 96.44 483 ILE A C 1
ATOM 3858 O O . ILE A 1 483 ? 30.690 0.701 -22.922 1.00 96.44 483 ILE A O 1
ATOM 3862 N N . ASP A 1 484 ? 32.673 -0.194 -23.457 1.00 92.69 484 ASP A N 1
ATOM 3863 C CA . ASP A 1 484 ? 33.433 0.579 -22.469 1.00 92.69 484 ASP A CA 1
ATOM 3864 C C . ASP A 1 484 ? 33.377 2.090 -22.761 1.00 92.69 484 ASP A C 1
ATOM 3866 O O . ASP A 1 484 ? 33.134 2.878 -21.845 1.00 92.69 484 ASP A O 1
ATOM 3870 N N . LYS A 1 485 ? 33.495 2.488 -24.038 1.00 92.56 485 LYS A N 1
ATOM 3871 C CA . LYS A 1 485 ? 33.331 3.882 -24.491 1.00 92.56 485 LYS A CA 1
ATOM 3872 C C . LYS A 1 485 ? 31.919 4.411 -24.207 1.00 92.56 485 LYS A C 1
ATOM 3874 O O . LYS A 1 485 ? 31.776 5.507 -23.673 1.00 92.56 485 LYS A O 1
ATOM 3879 N N . ALA A 1 486 ? 30.886 3.614 -24.489 1.00 92.56 486 ALA A N 1
ATOM 3880 C CA . ALA A 1 486 ? 29.491 3.962 -24.229 1.00 92.56 486 ALA A CA 1
ATOM 3881 C C . ALA A 1 486 ? 29.196 4.132 -22.729 1.00 92.56 486 ALA A C 1
ATOM 3883 O O . ALA A 1 486 ? 28.495 5.065 -22.350 1.00 92.56 486 ALA A O 1
ATOM 3884 N N . VAL A 1 487 ? 29.748 3.275 -21.862 1.00 90.31 487 VAL A N 1
ATOM 3885 C CA . VAL A 1 487 ? 29.586 3.413 -20.403 1.00 90.31 487 VAL A CA 1
ATOM 3886 C C . VAL A 1 487 ? 30.200 4.720 -19.900 1.00 90.31 487 VAL A C 1
ATOM 3888 O O . VAL A 1 487 ? 29.528 5.445 -19.171 1.00 90.31 487 VAL A O 1
ATOM 3891 N N . ALA A 1 488 ? 31.418 5.054 -20.336 1.00 87.50 488 ALA A N 1
ATOM 3892 C CA . ALA A 1 488 ? 32.065 6.314 -19.963 1.00 87.50 488 ALA A CA 1
ATOM 3893 C C . ALA A 1 488 ? 31.277 7.540 -20.465 1.00 87.50 488 ALA A C 1
ATOM 3895 O O . ALA A 1 488 ? 31.109 8.521 -19.742 1.00 87.50 488 ALA A O 1
ATOM 3896 N N . ALA A 1 489 ? 30.736 7.478 -21.686 1.00 85.94 489 ALA A N 1
ATOM 3897 C CA . ALA A 1 489 ? 29.908 8.550 -22.234 1.00 85.94 489 ALA A CA 1
ATOM 3898 C C . ALA A 1 489 ? 28.581 8.730 -21.473 1.00 85.94 489 ALA A C 1
ATOM 3900 O O . ALA A 1 489 ? 28.188 9.860 -21.195 1.00 85.94 489 ALA A O 1
ATOM 3901 N N . ALA A 1 490 ? 27.927 7.639 -21.056 1.00 81.88 490 ALA A N 1
ATOM 3902 C CA . ALA A 1 490 ? 26.702 7.690 -20.251 1.00 81.88 490 ALA A CA 1
ATOM 3903 C C . ALA A 1 490 ? 26.910 8.271 -18.837 1.00 81.88 490 ALA A C 1
ATOM 3905 O O . ALA A 1 490 ? 25.947 8.689 -18.201 1.00 81.88 490 ALA A O 1
ATOM 3906 N N . GLN A 1 491 ? 28.150 8.286 -18.340 1.00 79.00 491 GLN A N 1
ATOM 3907 C CA . GLN A 1 491 ? 28.535 8.885 -17.056 1.00 79.00 491 GLN A CA 1
ATOM 3908 C C . GLN A 1 491 ? 29.030 10.335 -17.210 1.00 79.00 491 GLN A C 1
ATOM 3910 O O . GLN A 1 491 ? 29.544 10.919 -16.260 1.00 79.00 491 GLN A O 1
ATOM 3915 N N . HIS A 1 492 ? 28.893 10.919 -18.407 1.00 73.94 492 HIS A N 1
ATOM 3916 C CA . HIS A 1 492 ? 29.457 12.217 -18.793 1.00 73.94 492 HIS A CA 1
ATOM 3917 C C . HIS A 1 492 ? 30.991 12.312 -18.627 1.00 73.94 492 HIS A C 1
ATOM 3919 O O . HIS A 1 492 ? 31.548 13.411 -18.602 1.00 73.94 492 HIS A O 1
ATOM 3925 N N . GLU A 1 493 ? 31.690 11.173 -18.550 1.00 68.50 493 GLU A N 1
ATOM 3926 C CA . GLU A 1 493 ? 33.151 11.097 -18.405 1.00 68.50 493 GLU A CA 1
ATOM 3927 C C . GLU A 1 493 ? 33.875 11.185 -19.757 1.00 68.50 493 GLU A C 1
ATOM 3929 O O . GLU A 1 493 ? 35.053 11.539 -19.809 1.00 68.50 493 GLU A O 1
ATOM 3934 N N . ASN A 1 494 ? 33.176 10.899 -20.863 1.00 63.28 494 ASN A N 1
ATOM 3935 C CA . ASN A 1 494 ? 33.705 11.016 -22.219 1.00 63.28 494 ASN A CA 1
ATOM 3936 C C . ASN A 1 494 ? 32.708 11.723 -23.160 1.00 63.28 494 ASN A C 1
ATOM 3938 O O . ASN A 1 494 ? 31.522 11.401 -23.174 1.00 63.28 494 ASN A O 1
ATOM 3942 N N . LYS A 1 495 ? 33.200 12.679 -23.958 1.00 66.19 495 LYS A N 1
ATOM 3943 C CA . LYS A 1 495 ? 32.433 13.428 -24.973 1.00 66.19 495 LYS A CA 1
ATOM 3944 C C . LYS A 1 495 ? 32.879 13.133 -26.406 1.00 66.19 495 LYS A C 1
ATOM 3946 O O . LYS A 1 495 ? 32.461 13.833 -27.326 1.00 66.19 495 LYS A O 1
ATOM 3951 N N . ASP A 1 496 ? 33.747 12.144 -26.593 1.00 75.12 496 ASP A N 1
ATOM 3952 C CA . ASP A 1 496 ? 34.154 11.703 -27.919 1.00 75.12 496 ASP A CA 1
ATOM 3953 C C . ASP A 1 496 ? 32.926 11.234 -28.702 1.00 75.12 496 ASP A C 1
ATOM 3955 O O . ASP A 1 496 ? 32.124 10.447 -28.200 1.00 75.12 496 ASP A O 1
ATOM 3959 N N . ASP A 1 497 ? 32.800 11.693 -29.943 1.00 81.00 497 ASP A N 1
ATOM 3960 C CA . ASP A 1 497 ? 31.808 11.178 -30.881 1.00 81.00 497 ASP A CA 1
ATOM 3961 C C . ASP A 1 497 ? 32.168 9.726 -31.265 1.00 81.00 497 ASP A C 1
ATOM 3963 O O . ASP A 1 497 ? 33.343 9.376 -31.448 1.00 81.00 497 ASP A O 1
ATOM 3967 N N . PHE A 1 498 ? 31.159 8.858 -31.320 1.00 92.38 498 PHE A N 1
ATOM 3968 C CA . PHE A 1 498 ? 31.274 7.468 -31.774 1.00 92.38 498 PHE A CA 1
ATOM 3969 C C . PHE A 1 498 ? 30.055 7.020 -32.573 1.00 92.38 498 PHE A C 1
ATOM 3971 O O . PHE A 1 498 ? 29.642 5.858 -32.512 1.00 92.38 498 PHE A O 1
ATOM 3978 N N . LEU A 1 499 ? 29.471 7.957 -33.322 1.00 92.75 499 LEU A N 1
ATOM 3979 C CA . LEU A 1 499 ? 28.311 7.712 -34.165 1.00 92.75 499 LEU A CA 1
ATOM 3980 C C . LEU A 1 499 ? 28.503 6.504 -35.093 1.00 92.75 499 LEU A C 1
ATOM 3982 O O . LEU A 1 499 ? 27.626 5.643 -35.160 1.00 92.75 499 LEU A O 1
ATOM 3986 N N . GLU A 1 500 ? 29.631 6.423 -35.803 1.00 94.62 500 GLU A N 1
ATOM 3987 C CA . GLU A 1 500 ? 29.871 5.339 -36.765 1.00 94.62 500 GLU A CA 1
ATOM 3988 C C . GLU A 1 500 ? 30.025 3.985 -36.066 1.00 94.62 500 GLU A C 1
ATOM 3990 O O . GLU A 1 500 ? 29.406 3.008 -36.492 1.00 94.62 500 GLU A O 1
ATOM 3995 N N . GLU A 1 501 ? 30.749 3.917 -34.943 1.00 95.38 501 GLU A N 1
ATOM 3996 C CA . GLU A 1 501 ? 30.846 2.682 -34.160 1.00 95.38 501 GLU A CA 1
ATOM 3997 C C . GLU A 1 501 ? 29.478 2.251 -33.595 1.00 95.38 501 GLU A C 1
ATOM 3999 O O . GLU A 1 501 ? 29.155 1.058 -33.581 1.00 95.38 501 GLU A O 1
ATOM 4004 N N . ALA A 1 502 ? 28.641 3.203 -33.163 1.00 95.25 502 ALA A N 1
ATOM 4005 C CA . ALA A 1 502 ? 27.279 2.926 -32.708 1.00 95.25 502 ALA A CA 1
ATOM 4006 C C . ALA A 1 502 ? 26.391 2.401 -33.851 1.00 95.25 502 ALA A C 1
ATOM 4008 O O . ALA A 1 502 ? 25.676 1.410 -33.669 1.00 95.25 502 ALA A O 1
ATOM 4009 N N . LEU A 1 503 ? 26.469 3.004 -35.044 1.00 96.38 503 LEU A N 1
ATOM 4010 C CA . LEU A 1 503 ? 25.769 2.529 -36.242 1.00 96.38 503 LEU A CA 1
ATOM 4011 C C . LEU A 1 503 ? 26.223 1.120 -36.638 1.00 96.38 503 LEU A C 1
ATOM 4013 O O . LEU A 1 503 ? 25.384 0.272 -36.948 1.00 96.38 503 LEU A O 1
ATOM 4017 N N . ASP A 1 504 ? 27.523 0.835 -36.578 1.00 97.25 504 ASP A N 1
ATOM 4018 C CA . ASP A 1 504 ? 28.065 -0.502 -36.821 1.00 97.25 504 ASP A CA 1
ATOM 4019 C C . ASP A 1 504 ? 27.534 -1.532 -35.823 1.00 97.25 504 ASP A C 1
ATOM 4021 O O . ASP A 1 504 ? 27.220 -2.662 -36.208 1.00 97.25 504 ASP A O 1
ATOM 4025 N N . PHE A 1 505 ? 27.339 -1.148 -34.561 1.00 97.44 505 PHE A N 1
ATOM 4026 C CA . PHE A 1 505 ? 26.762 -2.043 -33.564 1.00 97.44 505 PHE A CA 1
ATOM 4027 C C . PHE A 1 505 ? 25.263 -2.300 -33.778 1.00 97.44 505 PHE A C 1
ATOM 4029 O O . PHE A 1 505 ? 24.792 -3.431 -33.602 1.00 97.44 505 PHE A O 1
ATOM 4036 N N . ILE A 1 506 ? 24.508 -1.300 -34.246 1.00 96.62 506 ILE A N 1
ATOM 4037 C CA . ILE A 1 506 ? 23.112 -1.484 -34.678 1.00 96.62 506 ILE A CA 1
ATOM 4038 C C . ILE A 1 506 ? 23.059 -2.411 -35.907 1.00 96.62 506 ILE A C 1
ATOM 4040 O O . ILE A 1 506 ? 22.249 -3.342 -35.941 1.00 96.62 506 ILE A O 1
ATOM 4044 N N . ARG A 1 507 ? 23.957 -2.238 -36.894 1.00 96.81 507 ARG A N 1
ATOM 4045 C CA . ARG A 1 507 ? 24.077 -3.147 -38.056 1.00 96.81 507 ARG A CA 1
ATOM 4046 C C . ARG A 1 507 ? 24.405 -4.572 -37.617 1.00 96.81 507 ARG A C 1
ATOM 4048 O O . ARG A 1 507 ? 23.765 -5.510 -38.089 1.00 96.81 507 ARG A O 1
ATOM 4055 N N . PHE A 1 508 ? 25.355 -4.742 -36.699 1.00 96.44 508 PHE A N 1
ATOM 4056 C CA . PHE A 1 508 ? 25.698 -6.043 -36.128 1.00 96.44 508 PHE A CA 1
ATOM 4057 C C . PHE A 1 508 ? 24.487 -6.695 -35.454 1.00 96.44 508 PHE A C 1
ATOM 4059 O O . PHE A 1 508 ? 24.206 -7.869 -35.700 1.00 96.44 508 PHE A O 1
ATOM 4066 N N . THR A 1 509 ? 23.731 -5.927 -34.666 1.00 96.12 509 THR A N 1
ATOM 4067 C CA . THR A 1 509 ? 22.515 -6.406 -33.998 1.00 96.12 509 THR A CA 1
ATOM 4068 C C . THR A 1 509 ? 21.467 -6.863 -35.011 1.00 96.12 509 THR A C 1
ATOM 4070 O O . THR A 1 509 ? 20.915 -7.952 -34.859 1.00 96.12 509 THR A O 1
ATOM 4073 N N . ARG A 1 510 ? 21.268 -6.111 -36.103 1.00 95.38 510 ARG A N 1
ATOM 4074 C CA . ARG A 1 510 ? 20.395 -6.504 -37.223 1.00 95.38 510 ARG A CA 1
ATOM 4075 C C . ARG A 1 510 ? 20.812 -7.819 -37.881 1.00 95.38 510 ARG A C 1
ATOM 4077 O O . ARG A 1 510 ? 19.966 -8.606 -38.279 1.00 95.38 510 ARG A O 1
ATOM 4084 N N . GLU A 1 511 ? 22.105 -8.096 -38.001 1.00 93.75 511 GLU A N 1
ATOM 4085 C CA . GLU A 1 511 ? 22.552 -9.390 -38.529 1.00 93.75 511 GLU A CA 1
ATOM 4086 C C . GLU A 1 511 ? 22.274 -10.541 -37.550 1.00 93.75 511 GLU A C 1
ATOM 4088 O O . GLU A 1 511 ? 21.965 -11.653 -37.980 1.00 93.75 511 GLU A O 1
ATOM 4093 N N . GLN A 1 512 ? 22.312 -10.286 -36.236 1.00 92.56 512 GLN A N 1
ATOM 4094 C CA . GLN A 1 512 ? 21.957 -11.300 -35.240 1.00 92.56 512 GLN A CA 1
ATOM 4095 C C . GLN A 1 512 ? 20.459 -11.636 -35.240 1.00 92.56 512 GLN A C 1
ATOM 4097 O O . GLN A 1 512 ? 20.120 -12.790 -34.968 1.00 92.56 512 GLN A O 1
ATOM 4102 N N . THR A 1 513 ? 19.563 -10.699 -35.587 1.00 91.06 513 THR A N 1
ATOM 4103 C CA . THR A 1 513 ? 18.110 -10.974 -35.610 1.00 91.06 513 THR A CA 1
ATOM 4104 C C . THR A 1 513 ? 17.721 -12.039 -36.630 1.00 91.06 513 THR A C 1
ATOM 4106 O O . THR A 1 513 ? 16.815 -12.828 -36.365 1.00 91.06 513 THR A O 1
ATOM 4109 N N . LYS A 1 514 ? 18.449 -12.147 -37.751 1.00 86.31 514 LYS A N 1
ATOM 4110 C CA . LYS A 1 514 ? 18.179 -13.135 -38.814 1.00 86.31 514 LYS A CA 1
ATOM 4111 C C . LYS A 1 514 ? 18.160 -14.579 -38.303 1.00 86.31 514 LYS A C 1
ATOM 4113 O O . LYS A 1 514 ? 17.429 -15.413 -38.829 1.00 86.31 514 LYS A O 1
ATOM 4118 N N . LYS A 1 515 ? 18.924 -14.880 -37.245 1.00 80.94 515 LYS A N 1
ATOM 4119 C CA . LYS A 1 515 ? 18.962 -16.209 -36.604 1.00 80.94 515 LYS A CA 1
ATOM 4120 C C . LYS A 1 515 ? 17.646 -16.592 -35.921 1.00 80.94 515 LYS A C 1
ATOM 4122 O O . LYS A 1 515 ? 17.412 -17.772 -35.701 1.00 80.94 515 LYS A O 1
ATOM 4127 N N . PHE A 1 516 ? 16.815 -15.610 -35.580 1.00 72.62 516 PHE A N 1
ATOM 4128 C CA . PHE A 1 516 ? 15.559 -15.792 -34.852 1.00 72.62 516 PHE A CA 1
ATOM 4129 C C . PHE A 1 516 ? 14.329 -15.633 -35.758 1.00 72.62 516 PHE A C 1
ATOM 4131 O O . PHE A 1 516 ? 13.270 -16.181 -35.463 1.00 72.62 516 PHE A O 1
ATOM 4138 N N . GLU A 1 517 ? 14.483 -14.950 -36.894 1.00 66.62 517 GLU A N 1
ATOM 4139 C CA . GLU A 1 517 ? 13.447 -14.822 -37.929 1.00 66.62 517 GLU A CA 1
ATOM 4140 C C . GLU A 1 517 ? 13.294 -16.101 -38.775 1.00 66.62 517 GLU A C 1
ATOM 4142 O O . GLU A 1 517 ? 12.199 -16.405 -39.235 1.00 66.62 517 GLU A O 1
ATOM 4147 N N . MET A 1 518 ? 14.356 -16.900 -38.948 1.00 54.25 518 MET A N 1
ATOM 4148 C CA . MET A 1 518 ? 14.265 -18.181 -39.673 1.00 54.25 518 MET A CA 1
ATOM 4149 C C . MET A 1 518 ? 13.548 -19.281 -38.871 1.00 54.25 518 MET A C 1
ATOM 4151 O O . MET A 1 518 ? 12.951 -20.176 -39.457 1.00 54.25 518 MET A O 1
ATOM 4155 N N . THR A 1 519 ? 13.551 -19.201 -37.540 1.00 49.78 519 THR A N 1
ATOM 4156 C CA . THR A 1 519 ? 12.961 -20.217 -36.649 1.00 49.78 519 THR A CA 1
ATOM 4157 C C . THR A 1 519 ? 11.439 -20.081 -36.505 1.00 49.78 519 THR A C 1
ATOM 4159 O O . THR A 1 519 ? 10.779 -21.002 -36.034 1.00 49.78 519 THR A O 1
ATOM 4162 N N . THR A 1 520 ? 10.864 -18.942 -36.905 1.00 43.44 520 THR A N 1
ATOM 4163 C CA . THR A 1 520 ? 9.419 -18.655 -36.824 1.00 43.44 520 THR A CA 1
ATOM 4164 C C . THR A 1 520 ? 8.643 -19.035 -38.090 1.00 43.44 520 THR A C 1
ATOM 4166 O O . THR A 1 520 ? 7.421 -19.027 -38.056 1.00 43.44 520 THR A O 1
ATOM 4169 N N . CYS A 1 521 ? 9.323 -19.412 -39.181 1.00 34.59 521 CYS A N 1
ATOM 4170 C CA . CYS A 1 521 ? 8.690 -19.832 -40.441 1.00 34.59 521 CYS A CA 1
ATOM 4171 C C . CYS A 1 521 ? 8.441 -21.357 -40.536 1.00 34.59 521 CYS A C 1
ATOM 4173 O O . CYS A 1 521 ? 7.841 -21.818 -41.502 1.00 34.59 521 CYS A O 1
ATOM 4175 N N . GLU A 1 522 ? 8.905 -22.147 -39.556 1.00 33.03 522 GLU A N 1
ATOM 4176 C CA . GLU A 1 522 ? 8.744 -23.617 -39.507 1.00 33.03 522 GLU A CA 1
ATOM 4177 C C . GLU A 1 522 ? 7.761 -24.108 -38.419 1.00 33.03 522 GLU A C 1
ATOM 4179 O O . GLU A 1 522 ? 7.717 -25.298 -38.103 1.00 33.03 522 GLU A O 1
ATOM 4184 N N . LYS A 1 523 ? 6.940 -23.219 -37.853 1.00 33.56 523 LYS A N 1
ATOM 4185 C CA . LYS A 1 523 ? 5.781 -23.563 -37.014 1.00 33.56 523 LYS A CA 1
ATOM 4186 C C . LYS A 1 523 ? 4.548 -22.854 -37.544 1.00 33.56 523 LYS A C 1
ATOM 4188 O O . LYS A 1 523 ? 3.461 -23.461 -37.431 1.00 33.56 523 LYS A O 1
#

Foldseek 3Di:
DPQQPLAPDVLLSVLVSLLVVQLCVLCPPQWQFKKWFDCRQQPDDDLLAATEIETEGQDAQDPSSLVSNQVSLLVLLPDPGSRSQRYWYWYYYLVCLQDPDQVRQWTFIWHGGSPITTDTDGHDLLVLVVSQRCQPGMGTSDHDRSVVSYDDDWLQSQLVSLLVCLCVPLVVCLVPVVVLFWLQVLLVLLLVLLQSVVSNVPSDGHHSVVSLVVCCVPDDVLCVVLSVSSVCSNVRRRDTDDPVNSVSSNVSSVVSNVSLQLAPDPLLSVLVVLLVVQLCVLQPQQWAFKKWFDCRLQVNDDPVDAATEMETETQDDDDPVSLVSNQVSLLVLCVPPRPRSQRYWYWYHYLVCLQDPDQPDFWTWTHHRSDTDTGGDALVSLVVSQRCQPRIRTNHHDRSVVRYPDRWLVSQLVSLVRCLVVPVVVCLVPVPVVVVVALLVLLVLLLSLLQNLCSNVPSDGDDSVVSLVVCLVPPDPPSVVVSVSSVCVNVVNDRDGDSVVSSVSSVVSVVSSVVVVVVVVVD

Sequence (523 aa):
MKTPSPTSYPAVNEILHLLLTHVQEILGNQLIGMYLHGSLANGGFDEHSDIDVTVVTSEEISTAAFSALKHMHDQITKIDSPWAIQLEVSYIPQRALRRFDRANKLHPHMDRGSDEALYMMAHENDWIIQRHILRERGIPVIGPDPKTLIDPVSPDDLRQAIVDVLPLWLDPILNNPSEINRRGYQSFFVLSLCRMLYTLKHGEIISKHAAAEWAKENLDARWQSLIERALPGRQHPNLDAQPEDIHATLDMMRYVLGQVKPTRYPDVNEILNLLLSNAKEILGDQFIGMYLYGSLSGGDFSPESSDIDFLVITTNTLSDKTISELEAMHKQIWASGMKWASKLEGSYVPKELIRRHDPDGTPCPTVNEGAFFVDKRGSDWIIQRHIVREHGVVLAGPDPKTLIDPVTADDIRGAVLGILREWWFPMLADPSWLRDHGSEYHAFAVITMCRVLHTLEHGTILSKPKAIQWAREKLGNPWRQLIDKAVAAAQHENKDDFLEEALDFIRFTREQTKKFEMTTCEK

Radius of gyration: 29.53 Å; chains: 1; bounding box: 72×47×86 Å

Secondary structure (DSSP, 8-state):
-PPP--SS-HHHHHHHHHHHHHHHHHHGGGEEEEEE-HHHHHS---TT--EEEEEEESSPPPHHHHHHHHHHHHHHTTSS-TTGGGEEEEEEEHHHHHS--GGG-EEEEE-SSSS---EEEE--TTHHHHHHHHHHH-EEEESS-GGGTSPPPPHHHHHHHHHHHHHHHHHHHHH-GGGG-BHHHHHHHHHHHHHHHHHHHHS----HHHHHHHHHHHS-GGGHHHHHHHHHHTTSTTSBPPHHHHHHHHHHHHHHHHHHSSSS-HHHHHHHHHHHHHHHHHHGGGEEEEEE-HHHHHT---TTT--EEEEEEESSPPPHHHHHHHHHHHHHHHHT--TTGGGEEEEEEEHHHHHS--TTPPPEEEEETTEEEEE---THHHHHHHHHHHHPEEEESS-GGGTSPPPPHHHHHHHHHHHIIIIITGGGT--HHHHHTHHHHHHHHHHHHHHHHHHHHHS-PPPHHHHHHHHHHHH-TTHHHHHHHHHHHHTTS-----HHHHHHHHHHHHHHHHHHHSTTS--

pLDDT: mean 90.98, std 8.53, range [33.03, 98.56]